Protein AF-A0A1V4XBR5-F1 (afdb_monomer)

Solvent-accessible surface area (backbone atoms only — not comparable to full-atom values): 26981 Å² total; per-residue (Å²): 135,86,86,89,84,84,85,79,79,77,78,78,78,73,80,75,67,87,58,76,43,55,73,65,60,46,60,66,58,54,31,30,60,54,16,22,55,36,8,48,70,48,53,51,83,71,54,55,57,49,44,33,55,42,19,46,83,72,77,39,77,72,53,60,70,44,18,51,54,18,20,59,55,16,30,66,63,35,57,36,67,74,42,20,40,56,39,2,53,70,62,44,77,75,65,83,67,41,55,54,80,48,28,62,54,28,45,55,42,11,51,43,22,25,50,41,30,51,47,52,54,49,49,51,53,48,52,54,52,42,52,56,49,50,57,47,63,72,36,89,87,52,50,73,70,52,46,55,52,49,53,55,52,42,55,52,49,52,57,48,44,56,51,48,54,51,53,38,55,54,38,47,52,53,40,51,54,53,51,49,52,55,52,51,51,54,51,50,55,51,54,52,63,75,65,55,76,85,80,77,86,82,81,80,82,86,84,82,86,80,89,77,85,86,64,89,66,73,80,74,90,23,36,28,51,38,40,42,30,46,70,86,50,69,46,58,27,45,25,25,44,29,30,43,27,76,29,94,88,42,86,92,42,51,22,40,35,38,39,35,18,49,56,78,75,63,88,60,49,74,67,73,42,48,50,77,69,68,49,43,81,90,55,74,41,33,45,35,39,30,24,41,82,86,63,43,58,45,32,35,40,39,38,44,78,72,30,62,84,41,100,66,50,46,51,75,38,63,31,62,58,73,51,44,63,50,79,75,38,89,50,86,60,35,39,27,30,32,42,30,33,96,55,81,37,86,50,96,94,36,42,37,35,41,41,33,40,37,39,16,48,34,39,75,42,38,66,79,76,78,75,36,32,92,91,73,22,48,76,41,50,66,68,30,48,70,59,29,52,35,48,53,52,50,41,48,24,47,73,70,65,36,61,68,60,46,46,75,42,46,80,50,68,67,67,58,72,49,53,70,70,60,50,50,53,51,34,56,50,51,57,70,71,36,40,72,75,58,44,59,72,44,27,14,35,41,90,56,33,30,28,40,32,29,37,32,52,46,97,88,40,65,34,26,34,47,33,38,33,38,47,62,89,93,47,45,29,64,73,48,74,49,76,34,81,57,77,78,84,131

Foldseek 3Di:
DDDDDDPPPPPPPPPPDVQVDAQVRLLLQQLLQQLLVCLLVQHALCVQVSNQVSNVVVVGGHPSVSSPLSSVNNVVNCLDLVNLLVCLLVLHQHDQRHFAPSSVSSNVLSVLNVLLNVLVVLLVVLVVVLVVLVVLLVDPPADPVNNVVSVVVNVVSVVVNVVSVVVNVVSVVVSVVSVVVVVVVVVVVVVVVVPDPDDDDDDDDDDDDDDDDDDQDDDFPKFKAWWKDKQNDIATFTGKAKAFAQDSPDRVGTKIKMKTARDDQPRCLQPQARDPVSSCPPPAGMKMWIAGPVRFTFWIKGGHPVCCVPDRNIDIDGNDDQWTWAWPDDDQFKTWTWTWGPDQDDDDNIRTTIIMTMMYTYHYRNDDDDAFDPVAFAKAPQCRPQLSVLVQQCLVCLLVVVLVSCLVQPPDVVSVPDDSVVSNSVSVSCPQNDASGWGFGIKTDDPFKIWTWTWHDHPNAIKIKIWIWGDDPSHIHTPDMDIDSDYDDD

Mean predicted aligned error: 17.89 Å

Secondary structure (DSSP, 8-state):
-------------------SS-HHHHHH--HHHHHHHHHHTT--TTHHHHHHHHHHTTTPPP-HHHHHHHHHHHHHHHT-HHHHHHHHHTT----S-S-HHHHHHHHHHHHHHHHHHHHHHHHHHHHHHHHHHHHHHH-TT--HHHHHHHHHHHHHHHHHHHHHHHHHHHHHHHHHHHHHHHHHHHHHHHHHHHTPPPPPPPPPPPPPP-----S--PPP--EEEEEEEETTEEEEE-EEEEEEEE-SS-TT-EEEEEEEESSPPPTTTTTT-SSGGGGGTT--SEEEEEE-TTS-EEEEEEE-HHHHSSTTSSEEEESS-SSEEEEEEE-SSEEEEEEE-SS-EEETTEEEEEEEEEEEEEEEP-PPPPPP-TTTSEEPPTT-HHHHHHHHHHHHHHHTT-HHHHHHH-SSHHHHHS-HHHHHHHHHHHHHHS-SSPEEEEEEEETTEEEEEEEEEETTEEEEEEEEEEEETTEEEEEEEEEESSPPP-

pLDDT: mean 82.48, std 16.66, range [28.11, 98.56]

Radius of gyration: 30.16 Å; Cα contacts (8 Å, |Δi|>4): 820; chains: 1; bounding box: 64×92×94 Å

Sequence (490 aa):
MKFRGLILLAGMLILAGCATLDKEECIRGDWRELGVKDGVNGEPAARIEEHRKACAEHGIRPDERLYMAGRGEGLKEYCRIDNAFQSGLKGKPYKGVCPGDIDLRFSRYNSAAYAVYKTRKEIESKNSSISSKQSRLESRKTSDKDRVNIRGEIRRLESDLDRLRSDLRDQERRLDDLTAEARDSKRQSKRELERRPAVTPVVPPAATTARGRAAGAKLPDGRASGTLTLDGKSIPLKYAYAMAQPNTFEAAKNDIAVLLTEKPLPEGALRGIGDLREATRNHQGYAYFKINSAGKPIYELIDHPATREGKYGQIQMSGFIHAGFTPKRMGKDRVEGTFATEKPEDFLTYKYEIRADFSAPVLKAKLPEPLPSAKNGKKLPANGGDPGKAYQAHRKAIRDKDLAALRRTAPDPQTKDMSDSDLEKAIDFMNTISPAAPKITRGYVKGKRAVLYVEGVVDGEKQYGTVEMAANGKTWYVVREGWSNTPPKK

Structure (mmCIF, N/CA/C/O backbone):
data_AF-A0A1V4XBR5-F1
#
_entry.id   AF-A0A1V4XBR5-F1
#
loop_
_atom_site.group_PDB
_atom_site.id
_atom_site.type_symbol
_atom_site.label_atom_id
_atom_site.label_alt_id
_atom_site.label_comp_id
_atom_site.label_asym_id
_atom_site.label_entity_id
_atom_site.label_seq_id
_atom_site.pdbx_PDB_ins_code
_atom_site.Cartn_x
_atom_site.Cartn_y
_atom_site.Cartn_z
_atom_site.occupancy
_atom_site.B_iso_or_equiv
_atom_site.auth_seq_id
_atom_site.auth_comp_id
_atom_site.auth_asym_id
_atom_site.auth_atom_id
_atom_site.pdbx_PDB_model_num
ATOM 1 N N . MET A 1 1 ? 10.555 56.577 43.690 1.00 37.34 1 MET A N 1
ATOM 2 C CA . MET A 1 1 ? 11.040 56.363 42.303 1.00 37.34 1 MET A CA 1
ATOM 3 C C . MET A 1 1 ? 10.348 55.113 41.770 1.00 37.34 1 MET A C 1
ATOM 5 O O . MET A 1 1 ? 10.539 54.058 42.345 1.00 37.34 1 MET A O 1
ATOM 9 N N . LYS A 1 2 ? 9.219 55.259 41.068 1.00 34.38 2 LYS A N 1
ATOM 10 C CA . LYS A 1 2 ? 9.049 55.256 39.596 1.00 34.38 2 LYS A CA 1
ATOM 11 C C . LYS A 1 2 ? 9.476 53.936 38.913 1.00 34.38 2 LYS A C 1
ATOM 13 O O . LYS A 1 2 ? 10.624 53.531 38.966 1.00 34.38 2 LYS A O 1
ATOM 18 N N . PHE A 1 3 ? 8.452 53.326 38.317 1.00 39.88 3 PHE A N 1
ATOM 19 C CA . PHE A 1 3 ? 8.288 52.037 37.641 1.00 39.88 3 PHE A CA 1
ATOM 20 C C . PHE A 1 3 ? 9.235 51.707 36.463 1.00 39.88 3 PHE A C 1
ATOM 22 O O . PHE A 1 3 ? 9.684 52.602 35.757 1.00 39.88 3 PHE A O 1
ATOM 29 N N . ARG A 1 4 ? 9.223 50.396 36.136 1.00 41.72 4 ARG A N 1
ATOM 30 C CA . ARG A 1 4 ? 9.167 49.770 34.788 1.00 41.72 4 ARG A CA 1
ATOM 31 C C . ARG A 1 4 ? 10.482 49.497 34.042 1.00 41.72 4 ARG A C 1
ATOM 33 O O . ARG A 1 4 ? 11.010 50.354 33.353 1.00 41.72 4 ARG A O 1
ATOM 40 N N . GLY A 1 5 ? 10.862 48.216 34.032 1.00 37.00 5 GLY A N 1
ATOM 41 C CA . GLY A 1 5 ? 11.638 47.565 32.973 1.00 37.00 5 GLY A CA 1
ATOM 42 C C . GLY A 1 5 ? 11.044 46.178 32.712 1.00 37.00 5 GLY A C 1
ATOM 43 O O . GLY A 1 5 ? 11.190 45.270 33.520 1.00 37.00 5 GLY A O 1
ATOM 44 N N . LEU A 1 6 ? 10.267 46.077 31.639 1.00 41.06 6 LEU A N 1
ATOM 45 C CA . LEU A 1 6 ? 9.404 44.969 31.243 1.00 41.06 6 LEU A CA 1
ATOM 46 C C . LEU A 1 6 ? 10.246 43.855 30.586 1.00 41.06 6 LEU A C 1
ATOM 48 O O . LEU A 1 6 ? 10.734 44.036 29.475 1.00 41.06 6 LEU A O 1
ATOM 52 N N . ILE A 1 7 ? 10.410 42.707 31.252 1.00 46.88 7 ILE A N 1
ATOM 53 C CA . ILE A 1 7 ? 10.944 41.479 30.639 1.00 46.88 7 ILE A CA 1
ATOM 54 C C . ILE A 1 7 ? 9.824 40.878 29.780 1.00 46.88 7 ILE A C 1
ATOM 56 O O . ILE A 1 7 ? 8.984 40.122 30.262 1.00 46.88 7 ILE A O 1
ATOM 60 N N . LEU A 1 8 ? 9.777 41.262 28.504 1.00 39.78 8 LEU A N 1
ATOM 61 C CA . LEU A 1 8 ? 8.991 40.582 27.474 1.00 39.78 8 LEU A CA 1
ATOM 62 C C . LEU A 1 8 ? 9.838 39.438 26.904 1.00 39.78 8 LEU A C 1
ATOM 64 O O . LEU A 1 8 ? 10.439 39.551 25.839 1.00 39.78 8 LEU A O 1
ATOM 68 N N . LEU A 1 9 ? 9.886 38.321 27.635 1.00 45.84 9 LEU A N 1
ATOM 69 C CA . LEU A 1 9 ? 10.269 37.031 27.067 1.00 45.84 9 LEU A CA 1
ATOM 70 C C . LEU A 1 9 ? 9.049 36.520 26.284 1.00 45.84 9 LEU A C 1
ATOM 72 O O . LEU A 1 9 ? 8.206 35.791 26.806 1.00 45.84 9 LEU A O 1
ATOM 76 N N . ALA A 1 10 ? 8.897 36.991 25.046 1.00 45.31 10 ALA A N 1
ATOM 77 C CA . ALA A 1 10 ? 7.928 36.440 24.112 1.00 45.31 10 ALA A CA 1
ATOM 78 C C . ALA A 1 10 ? 8.377 35.014 23.766 1.00 45.31 10 ALA A C 1
ATOM 80 O O . ALA A 1 10 ? 9.226 34.801 22.902 1.00 45.31 10 ALA A O 1
ATOM 81 N N . GLY A 1 11 ? 7.838 34.044 24.507 1.00 44.88 11 GLY A N 1
ATOM 82 C CA . GLY A 1 11 ? 7.937 32.627 24.203 1.00 44.88 11 GLY A CA 1
ATOM 83 C C . GLY A 1 11 ? 7.313 32.369 22.840 1.00 44.88 11 GLY A C 1
ATOM 84 O O . GLY A 1 11 ? 6.095 32.259 22.709 1.00 44.88 11 GLY A O 1
ATOM 85 N N . MET A 1 12 ? 8.167 32.297 21.825 1.00 41.38 12 MET A N 1
ATOM 86 C CA . MET A 1 12 ? 7.833 31.799 20.504 1.00 41.38 12 MET A CA 1
ATOM 87 C C . MET A 1 12 ? 7.549 30.298 20.661 1.00 41.38 12 MET A C 1
ATOM 89 O O . MET A 1 12 ? 8.453 29.468 20.603 1.00 41.38 12 MET A O 1
ATOM 93 N N . LEU A 1 13 ? 6.290 29.955 20.956 1.00 43.19 13 LEU A N 1
ATOM 94 C CA . LEU A 1 13 ? 5.783 28.593 20.821 1.00 43.19 13 LEU A CA 1
ATOM 95 C C . LEU A 1 13 ? 5.845 28.240 19.333 1.00 43.19 13 LEU A C 1
ATOM 97 O O . LEU A 1 13 ? 4.929 28.529 18.564 1.00 43.19 13 LEU A O 1
ATOM 101 N N . ILE A 1 14 ? 6.953 27.631 18.926 1.00 39.69 14 ILE A N 1
ATOM 102 C CA . ILE A 1 14 ? 7.039 26.935 17.651 1.00 39.69 14 ILE A CA 1
ATOM 103 C C . ILE A 1 14 ? 6.117 25.726 17.799 1.00 39.69 14 ILE A C 1
ATOM 105 O O . ILE A 1 14 ? 6.428 24.773 18.515 1.00 39.69 14 ILE A O 1
ATOM 109 N N . LEU A 1 15 ? 4.952 25.784 17.154 1.00 35.56 15 LEU A N 1
ATOM 110 C CA . LEU A 1 15 ? 4.174 24.594 16.845 1.00 35.56 15 LEU A CA 1
ATOM 111 C C . LEU A 1 15 ? 5.024 23.747 15.896 1.00 35.56 15 LEU A C 1
ATOM 113 O O . LEU A 1 15 ? 4.920 23.869 14.678 1.00 35.56 15 LEU A O 1
ATOM 117 N N . ALA A 1 16 ? 5.895 22.913 16.462 1.00 40.44 16 ALA A N 1
ATOM 118 C CA . ALA A 1 16 ? 6.472 21.794 15.748 1.00 40.44 16 ALA A CA 1
ATOM 119 C C . ALA A 1 16 ? 5.297 20.887 15.369 1.00 40.44 16 ALA A C 1
ATOM 121 O O . ALA A 1 16 ? 4.811 20.089 16.175 1.00 40.44 16 ALA A O 1
ATOM 122 N N . GLY A 1 17 ? 4.775 21.068 14.153 1.00 42.41 17 GLY A N 1
ATOM 123 C CA . GLY A 1 17 ? 3.963 20.040 13.525 1.00 42.41 17 GLY A CA 1
ATOM 124 C C . GLY A 1 17 ? 4.747 18.736 13.617 1.00 42.41 17 GLY A C 1
ATOM 125 O O . GLY A 1 17 ? 5.968 18.752 13.479 1.00 42.41 17 GLY A O 1
ATOM 126 N N . CYS A 1 18 ? 4.074 17.625 13.922 1.00 44.72 18 CYS A N 1
ATOM 127 C CA . CYS A 1 18 ? 4.687 16.300 13.897 1.00 44.72 18 CYS A CA 1
ATOM 128 C C . CYS A 1 18 ? 5.159 15.999 12.468 1.00 44.72 18 CYS A C 1
ATOM 130 O O . CYS A 1 18 ? 4.454 15.347 11.698 1.00 44.72 18 CYS A O 1
ATOM 132 N N . ALA A 1 19 ? 6.327 16.522 12.102 1.00 54.38 19 ALA A N 1
ATOM 133 C CA . ALA A 1 19 ? 7.029 16.153 10.898 1.00 54.38 19 ALA A CA 1
ATOM 134 C C . ALA A 1 19 ? 7.314 14.660 11.036 1.00 54.38 19 ALA A C 1
ATOM 136 O O . ALA A 1 19 ? 7.894 14.202 12.018 1.00 54.38 19 ALA A O 1
ATOM 137 N N . THR A 1 20 ? 6.781 13.881 10.100 1.00 63.19 20 THR A N 1
ATOM 138 C CA . THR A 1 20 ? 6.952 12.425 10.112 1.00 63.19 20 THR A CA 1
ATOM 139 C C . THR A 1 20 ? 8.360 12.006 9.719 1.00 63.19 20 THR A C 1
ATOM 141 O O . THR A 1 20 ? 8.709 10.852 9.951 1.00 63.19 20 THR A O 1
ATOM 144 N N . LEU A 1 21 ? 9.115 12.929 9.117 1.00 69.75 21 LEU A N 1
ATOM 145 C CA . LEU A 1 21 ? 10.501 12.794 8.705 1.00 69.75 21 LEU A CA 1
ATOM 146 C C . LEU A 1 21 ? 11.210 14.132 8.896 1.00 69.75 21 LEU A C 1
ATOM 148 O O . LEU A 1 21 ? 10.593 15.181 8.678 1.00 69.75 21 LEU A O 1
ATOM 152 N N . ASP A 1 22 ? 12.485 14.092 9.260 1.00 75.31 22 ASP A N 1
ATOM 153 C CA . ASP A 1 22 ? 13.360 15.261 9.195 1.00 75.31 22 ASP A CA 1
ATOM 154 C C . ASP A 1 22 ? 14.019 15.418 7.808 1.00 75.31 22 ASP A C 1
ATOM 156 O O . ASP A 1 22 ? 13.856 14.602 6.893 1.00 75.31 22 ASP A O 1
ATOM 160 N N . LYS A 1 23 ? 14.771 16.510 7.635 1.00 67.00 23 LYS A N 1
ATOM 161 C CA . LYS A 1 23 ? 15.475 16.815 6.385 1.00 67.00 23 LYS A CA 1
ATOM 162 C C . LYS A 1 23 ? 16.435 15.697 5.974 1.00 67.00 23 LYS A C 1
ATOM 164 O O . LYS A 1 23 ? 16.552 15.411 4.784 1.00 67.00 23 LYS A O 1
ATOM 169 N N . GLU A 1 24 ? 17.118 15.079 6.927 1.00 66.00 24 GLU A N 1
ATOM 170 C CA . GLU A 1 24 ? 18.130 14.050 6.688 1.00 66.00 24 GLU A CA 1
ATOM 171 C C . GLU A 1 24 ? 17.472 12.733 6.264 1.00 66.00 24 GLU A C 1
ATOM 173 O O . GLU A 1 24 ? 17.937 12.088 5.326 1.00 66.00 24 GLU A O 1
ATOM 178 N N . GLU A 1 25 ? 16.342 12.371 6.869 1.00 66.94 25 GLU A N 1
ATOM 179 C CA . GLU A 1 25 ? 15.519 11.222 6.487 1.00 66.94 25 GLU A CA 1
ATOM 180 C C . GLU A 1 25 ? 14.889 11.401 5.098 1.00 66.94 25 GLU A C 1
ATOM 182 O O . GLU A 1 25 ? 14.874 10.460 4.298 1.00 66.94 25 GLU A O 1
ATOM 187 N N . CYS A 1 26 ? 14.432 12.613 4.769 1.00 74.50 26 CYS A N 1
ATOM 188 C CA . CYS A 1 26 ? 13.974 12.946 3.422 1.00 74.50 26 CYS A CA 1
ATOM 189 C C . CYS A 1 26 ? 15.106 12.825 2.392 1.00 74.50 26 CYS A C 1
ATOM 191 O O . CYS A 1 26 ? 14.895 12.259 1.318 1.00 74.50 26 CYS A O 1
ATOM 193 N N . ILE A 1 27 ? 16.302 13.335 2.714 1.00 63.34 27 ILE A N 1
ATOM 194 C CA . ILE A 1 27 ? 17.478 13.275 1.833 1.00 63.34 27 ILE A CA 1
ATOM 195 C C . ILE A 1 27 ? 17.930 11.832 1.629 1.00 63.34 27 ILE A C 1
ATOM 197 O O . ILE A 1 27 ? 18.183 11.449 0.492 1.00 63.34 27 ILE A O 1
ATOM 201 N N . ARG A 1 28 ? 17.976 11.018 2.689 1.00 75.44 28 ARG A N 1
ATOM 202 C CA . ARG A 1 28 ? 18.411 9.616 2.619 1.00 75.44 28 ARG A CA 1
ATOM 203 C C . ARG A 1 28 ? 17.603 8.813 1.600 1.00 75.44 28 ARG A C 1
ATOM 205 O O . ARG A 1 28 ? 18.157 7.971 0.904 1.00 75.44 28 ARG A O 1
ATOM 212 N N . GLY A 1 29 ? 16.303 9.099 1.475 1.00 66.69 29 GLY A N 1
ATOM 213 C CA . GLY A 1 29 ? 15.488 8.595 0.370 1.00 66.69 29 GLY A CA 1
ATOM 214 C C . GLY A 1 29 ? 15.301 7.072 0.353 1.00 66.69 29 GLY A C 1
ATOM 215 O O . GLY A 1 29 ? 14.917 6.517 -0.680 1.00 66.69 29 GLY A O 1
ATOM 216 N N . ASP A 1 30 ? 15.519 6.392 1.486 1.00 81.56 30 ASP A N 1
ATOM 217 C CA . ASP A 1 30 ? 15.311 4.949 1.672 1.00 81.56 30 ASP A CA 1
ATOM 218 C C . ASP A 1 30 ? 13.816 4.602 1.761 1.00 81.56 30 ASP A C 1
ATOM 220 O O . ASP A 1 30 ? 13.333 3.951 2.690 1.00 81.56 30 ASP A O 1
ATOM 224 N N . TRP A 1 31 ? 13.040 5.031 0.765 1.00 86.00 31 TRP A N 1
ATOM 225 C CA . TRP A 1 31 ? 11.581 4.944 0.752 1.00 86.00 31 TRP A CA 1
ATOM 226 C C . TRP A 1 31 ? 11.079 3.525 0.970 1.00 86.00 31 TRP A C 1
ATOM 228 O O . TRP A 1 31 ? 10.074 3.329 1.646 1.00 86.00 31 TRP A O 1
ATOM 238 N N . ARG A 1 32 ? 11.795 2.520 0.451 1.00 78.62 32 ARG A N 1
ATOM 239 C CA . ARG A 1 32 ? 11.456 1.117 0.696 1.00 78.62 32 ARG A CA 1
ATOM 240 C C . ARG A 1 32 ? 11.638 0.727 2.159 1.00 78.62 32 ARG A C 1
ATOM 242 O O . ARG A 1 32 ? 10.760 0.061 2.691 1.00 78.62 32 ARG A O 1
ATOM 249 N N . GLU A 1 33 ? 12.739 1.101 2.799 1.00 78.25 33 GLU A N 1
ATOM 250 C CA . GLU A 1 33 ? 12.985 0.766 4.207 1.00 78.25 33 GLU A CA 1
ATOM 251 C C . GLU A 1 33 ? 12.012 1.501 5.126 1.00 78.25 33 GLU A C 1
ATOM 253 O O . GLU A 1 33 ? 11.402 0.883 5.999 1.00 78.25 33 GLU A O 1
ATOM 258 N N . LEU A 1 34 ? 11.774 2.786 4.856 1.00 87.19 34 LEU A N 1
ATOM 259 C CA . LEU A 1 34 ? 10.738 3.553 5.538 1.00 87.19 34 LEU A CA 1
ATOM 260 C C . LEU A 1 34 ? 9.364 2.895 5.363 1.00 87.19 34 LEU A C 1
ATOM 262 O O . LEU A 1 34 ? 8.639 2.701 6.335 1.00 87.19 34 LEU A O 1
ATOM 266 N N . GLY A 1 35 ? 9.049 2.460 4.142 1.00 84.81 35 GLY A N 1
ATOM 267 C CA . GLY A 1 35 ? 7.865 1.664 3.855 1.00 84.81 35 GLY A CA 1
ATOM 268 C C . GLY A 1 35 ? 7.806 0.398 4.708 1.00 84.81 35 GLY A C 1
ATOM 269 O O . GLY A 1 35 ? 6.783 0.147 5.332 1.00 84.81 35 GLY A O 1
ATOM 270 N N . VAL A 1 36 ? 8.886 -0.391 4.788 1.00 84.06 36 VAL A N 1
ATOM 271 C CA . VAL A 1 36 ? 8.947 -1.597 5.639 1.00 84.06 36 VAL A CA 1
ATOM 272 C C . VAL A 1 36 ? 8.660 -1.247 7.095 1.00 84.06 36 VAL A C 1
ATOM 274 O O . VAL A 1 36 ? 7.798 -1.882 7.700 1.00 84.06 36 VAL A O 1
ATOM 277 N N . LYS A 1 37 ? 9.320 -0.222 7.643 1.00 92.38 37 LYS A N 1
ATOM 278 C CA . LYS A 1 37 ? 9.119 0.253 9.020 1.00 92.38 37 LYS A CA 1
ATOM 279 C C . LYS A 1 37 ? 7.659 0.629 9.271 1.00 92.38 37 LYS A C 1
ATOM 281 O O . LYS A 1 37 ? 7.062 0.173 10.245 1.00 92.38 37 LYS A O 1
ATOM 286 N N . ASP A 1 38 ? 7.060 1.397 8.374 1.00 93.44 38 ASP A N 1
ATOM 287 C CA . ASP A 1 38 ? 5.652 1.783 8.449 1.00 93.44 38 ASP A CA 1
ATOM 288 C C . ASP A 1 38 ? 4.713 0.580 8.333 1.00 93.44 38 ASP A C 1
ATOM 290 O O . ASP A 1 38 ? 3.743 0.463 9.083 1.00 93.44 38 ASP A O 1
ATOM 294 N N . GLY A 1 39 ? 5.032 -0.367 7.453 1.00 90.62 39 GLY A N 1
ATOM 295 C CA . GLY A 1 39 ? 4.301 -1.620 7.309 1.00 90.62 39 GLY A CA 1
ATOM 296 C C . GLY A 1 39 ? 4.342 -2.472 8.577 1.00 90.62 39 GLY A C 1
ATOM 297 O O . GLY A 1 39 ? 3.298 -2.949 9.017 1.00 90.62 39 GLY A O 1
ATOM 298 N N . VAL A 1 40 ? 5.514 -2.622 9.204 1.00 90.81 40 VAL A N 1
ATOM 299 C CA . VAL A 1 40 ? 5.689 -3.336 10.485 1.00 90.81 40 VAL A CA 1
ATOM 300 C C . VAL A 1 40 ? 4.916 -2.647 11.611 1.00 90.81 40 VAL A C 1
ATOM 302 O O . VAL A 1 40 ? 4.396 -3.311 12.507 1.00 90.81 40 VAL A O 1
ATOM 305 N N . ASN A 1 41 ? 4.785 -1.321 11.553 1.00 91.81 41 ASN A N 1
ATOM 306 C CA . ASN A 1 41 ? 4.004 -0.542 12.511 1.00 91.81 41 ASN A CA 1
ATOM 307 C C . ASN A 1 41 ? 2.492 -0.532 12.227 1.00 91.81 41 ASN A C 1
ATOM 309 O O . ASN A 1 41 ? 1.725 -0.031 13.053 1.00 91.81 41 ASN A O 1
ATOM 313 N N . GLY A 1 42 ? 2.052 -1.107 11.106 1.00 90.25 42 GLY A N 1
ATOM 314 C CA . GLY A 1 42 ? 0.649 -1.118 10.700 1.00 90.25 42 GLY A CA 1
ATOM 315 C C . GLY A 1 42 ? 0.140 0.250 10.248 1.00 90.25 42 GLY A C 1
ATOM 316 O O . GLY A 1 42 ? -1.049 0.539 10.392 1.00 90.25 42 GLY A O 1
ATOM 317 N N . GLU A 1 43 ? 1.019 1.109 9.733 1.00 94.12 43 GLU A N 1
ATOM 318 C CA . GLU A 1 43 ? 0.633 2.419 9.216 1.00 94.12 43 GLU A CA 1
ATOM 319 C C . GLU A 1 43 ? -0.174 2.297 7.910 1.00 94.12 43 GLU A C 1
ATOM 321 O O . GLU A 1 43 ? 0.059 1.388 7.100 1.00 94.12 43 GLU A O 1
ATOM 326 N N . PRO A 1 44 ? -1.168 3.176 7.680 1.00 85.31 44 PRO A N 1
ATOM 327 C CA . PRO A 1 44 ? -2.006 3.144 6.488 1.00 85.31 44 PRO A CA 1
ATOM 328 C C . PRO A 1 44 ? -1.221 3.604 5.256 1.00 85.31 44 PRO A C 1
ATOM 330 O O . PRO A 1 44 ? -0.234 4.321 5.368 1.00 85.31 44 PRO A O 1
ATOM 333 N N . ALA A 1 45 ? -1.675 3.231 4.056 1.00 80.06 45 ALA A N 1
ATOM 334 C CA . ALA A 1 45 ? -1.004 3.629 2.812 1.00 80.06 45 ALA A CA 1
ATOM 335 C C . ALA A 1 45 ? -0.915 5.160 2.672 1.00 80.06 45 ALA A C 1
ATOM 337 O O . ALA A 1 45 ? 0.090 5.683 2.201 1.00 80.06 45 ALA A O 1
ATOM 338 N N . ALA A 1 46 ? -1.937 5.869 3.161 1.00 83.56 46 ALA A N 1
ATOM 339 C CA . ALA A 1 46 ? -2.010 7.327 3.161 1.00 83.56 46 ALA A CA 1
ATOM 340 C C . ALA A 1 46 ? -0.896 8.017 3.969 1.00 83.56 46 ALA A C 1
ATOM 342 O O . ALA A 1 46 ? -0.665 9.205 3.764 1.00 83.56 46 ALA A O 1
ATOM 343 N N . ARG A 1 47 ? -0.174 7.298 4.843 1.00 87.00 47 ARG A N 1
ATOM 344 C CA . ARG A 1 47 ? 0.964 7.832 5.610 1.00 87.00 47 ARG A CA 1
ATOM 345 C C . ARG A 1 47 ? 2.047 8.427 4.701 1.00 87.00 47 ARG A C 1
ATOM 347 O O . ARG A 1 47 ? 2.690 9.404 5.075 1.00 87.00 47 ARG A O 1
ATOM 354 N N . ILE A 1 48 ? 2.161 7.940 3.462 1.00 87.31 48 ILE A N 1
ATOM 355 C CA . ILE A 1 48 ? 3.061 8.523 2.462 1.00 87.31 48 ILE A CA 1
ATOM 356 C C . ILE A 1 48 ? 2.773 10.002 2.165 1.00 87.31 48 ILE A C 1
ATOM 358 O O . ILE A 1 48 ? 3.686 10.750 1.829 1.00 87.31 48 ILE A O 1
ATOM 362 N N . GLU A 1 49 ? 1.528 10.457 2.299 1.00 83.69 49 GLU A N 1
ATOM 363 C CA . GLU A 1 49 ? 1.177 11.861 2.075 1.00 83.69 49 GLU A CA 1
ATOM 364 C C . GLU A 1 49 ? 1.751 12.767 3.165 1.00 83.69 49 GLU A C 1
ATOM 366 O O . GLU A 1 49 ? 2.102 13.918 2.904 1.00 83.69 49 GLU A O 1
ATOM 371 N N . GLU A 1 50 ? 1.897 12.250 4.383 1.00 82.25 50 GLU A N 1
ATOM 372 C CA . GLU A 1 50 ? 2.547 12.966 5.478 1.00 82.25 50 GLU A CA 1
ATOM 373 C C . GLU A 1 50 ? 4.054 13.074 5.233 1.00 82.25 50 GLU A C 1
ATOM 375 O O . GLU A 1 50 ? 4.625 14.148 5.420 1.00 82.25 50 GLU A O 1
ATOM 380 N N . HIS A 1 51 ? 4.678 12.009 4.722 1.00 86.44 51 HIS A N 1
ATOM 381 C CA . HIS A 1 51 ? 6.076 12.040 4.281 1.00 86.44 51 HIS A CA 1
ATOM 382 C C . HIS A 1 51 ? 6.282 12.996 3.108 1.00 86.44 51 HIS A C 1
ATOM 384 O O . HIS A 1 51 ? 7.235 13.767 3.092 1.00 86.44 51 HIS A O 1
ATOM 390 N N . ARG A 1 52 ? 5.360 13.001 2.139 1.00 84.88 52 ARG A N 1
ATOM 391 C CA . ARG A 1 52 ? 5.396 13.923 1.000 1.00 84.88 52 ARG A CA 1
ATOM 392 C C . ARG A 1 52 ? 5.355 15.371 1.465 1.00 84.88 52 ARG A C 1
ATOM 394 O O . ARG A 1 52 ? 6.118 16.173 0.945 1.00 84.88 52 ARG A O 1
ATOM 401 N N . LYS A 1 53 ? 4.496 15.702 2.432 1.00 83.69 53 LYS A N 1
ATOM 402 C CA . LYS A 1 53 ? 4.431 17.050 3.013 1.00 83.69 53 LYS A CA 1
ATOM 403 C C . LYS A 1 53 ? 5.729 17.424 3.723 1.00 83.69 53 LYS A C 1
ATOM 405 O O . LYS A 1 53 ? 6.267 18.480 3.419 1.00 83.69 53 LYS A O 1
ATOM 410 N N . ALA A 1 54 ? 6.240 16.551 4.592 1.00 79.81 54 ALA A N 1
ATOM 411 C CA . ALA A 1 54 ? 7.486 16.795 5.321 1.00 79.81 54 ALA A CA 1
ATOM 412 C C . ALA A 1 54 ? 8.673 17.020 4.368 1.00 79.81 54 ALA A C 1
ATOM 414 O O . ALA A 1 54 ? 9.444 17.957 4.527 1.00 79.81 54 ALA A O 1
ATOM 415 N N . CYS A 1 55 ? 8.775 16.218 3.309 1.00 80.88 55 CYS A N 1
ATOM 416 C CA . CYS A 1 55 ? 9.897 16.300 2.379 1.00 80.88 55 CYS A CA 1
ATOM 417 C C . CYS A 1 55 ? 9.738 17.366 1.287 1.00 80.88 55 CYS A C 1
ATOM 419 O O . CYS A 1 55 ? 10.739 17.820 0.726 1.00 80.88 55 CYS A O 1
ATOM 421 N N . ALA A 1 56 ? 8.512 17.825 1.014 1.00 79.19 56 ALA A N 1
ATOM 422 C CA . ALA A 1 56 ? 8.260 18.923 0.081 1.00 79.19 56 ALA A CA 1
ATOM 423 C C . ALA A 1 56 ? 8.895 20.242 0.548 1.00 79.19 56 ALA A C 1
ATOM 425 O O . ALA A 1 56 ? 9.363 21.006 -0.295 1.00 79.19 56 ALA A O 1
ATOM 426 N N . GLU A 1 57 ? 8.998 20.477 1.863 1.00 74.44 57 GLU A N 1
ATOM 427 C CA . GLU A 1 57 ? 9.717 21.629 2.442 1.00 74.44 57 GLU A CA 1
ATOM 428 C C . GLU A 1 57 ? 11.211 21.646 2.076 1.00 74.44 57 GLU A C 1
ATOM 430 O O . GLU A 1 57 ? 11.885 22.672 2.168 1.00 74.44 57 GLU A O 1
ATOM 435 N N . HIS A 1 58 ? 11.729 20.510 1.612 1.00 75.12 58 HIS A N 1
ATOM 436 C CA . HIS A 1 58 ? 13.107 20.328 1.173 1.00 75.12 58 HIS A CA 1
ATOM 437 C C . HIS A 1 58 ? 13.215 20.044 -0.332 1.00 75.12 58 HIS A C 1
ATOM 439 O O . HIS A 1 58 ? 14.287 19.686 -0.812 1.00 75.12 58 HIS A O 1
ATOM 445 N N . GLY A 1 59 ? 12.120 20.198 -1.088 1.00 70.81 59 GLY A N 1
ATOM 446 C CA . GLY A 1 59 ? 12.076 19.939 -2.530 1.00 70.81 59 GLY A CA 1
ATOM 447 C C . GLY A 1 59 ? 12.166 18.457 -2.912 1.00 70.81 59 GLY A C 1
ATOM 448 O O . GLY A 1 59 ? 12.410 18.146 -4.076 1.00 70.81 59 GLY A O 1
ATOM 449 N N . ILE A 1 60 ? 11.971 17.540 -1.959 1.00 72.81 60 ILE A N 1
ATOM 450 C CA . ILE A 1 60 ? 12.133 16.096 -2.155 1.00 72.81 60 ILE A CA 1
ATOM 451 C C . ILE A 1 60 ? 10.762 15.433 -2.280 1.00 72.81 60 ILE A C 1
ATOM 453 O O . ILE A 1 60 ? 9.889 15.581 -1.423 1.00 72.81 60 ILE A O 1
ATOM 457 N N . ARG A 1 61 ? 10.578 14.648 -3.347 1.00 81.38 61 ARG A N 1
ATOM 458 C CA . ARG A 1 61 ? 9.363 13.858 -3.572 1.00 81.38 61 ARG A CA 1
ATOM 459 C C . ARG A 1 61 ? 9.622 12.376 -3.260 1.00 81.38 61 ARG A C 1
ATOM 461 O O . ARG A 1 61 ? 10.508 11.797 -3.886 1.00 81.38 61 ARG A O 1
ATOM 468 N N . PRO A 1 62 ? 8.830 11.738 -2.376 1.00 79.81 62 PRO A N 1
ATOM 469 C CA . PRO A 1 62 ? 8.962 10.310 -2.098 1.00 79.81 62 PRO A CA 1
ATOM 470 C C . PRO A 1 62 ? 8.792 9.410 -3.330 1.00 79.81 62 PRO A C 1
ATOM 472 O O . PRO A 1 62 ? 7.878 9.630 -4.133 1.00 79.81 62 PRO A O 1
ATOM 475 N N . ASP A 1 63 ? 9.605 8.349 -3.449 1.00 80.81 63 ASP A N 1
ATOM 476 C CA . ASP A 1 63 ? 9.339 7.256 -4.399 1.00 80.81 63 ASP A CA 1
ATOM 477 C C . ASP A 1 63 ? 8.222 6.371 -3.838 1.00 80.81 63 ASP A C 1
ATOM 479 O O . ASP A 1 63 ? 8.426 5.442 -3.050 1.00 80.81 63 ASP A O 1
ATOM 483 N N . GLU A 1 64 ? 7.007 6.678 -4.274 1.00 78.06 64 GLU A N 1
ATOM 484 C CA . GLU A 1 64 ? 5.796 6.002 -3.831 1.00 78.06 64 GLU A CA 1
ATOM 485 C C . GLU A 1 64 ? 5.777 4.514 -4.158 1.00 78.06 64 GLU A C 1
ATOM 487 O O . GLU A 1 64 ? 5.281 3.707 -3.373 1.00 78.06 64 GLU A O 1
ATOM 492 N N . ARG A 1 65 ? 6.376 4.105 -5.274 1.00 74.88 65 ARG A N 1
ATOM 493 C CA . ARG A 1 65 ? 6.410 2.691 -5.641 1.00 74.88 65 ARG A CA 1
ATOM 494 C C . ARG A 1 65 ? 7.315 1.911 -4.691 1.00 74.88 65 ARG A C 1
ATOM 496 O O . ARG A 1 65 ? 6.941 0.814 -4.273 1.00 74.88 65 ARG A O 1
ATOM 503 N N . LEU A 1 66 ? 8.488 2.451 -4.361 1.00 69.88 66 LEU A N 1
ATOM 504 C CA . LEU A 1 66 ? 9.412 1.836 -3.406 1.00 69.88 66 LEU A CA 1
ATOM 505 C C . LEU A 1 66 ? 8.814 1.798 -2.001 1.00 69.88 66 LEU A C 1
ATOM 507 O O . LEU A 1 66 ? 8.836 0.737 -1.374 1.00 69.88 66 LEU A O 1
ATOM 511 N N . TYR A 1 67 ? 8.212 2.903 -1.558 1.00 86.00 67 TYR A N 1
ATOM 512 C CA . TYR A 1 67 ? 7.515 2.972 -0.277 1.00 86.00 67 TYR A CA 1
ATOM 513 C C . TYR A 1 67 ? 6.396 1.939 -0.171 1.00 86.00 67 TYR A C 1
ATOM 515 O O . TYR A 1 67 ? 6.383 1.136 0.760 1.00 86.00 67 TYR A O 1
ATOM 523 N N . MET A 1 68 ? 5.494 1.876 -1.154 1.00 77.12 68 MET A N 1
ATOM 524 C CA . MET A 1 68 ? 4.372 0.934 -1.122 1.00 77.12 68 MET A CA 1
ATOM 525 C C . MET A 1 68 ? 4.837 -0.525 -1.182 1.00 77.12 68 MET A C 1
ATOM 527 O O . MET A 1 68 ? 4.253 -1.383 -0.517 1.00 77.12 68 MET A O 1
ATOM 531 N N . ALA A 1 69 ? 5.902 -0.819 -1.935 1.00 72.75 69 ALA A N 1
ATOM 532 C CA . ALA A 1 69 ? 6.500 -2.152 -1.968 1.00 72.75 69 ALA A CA 1
ATOM 533 C C . ALA A 1 69 ? 7.084 -2.548 -0.602 1.00 72.75 69 ALA A C 1
ATOM 535 O O . ALA A 1 69 ? 6.828 -3.656 -0.127 1.00 72.75 69 ALA A O 1
ATOM 536 N N . GLY A 1 70 ? 7.820 -1.638 0.042 1.00 77.12 70 GLY A N 1
ATOM 537 C CA . GLY A 1 70 ? 8.344 -1.832 1.392 1.00 77.12 70 GLY A CA 1
ATOM 538 C C . GLY A 1 70 ? 7.238 -1.997 2.430 1.00 77.12 70 GLY A C 1
ATOM 539 O O . GLY A 1 70 ? 7.245 -2.946 3.208 1.00 77.12 70 GLY A O 1
ATOM 540 N N . ARG A 1 71 ? 6.212 -1.148 2.379 1.00 93.19 71 ARG A N 1
ATOM 541 C CA . ARG A 1 71 ? 5.039 -1.234 3.255 1.00 93.19 71 ARG A CA 1
ATOM 542 C C . ARG A 1 71 ? 4.327 -2.568 3.128 1.00 93.19 71 ARG A C 1
ATOM 544 O O . ARG A 1 71 ? 4.014 -3.192 4.138 1.00 93.19 71 ARG A O 1
ATOM 551 N N . GLY A 1 72 ? 4.128 -3.048 1.905 1.00 83.25 72 GLY A N 1
ATOM 552 C CA . GLY A 1 72 ? 3.587 -4.384 1.668 1.00 83.25 72 GLY A CA 1
ATOM 553 C C . GLY A 1 72 ? 4.451 -5.505 2.259 1.00 83.25 72 GLY A C 1
ATOM 554 O O . GLY A 1 72 ? 3.914 -6.524 2.687 1.00 83.25 72 GLY A O 1
ATOM 555 N N . GLU A 1 73 ? 5.774 -5.334 2.307 1.00 77.25 73 GLU A N 1
ATOM 556 C CA . GLU A 1 73 ? 6.702 -6.274 2.942 1.00 77.25 73 GLU A CA 1
ATOM 557 C C . GLU A 1 73 ? 6.587 -6.247 4.474 1.00 77.25 73 GLU A C 1
ATOM 559 O O . GLU A 1 73 ? 6.380 -7.305 5.069 1.00 77.25 73 GLU A O 1
ATOM 564 N N . GLY A 1 74 ? 6.602 -5.066 5.098 1.00 81.56 74 GLY A N 1
ATOM 565 C CA . GLY A 1 74 ? 6.435 -4.920 6.549 1.00 81.56 74 GLY A CA 1
ATOM 566 C C . GLY A 1 74 ? 5.069 -5.390 7.060 1.00 81.56 74 GLY A C 1
ATOM 567 O O . GLY A 1 74 ? 4.970 -6.021 8.115 1.00 81.56 74 GLY A O 1
ATOM 568 N N . LEU A 1 75 ? 4.007 -5.190 6.273 1.00 92.56 75 LEU A N 1
ATOM 569 C CA . LEU A 1 75 ? 2.665 -5.659 6.626 1.00 92.56 75 LEU A CA 1
ATOM 570 C C . LEU A 1 75 ? 2.571 -7.184 6.750 1.00 92.56 75 LEU A C 1
ATOM 572 O O . LEU A 1 75 ? 1.710 -7.670 7.476 1.00 92.56 75 LEU A O 1
ATOM 576 N N . LYS A 1 76 ? 3.460 -7.963 6.118 1.00 83.31 76 LYS A N 1
ATOM 577 C CA . LYS A 1 76 ? 3.503 -9.426 6.317 1.00 83.31 76 LYS A CA 1
ATOM 578 C C . LYS A 1 76 ? 3.832 -9.801 7.759 1.00 83.31 76 LYS A C 1
ATOM 580 O O . LYS A 1 76 ? 3.431 -10.868 8.228 1.00 83.31 76 LYS A O 1
ATOM 585 N N . GLU A 1 77 ? 4.590 -8.954 8.446 1.00 84.94 77 GLU A N 1
ATOM 586 C CA . GLU A 1 77 ? 4.904 -9.135 9.854 1.00 84.94 77 GLU A CA 1
ATOM 587 C C . GLU A 1 77 ? 3.792 -8.593 10.740 1.00 84.94 77 GLU A C 1
ATOM 589 O O . GLU A 1 77 ? 3.328 -9.326 11.611 1.00 84.94 77 GLU A O 1
ATOM 594 N N . TYR A 1 78 ? 3.311 -7.372 10.482 1.00 92.00 78 TYR A N 1
ATOM 595 C CA . TYR A 1 78 ? 2.225 -6.778 11.263 1.00 92.00 78 TYR A CA 1
ATOM 596 C C . TYR A 1 78 ? 0.959 -7.640 11.227 1.00 92.00 78 TYR A C 1
ATOM 598 O O . TYR A 1 78 ? 0.410 -7.955 12.280 1.00 92.00 78 TYR A O 1
ATOM 606 N N . CYS A 1 79 ? 0.554 -8.116 10.047 1.00 90.12 79 CYS A N 1
ATOM 607 C CA . CYS A 1 79 ? -0.684 -8.861 9.804 1.00 90.12 79 CYS A CA 1
ATOM 608 C C . CYS A 1 79 ? -0.631 -10.339 10.209 1.00 90.12 79 CYS A C 1
ATOM 610 O O . CYS A 1 79 ? -1.266 -11.202 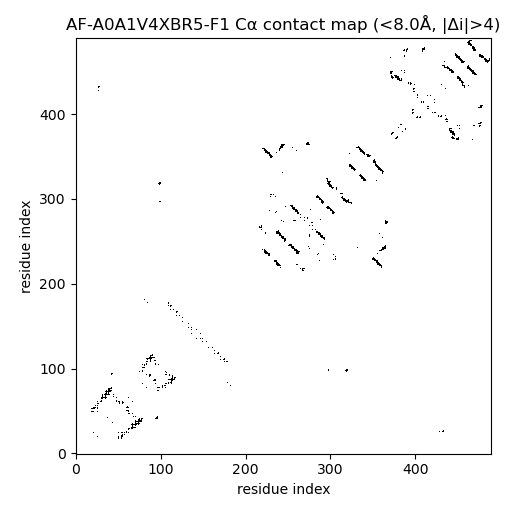9.603 1.00 90.12 79 CYS A O 1
ATOM 612 N N . ARG A 1 80 ? 0.105 -10.654 11.271 1.00 90.56 80 ARG A N 1
ATOM 613 C CA . ARG A 1 80 ? -0.010 -11.932 11.973 1.00 90.56 80 ARG A CA 1
ATOM 614 C C . ARG A 1 80 ? -1.133 -11.815 12.995 1.00 90.56 80 ARG A C 1
ATOM 616 O O . ARG A 1 80 ? -1.163 -10.867 13.767 1.00 90.56 80 ARG A O 1
ATOM 623 N N . ILE A 1 81 ? -2.032 -12.797 13.034 1.00 84.81 81 ILE A N 1
ATOM 624 C CA . ILE A 1 81 ? -3.193 -12.796 13.944 1.00 84.81 81 ILE A CA 1
ATOM 625 C C . ILE A 1 81 ? -2.790 -12.575 15.411 1.00 84.81 81 ILE A C 1
ATOM 627 O O . ILE A 1 81 ? -3.452 -11.823 16.119 1.00 84.81 81 ILE A O 1
ATOM 631 N N . ASP A 1 82 ? -1.665 -13.152 15.838 1.00 85.69 82 ASP A N 1
ATOM 632 C CA . ASP A 1 82 ? -1.138 -13.002 17.200 1.00 85.69 82 ASP A CA 1
ATOM 633 C C . ASP A 1 82 ? -0.837 -11.521 17.552 1.00 85.69 82 ASP A C 1
ATOM 635 O O . ASP A 1 82 ? -1.007 -11.099 18.700 1.00 85.69 82 ASP A O 1
ATOM 639 N N . ASN A 1 83 ? -0.479 -10.692 16.562 1.00 93.94 83 ASN A N 1
ATOM 640 C CA . ASN A 1 83 ? -0.218 -9.265 16.763 1.00 93.94 83 ASN A CA 1
ATOM 641 C C . ASN A 1 83 ? -1.493 -8.449 16.995 1.00 93.94 83 ASN A C 1
ATOM 643 O O . ASN A 1 83 ? -1.405 -7.375 17.587 1.00 93.94 83 ASN A O 1
ATOM 647 N N . ALA A 1 84 ? -2.669 -8.924 16.569 1.00 93.19 84 ALA A N 1
ATOM 648 C CA . ALA A 1 84 ? -3.927 -8.201 16.760 1.00 93.19 84 ALA A CA 1
ATOM 649 C C . ALA A 1 84 ? -4.204 -7.958 18.249 1.00 93.19 84 ALA A C 1
ATOM 651 O O . ALA A 1 84 ? -4.463 -6.824 18.664 1.00 93.19 84 ALA A O 1
ATOM 652 N N . PHE A 1 85 ? -4.039 -9.017 19.048 1.00 92.88 85 PHE A N 1
ATOM 653 C CA . PHE A 1 85 ? -4.174 -8.999 20.501 1.00 92.88 85 PHE A CA 1
ATOM 654 C C . PHE A 1 85 ? -3.117 -8.100 21.151 1.00 92.88 85 PHE A C 1
ATOM 656 O O . PHE A 1 85 ? -3.447 -7.195 21.915 1.00 92.88 85 PHE A O 1
ATOM 663 N N . GLN A 1 86 ? -1.839 -8.305 20.810 1.00 93.94 86 GLN A N 1
ATOM 664 C CA . GLN A 1 86 ? -0.736 -7.537 21.395 1.00 93.94 86 GLN A CA 1
ATOM 665 C C . GLN A 1 86 ? -0.832 -6.041 21.080 1.00 93.94 86 GLN A C 1
ATOM 667 O O . GLN A 1 86 ? -0.598 -5.206 21.950 1.00 93.94 86 GLN A O 1
ATOM 672 N N . SER A 1 87 ? -1.171 -5.696 19.838 1.00 92.94 87 SER A N 1
ATOM 673 C CA . SER A 1 87 ? -1.315 -4.314 19.383 1.00 92.94 87 SER A CA 1
ATOM 674 C C . SER A 1 87 ? -2.472 -3.615 20.103 1.00 92.94 87 SER A C 1
ATOM 676 O O . SER A 1 87 ? -2.292 -2.521 20.641 1.00 92.94 87 SER A O 1
ATOM 678 N N . GLY A 1 88 ? -3.629 -4.279 20.213 1.00 94.38 88 GLY A N 1
ATOM 679 C CA . GLY A 1 88 ? -4.792 -3.726 20.911 1.00 94.38 88 GLY A CA 1
ATOM 680 C C . GLY A 1 88 ? -4.527 -3.517 22.404 1.00 94.38 88 GLY A C 1
ATOM 681 O O . GLY A 1 88 ? -4.805 -2.440 22.924 1.00 94.38 88 GLY A O 1
ATOM 682 N N . LEU A 1 89 ? -3.878 -4.482 23.069 1.00 95.81 89 LEU A N 1
ATOM 683 C CA . LEU A 1 89 ? -3.487 -4.375 24.483 1.00 95.81 89 LEU A CA 1
ATOM 684 C C . LEU A 1 89 ? -2.439 -3.281 24.743 1.00 95.81 89 LEU A C 1
ATOM 686 O O . LEU A 1 89 ? -2.351 -2.776 25.860 1.00 95.81 89 LEU A O 1
ATOM 690 N N . LYS A 1 90 ? -1.664 -2.890 23.724 1.00 95.44 90 LYS A N 1
ATOM 691 C CA . LYS A 1 90 ? -0.747 -1.736 23.756 1.00 95.44 90 LYS A CA 1
ATOM 692 C C . LYS A 1 90 ? -1.442 -0.406 23.439 1.00 95.44 90 LYS A C 1
ATOM 694 O O . LYS A 1 90 ? -0.768 0.612 23.308 1.00 95.44 90 LYS A O 1
ATOM 699 N N . GLY A 1 91 ? -2.763 -0.405 23.276 1.00 90.69 91 GLY A N 1
ATOM 700 C CA . GLY A 1 91 ? -3.534 0.799 22.994 1.00 90.69 91 GLY A CA 1
ATOM 701 C C . GLY A 1 91 ? -3.460 1.277 21.551 1.00 90.69 91 GLY A C 1
ATOM 702 O O . GLY A 1 91 ? -3.758 2.441 21.287 1.00 90.69 91 GLY A O 1
ATOM 703 N N . LYS A 1 92 ? -3.068 0.410 20.613 1.00 93.00 92 LYS A N 1
ATOM 704 C CA . LYS A 1 92 ? -3.034 0.738 19.187 1.00 93.00 92 LYS A CA 1
ATOM 705 C C . LYS A 1 92 ? -4.306 0.212 18.509 1.00 93.00 92 LYS A C 1
ATOM 707 O O . LYS A 1 92 ? -4.399 -1.002 18.284 1.00 93.00 92 LYS A O 1
ATOM 712 N N . PRO A 1 93 ? -5.281 1.085 18.185 1.00 82.25 93 PRO A N 1
ATOM 713 C CA . PRO A 1 93 ? -6.449 0.665 17.431 1.00 82.25 93 PRO A CA 1
ATOM 714 C C . PRO A 1 93 ? -6.030 0.251 16.020 1.00 82.25 93 PRO A C 1
ATOM 716 O O . PRO A 1 93 ? -5.111 0.821 15.423 1.00 82.25 93 PRO A O 1
ATOM 719 N N . TYR A 1 94 ? -6.701 -0.764 15.497 1.00 87.38 94 TYR A N 1
ATOM 720 C CA . TYR A 1 94 ? -6.448 -1.270 14.163 1.00 87.38 94 TYR A CA 1
ATOM 721 C C . TYR A 1 94 ? -6.867 -0.267 13.082 1.00 87.38 94 TYR A C 1
ATOM 723 O O . TYR A 1 94 ? -7.909 0.375 13.185 1.00 87.38 94 TYR A O 1
ATOM 731 N N . LYS A 1 95 ? -6.048 -0.156 12.030 1.00 89.25 95 LYS A N 1
ATOM 732 C CA . LYS A 1 95 ? -6.194 0.842 10.958 1.00 89.25 95 LYS A CA 1
ATOM 733 C C . LYS A 1 95 ? -6.660 0.254 9.613 1.00 89.25 95 LYS A C 1
ATOM 735 O O . LYS A 1 95 ? -6.556 0.942 8.604 1.00 89.25 95 LYS A O 1
ATOM 740 N N . GLY A 1 96 ? -7.117 -1.003 9.569 1.00 84.88 96 GLY A N 1
ATOM 741 C CA . GLY A 1 96 ? -7.632 -1.619 8.331 1.00 84.88 96 GLY A CA 1
ATOM 742 C C . GLY A 1 96 ? -6.561 -1.853 7.260 1.00 84.88 96 GLY A C 1
ATOM 743 O O . GLY A 1 96 ? -6.749 -1.507 6.099 1.00 84.88 96 GLY A O 1
ATOM 744 N N . VAL A 1 97 ? -5.379 -2.335 7.659 1.00 85.56 97 VAL A N 1
ATOM 745 C CA . VAL A 1 97 ? -4.190 -2.399 6.784 1.00 85.56 97 VAL A CA 1
ATOM 746 C C . VAL A 1 97 ? -3.833 -3.802 6.298 1.00 85.56 97 VAL A C 1
ATOM 748 O O . VAL A 1 97 ? -2.949 -3.946 5.452 1.00 85.56 97 VAL A O 1
ATOM 751 N N . CYS A 1 98 ? -4.481 -4.831 6.833 1.00 83.31 98 CYS A N 1
ATOM 752 C CA . CYS A 1 98 ? -4.217 -6.224 6.514 1.00 83.31 98 CYS A CA 1
ATOM 753 C C . CYS A 1 98 ? -5.035 -6.709 5.317 1.00 83.31 98 CYS A C 1
ATOM 755 O O . CYS A 1 98 ? -6.076 -6.150 4.991 1.00 83.31 98 CYS A O 1
ATOM 757 N N . PRO A 1 99 ? -4.561 -7.750 4.616 1.00 73.19 99 PRO A N 1
ATOM 758 C CA . PRO A 1 99 ? -5.257 -8.264 3.446 1.00 73.19 99 PRO A CA 1
ATOM 759 C C . PRO A 1 99 ? -6.344 -9.286 3.812 1.00 73.19 99 PRO A C 1
ATOM 761 O O . PRO A 1 99 ? -6.154 -10.127 4.693 1.00 73.19 99 PRO A O 1
ATOM 764 N N . GLY A 1 100 ? -7.438 -9.299 3.046 1.00 73.06 100 GLY A N 1
ATOM 765 C CA . GLY A 1 100 ? -8.374 -10.424 2.963 1.00 73.06 100 GLY A CA 1
ATOM 766 C C . GLY A 1 100 ? -8.966 -10.885 4.301 1.00 73.06 100 GLY A C 1
ATOM 767 O O . GLY A 1 100 ? -9.412 -10.087 5.117 1.00 73.06 100 GLY A O 1
ATOM 768 N N . ASP A 1 101 ? -8.973 -12.201 4.533 1.00 60.88 101 ASP A N 1
ATOM 769 C CA . ASP A 1 101 ? -9.530 -12.849 5.732 1.00 60.88 101 ASP A CA 1
ATOM 770 C C . ASP A 1 101 ? -8.731 -12.567 7.017 1.00 60.88 101 ASP A C 1
ATOM 772 O O . ASP A 1 101 ? -9.184 -12.862 8.130 1.00 60.88 101 ASP A O 1
ATOM 776 N N . ILE A 1 102 ? -7.523 -12.018 6.885 1.00 77.69 102 ILE A N 1
ATOM 777 C CA . ILE A 1 102 ? -6.741 -11.556 8.027 1.00 77.69 102 ILE A CA 1
ATOM 778 C C . ILE A 1 102 ? -7.336 -10.258 8.564 1.00 77.69 102 ILE A C 1
ATOM 780 O O . ILE A 1 102 ? -7.455 -10.149 9.776 1.00 77.69 102 ILE A O 1
ATOM 784 N N . ASP A 1 103 ? -7.758 -9.324 7.707 1.00 74.88 103 ASP A N 1
ATOM 785 C CA . ASP A 1 103 ? -8.267 -8.006 8.115 1.00 74.88 103 ASP A CA 1
ATOM 786 C C . ASP A 1 103 ? -9.431 -8.101 9.108 1.00 74.88 103 ASP A C 1
ATOM 788 O O . ASP A 1 103 ? -9.351 -7.573 10.216 1.00 74.88 103 ASP A O 1
ATOM 792 N N . LEU A 1 104 ? -10.462 -8.877 8.762 1.00 71.12 104 LEU A N 1
ATOM 793 C CA . LEU A 1 104 ? -11.661 -9.047 9.588 1.00 71.12 104 LEU A CA 1
ATOM 794 C C . LEU A 1 104 ? -11.343 -9.661 10.956 1.00 71.12 104 LEU A C 1
ATOM 796 O O . LEU A 1 104 ? -11.797 -9.175 11.995 1.00 71.12 104 LEU A O 1
ATOM 800 N N . ARG A 1 105 ? -10.532 -10.725 10.970 1.00 80.62 105 ARG A N 1
ATOM 801 C CA . ARG A 1 105 ? -10.123 -11.388 12.217 1.00 80.62 105 ARG A CA 1
ATOM 802 C C . ARG A 1 105 ? -9.223 -10.480 13.046 1.00 80.62 105 ARG A C 1
ATOM 804 O O . ARG A 1 105 ? -9.431 -10.360 14.249 1.00 80.62 105 ARG A O 1
ATOM 811 N N . PHE A 1 106 ? -8.269 -9.805 12.409 1.00 90.62 106 PHE A N 1
ATOM 812 C CA . PHE A 1 106 ? -7.376 -8.854 13.062 1.00 90.62 106 PHE A CA 1
ATOM 813 C C . PHE A 1 106 ? -8.174 -7.711 13.692 1.00 90.62 106 PHE A C 1
ATOM 815 O O . PHE A 1 106 ? -7.962 -7.402 14.859 1.00 90.62 106 PHE A O 1
ATOM 822 N N . SER A 1 107 ? -9.139 -7.142 12.971 1.00 84.31 107 SER A N 1
ATOM 823 C CA . SER A 1 107 ? -10.030 -6.087 13.457 1.00 84.31 107 SER A CA 1
ATOM 824 C C . SER A 1 107 ? -10.844 -6.529 14.676 1.00 84.31 107 SER A C 1
ATOM 826 O O . SER A 1 107 ? -10.838 -5.846 15.704 1.00 84.31 107 SER A O 1
ATOM 828 N N . ARG A 1 108 ? -11.481 -7.710 14.607 1.00 86.56 108 ARG A N 1
ATOM 829 C CA . ARG A 1 108 ? -12.255 -8.299 15.717 1.00 86.56 108 ARG A CA 1
ATOM 830 C C . ARG A 1 108 ? -11.393 -8.499 16.963 1.00 86.56 108 ARG A C 1
ATOM 832 O O . ARG A 1 108 ? -11.783 -8.075 18.051 1.00 86.56 108 ARG A O 1
ATOM 839 N N . TYR A 1 109 ? -10.226 -9.122 16.811 1.00 91.38 109 TYR A N 1
ATOM 840 C CA . TYR A 1 109 ? -9.325 -9.413 17.929 1.00 91.38 109 TYR A CA 1
ATOM 841 C C . TYR A 1 109 ? -8.681 -8.151 18.502 1.00 91.38 109 TYR A C 1
ATOM 843 O O . TYR A 1 109 ? -8.636 -7.980 19.720 1.00 91.38 109 TYR A O 1
ATOM 851 N N . ASN A 1 110 ? -8.241 -7.230 17.643 1.00 96.81 110 ASN A N 1
ATOM 852 C CA . ASN A 1 110 ? -7.684 -5.955 18.076 1.00 96.81 110 ASN A CA 1
ATOM 853 C C . ASN A 1 110 ? -8.721 -5.115 18.820 1.00 96.81 110 ASN A C 1
ATOM 855 O O . ASN A 1 110 ? -8.390 -4.558 19.857 1.00 96.81 110 ASN A O 1
ATOM 859 N N . SER A 1 111 ? -9.966 -5.062 18.349 1.00 85.69 111 SER A N 1
ATOM 860 C CA . SER A 1 111 ? -11.023 -4.270 18.981 1.00 85.69 111 SER A CA 1
ATOM 861 C C . SER A 1 111 ? -11.366 -4.778 20.382 1.00 85.69 111 SER A C 1
ATOM 863 O O . SER A 1 111 ? -11.521 -3.976 21.302 1.00 85.69 111 SER A O 1
ATOM 865 N N . ALA A 1 112 ? -11.407 -6.100 20.579 1.00 87.06 112 ALA A N 1
ATOM 866 C CA . ALA A 1 112 ? -11.566 -6.689 21.908 1.00 87.06 112 ALA A CA 1
ATOM 867 C C . ALA A 1 112 ? -10.377 -6.351 22.828 1.00 87.06 112 ALA A C 1
ATOM 869 O O . ALA A 1 112 ? -10.570 -5.881 23.948 1.00 87.06 112 ALA A O 1
ATOM 870 N N . ALA A 1 113 ? -9.147 -6.505 22.332 1.00 94.81 113 ALA A N 1
ATOM 871 C CA . ALA A 1 113 ? -7.930 -6.165 23.069 1.00 94.81 113 ALA A CA 1
ATOM 872 C C . ALA A 1 113 ? -7.822 -4.663 23.404 1.00 94.81 113 ALA A C 1
ATOM 874 O O . ALA A 1 113 ? -7.392 -4.282 24.492 1.00 94.81 113 ALA A O 1
ATOM 875 N N . TYR A 1 114 ? -8.231 -3.799 22.477 1.00 92.25 114 TYR A N 1
ATOM 876 C CA . TYR A 1 114 ? -8.216 -2.349 22.631 1.00 92.25 114 TYR A CA 1
ATOM 877 C C . TYR A 1 114 ? -9.277 -1.867 23.625 1.00 92.25 114 TYR A C 1
ATOM 879 O O . TYR A 1 114 ? -9.018 -0.934 24.384 1.00 92.25 114 TYR A O 1
ATOM 887 N N . ALA A 1 115 ? -10.443 -2.522 23.683 1.00 91.19 115 ALA A N 1
ATOM 888 C CA . ALA A 1 115 ? -11.454 -2.248 24.704 1.00 91.19 115 ALA A CA 1
ATOM 889 C C . ALA A 1 115 ? -10.893 -2.458 26.120 1.00 91.19 115 ALA A C 1
ATOM 891 O O . ALA A 1 115 ? -10.985 -1.544 26.940 1.00 91.19 115 ALA A O 1
ATOM 892 N N . VAL A 1 116 ? -10.201 -3.583 26.348 1.00 96.25 116 VAL A N 1
ATOM 893 C CA . VAL A 1 116 ? -9.496 -3.872 27.610 1.00 96.25 116 VAL A CA 1
ATOM 894 C C . VAL A 1 116 ? -8.488 -2.767 27.943 1.00 96.25 116 VAL A C 1
ATOM 896 O O . VAL A 1 116 ? -8.471 -2.256 29.063 1.00 96.25 116 VAL A O 1
ATOM 899 N N . TYR A 1 117 ? -7.661 -2.350 26.974 1.00 97.06 117 TYR A N 1
ATOM 900 C CA . TYR A 1 117 ? -6.707 -1.253 27.179 1.00 97.06 117 TYR A CA 1
ATOM 901 C C . TYR A 1 117 ? -7.401 0.052 27.598 1.00 97.06 117 TYR A C 1
ATOM 903 O O . TYR A 1 117 ? -6.980 0.679 28.572 1.00 97.06 117 TYR A O 1
ATOM 911 N N . LYS A 1 118 ? -8.465 0.462 26.893 1.00 95.56 118 LYS A N 1
ATOM 912 C CA . LYS A 1 118 ? -9.189 1.705 27.203 1.00 95.56 118 LYS A CA 1
ATOM 913 C C . LYS A 1 118 ? -9.742 1.693 28.622 1.00 95.56 118 LYS A C 1
ATOM 915 O O . LYS A 1 118 ? -9.507 2.645 29.360 1.00 95.56 118 LYS A O 1
ATOM 920 N N . THR A 1 119 ? -10.420 0.615 29.012 1.00 95.38 119 THR A N 1
ATOM 921 C CA . THR A 1 119 ? -11.004 0.501 30.352 1.00 95.38 119 THR A CA 1
ATOM 922 C C . THR A 1 119 ? -9.916 0.509 31.430 1.00 95.38 119 THR A C 1
ATOM 924 O O . THR A 1 119 ? -10.066 1.191 32.443 1.00 95.38 119 THR A O 1
ATOM 927 N N . ARG A 1 120 ? -8.763 -0.140 31.196 1.00 97.81 120 ARG A N 1
ATOM 928 C CA . ARG A 1 120 ? -7.601 -0.054 32.104 1.00 97.81 120 ARG A CA 1
ATOM 929 C C . ARG A 1 120 ? -7.078 1.379 32.254 1.00 97.81 120 ARG A C 1
ATOM 931 O O . ARG A 1 120 ? -6.853 1.817 33.382 1.00 97.81 120 ARG A O 1
ATOM 938 N N . LYS A 1 121 ? -6.923 2.128 31.154 1.00 96.44 121 LYS A N 1
ATOM 939 C CA . LYS A 1 121 ? -6.502 3.545 31.198 1.00 96.44 121 LYS A CA 1
ATOM 940 C C . LYS A 1 121 ? -7.526 4.435 31.901 1.00 96.44 121 LYS A C 1
ATOM 942 O O . LYS A 1 121 ? -7.138 5.375 32.592 1.00 96.44 121 LYS A O 1
ATOM 947 N N . GLU A 1 122 ? -8.816 4.152 31.750 1.00 95.94 122 GLU A N 1
ATOM 948 C CA . GLU A 1 122 ? -9.871 4.908 32.425 1.00 95.94 122 GLU A CA 1
ATOM 949 C C . GLU A 1 122 ? -9.871 4.661 33.939 1.00 95.94 122 GLU A C 1
ATOM 951 O O . GLU A 1 122 ? -9.936 5.612 34.719 1.00 95.94 122 GLU A O 1
ATOM 956 N N . ILE A 1 123 ? -9.698 3.405 34.361 1.00 98.00 123 ILE A N 1
ATOM 957 C CA . ILE A 1 123 ? -9.510 3.041 35.771 1.00 98.00 123 ILE A CA 1
ATOM 958 C C . ILE A 1 123 ? -8.292 3.766 36.358 1.00 98.00 123 ILE A C 1
ATOM 960 O O . ILE A 1 123 ? -8.386 4.357 37.434 1.00 98.00 123 ILE A O 1
ATOM 964 N N . GLU A 1 124 ? -7.157 3.758 35.656 1.00 96.31 124 GLU A N 1
ATOM 965 C CA . GLU A 1 124 ? -5.942 4.476 36.065 1.00 96.31 124 GLU A CA 1
ATOM 966 C C . GLU A 1 124 ? -6.212 5.981 36.248 1.00 96.31 124 GLU A C 1
ATOM 968 O O . GLU A 1 124 ? -5.926 6.539 37.307 1.00 96.31 124 GLU A O 1
ATOM 973 N N . SER A 1 125 ? -6.854 6.623 35.266 1.00 95.00 125 SER A N 1
ATOM 974 C CA . SER A 1 125 ? -7.188 8.053 35.304 1.00 95.00 125 SER A CA 1
ATOM 975 C C . SER A 1 125 ? -8.132 8.421 36.458 1.00 95.00 125 SER A C 1
ATOM 977 O O . SER A 1 125 ? -7.912 9.424 37.153 1.00 95.00 125 SER A O 1
ATOM 979 N N . LYS A 1 126 ? -9.164 7.605 36.714 1.00 95.62 126 LYS A N 1
ATOM 980 C CA . LYS A 1 126 ? -10.086 7.819 37.840 1.00 95.62 126 LYS A CA 1
ATOM 981 C C . LYS A 1 126 ? -9.385 7.626 39.185 1.00 95.62 126 LYS A C 1
ATOM 983 O O . LYS A 1 126 ? -9.585 8.450 40.075 1.00 95.62 126 LYS A O 1
ATOM 988 N N . ASN A 1 127 ? -8.506 6.632 39.320 1.00 97.38 127 ASN A N 1
ATOM 989 C CA . ASN A 1 127 ? -7.692 6.453 40.528 1.00 97.38 127 ASN A CA 1
ATOM 990 C C . ASN A 1 127 ? -6.784 7.664 40.797 1.00 97.38 127 ASN A C 1
ATOM 992 O O . ASN A 1 127 ? -6.763 8.173 41.917 1.00 97.38 127 ASN A O 1
ATOM 996 N N . SER A 1 128 ? -6.090 8.193 39.782 1.00 96.06 128 SER A N 1
ATOM 997 C CA . SER A 1 128 ? -5.288 9.421 39.929 1.00 96.06 128 SER A CA 1
ATOM 998 C C . SER A 1 128 ? -6.146 10.634 40.310 1.00 96.06 128 SER A C 1
ATOM 1000 O O . SER A 1 128 ? -5.741 11.472 41.120 1.00 96.06 128 SER A O 1
ATOM 1002 N N . SER A 1 129 ? -7.365 10.718 39.772 1.00 97.00 129 SER A N 1
ATOM 1003 C CA . SER A 1 129 ? -8.326 11.772 40.116 1.00 97.00 129 SER A CA 1
ATOM 1004 C C . SER A 1 129 ? -8.793 11.669 41.568 1.00 97.00 129 SER A C 1
ATOM 1006 O O . SER A 1 129 ? -8.874 12.688 42.251 1.00 97.00 129 SER A O 1
ATOM 1008 N N . ILE A 1 130 ? -9.052 10.459 42.066 1.00 97.69 130 ILE A N 1
ATOM 1009 C CA . ILE A 1 130 ? -9.380 10.225 43.478 1.00 97.69 130 ILE A CA 1
ATOM 1010 C C . ILE A 1 130 ? -8.195 10.608 44.363 1.00 97.69 130 ILE A C 1
ATOM 1012 O O . ILE A 1 130 ? -8.376 11.385 45.296 1.00 97.69 130 ILE A O 1
ATOM 1016 N N . SER A 1 131 ? -6.984 10.154 44.033 1.00 97.38 131 SER A N 1
ATOM 1017 C CA . SER A 1 131 ? -5.778 10.451 44.812 1.00 97.38 131 SER A CA 1
ATOM 1018 C C . SER A 1 131 ? -5.509 11.958 44.916 1.00 97.38 131 SER A C 1
ATOM 1020 O O . SER A 1 131 ? -5.351 12.483 46.016 1.00 97.38 131 SER A O 1
ATOM 1022 N N . SER A 1 132 ? -5.573 12.698 43.803 1.00 96.69 132 SER A N 1
ATOM 1023 C CA . SER A 1 132 ? -5.390 14.161 43.826 1.00 96.69 132 SER A CA 1
ATOM 1024 C C . SER A 1 132 ? -6.460 14.884 44.658 1.00 96.69 132 SER A C 1
ATOM 1026 O O . SER A 1 132 ? -6.171 15.862 45.355 1.00 96.69 132 SER A O 1
ATOM 1028 N N . LYS A 1 133 ? -7.704 14.391 44.632 1.00 97.19 133 LYS A N 1
ATOM 1029 C CA . LYS A 1 133 ? -8.809 14.909 45.447 1.00 97.19 133 LYS A CA 1
ATOM 1030 C C . LYS A 1 133 ? -8.641 14.579 46.929 1.00 97.19 133 LYS A C 1
ATOM 1032 O O . LYS A 1 133 ? -8.923 15.442 47.758 1.00 97.19 133 LYS A O 1
ATOM 1037 N N . GLN A 1 134 ? -8.139 13.392 47.264 1.00 96.12 134 GLN A N 1
ATOM 1038 C CA . GLN A 1 134 ? -7.782 13.014 48.634 1.00 96.12 134 GLN A CA 1
ATOM 1039 C C . GLN A 1 134 ? -6.693 13.944 49.185 1.00 96.12 134 GLN A C 1
ATOM 1041 O O . GLN A 1 134 ? -6.903 14.561 50.227 1.00 96.12 134 GLN A O 1
ATOM 1046 N N . SER A 1 135 ? -5.615 14.195 48.434 1.00 96.06 135 SER A N 1
ATOM 1047 C CA . SER A 1 135 ? -4.582 15.161 48.847 1.00 96.06 135 SER A CA 1
ATOM 1048 C C . SER A 1 135 ? -5.136 16.583 49.028 1.00 96.06 135 SER A C 1
ATOM 1050 O O . SER A 1 135 ? -4.719 17.322 49.922 1.00 96.06 135 SER A O 1
ATOM 1052 N N . ARG A 1 136 ? -6.120 16.992 48.214 1.00 95.50 136 ARG A N 1
ATOM 1053 C CA . ARG A 1 136 ? -6.794 18.291 48.380 1.00 95.50 136 ARG A CA 1
ATOM 1054 C C . ARG A 1 136 ? -7.671 18.337 49.636 1.00 95.50 136 ARG A C 1
ATOM 1056 O O . ARG A 1 136 ? -7.759 19.401 50.246 1.00 95.50 136 ARG A O 1
ATOM 1063 N N . LEU A 1 137 ? -8.290 17.230 50.051 1.00 95.38 137 LEU A N 1
ATOM 1064 C CA . LEU A 1 137 ? -9.046 17.160 51.311 1.00 95.38 137 LEU A CA 1
ATOM 1065 C C . LEU A 1 137 ? -8.150 17.360 52.538 1.00 95.38 137 LEU A C 1
ATOM 1067 O O . LEU A 1 137 ? -8.576 18.013 53.493 1.00 95.38 137 LEU A O 1
ATOM 1071 N N . GLU A 1 138 ? -6.926 16.838 52.488 1.00 93.44 138 GLU A N 1
ATOM 1072 C CA . GLU A 1 138 ? -5.930 16.929 53.566 1.00 93.44 138 GLU A CA 1
ATOM 1073 C C . GLU A 1 138 ? -5.297 18.326 53.684 1.00 93.44 138 GLU A C 1
A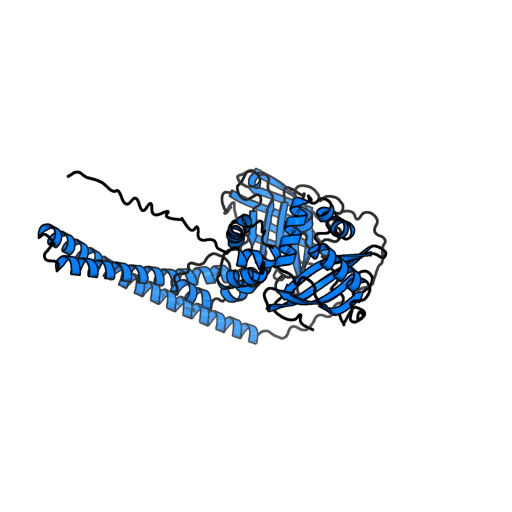TOM 1075 O O . GLU A 1 138 ? -4.767 18.700 54.731 1.00 93.44 138 GLU A O 1
ATOM 1080 N N . SER A 1 139 ? -5.377 19.141 52.629 1.00 94.75 139 SER A N 1
ATOM 1081 C CA . SER A 1 139 ? -4.817 20.490 52.631 1.00 94.75 139 SER A CA 1
ATOM 1082 C C . SER A 1 139 ? -5.541 21.424 53.605 1.00 94.75 139 SER A C 1
ATOM 1084 O O . SER A 1 139 ? -6.764 21.604 53.566 1.00 94.75 139 SER A O 1
ATOM 1086 N N . ARG A 1 140 ? -4.754 22.133 54.425 1.00 93.00 140 ARG A N 1
ATOM 1087 C CA . ARG A 1 140 ? -5.243 23.189 55.331 1.00 93.00 140 ARG A CA 1
ATOM 1088 C C . ARG A 1 140 ? -5.908 24.358 54.597 1.00 93.00 140 ARG A C 1
ATOM 1090 O O . ARG A 1 140 ? -6.700 25.069 55.199 1.00 93.00 140 ARG A O 1
ATOM 1097 N N . LYS A 1 141 ? -5.601 24.556 53.310 1.00 94.69 141 LYS A N 1
ATOM 1098 C CA . LYS A 1 141 ? -6.140 25.654 52.486 1.00 94.69 141 LYS A CA 1
ATOM 1099 C C . LYS A 1 141 ? -7.540 25.372 51.927 1.00 94.69 141 LYS A C 1
ATOM 1101 O O . LYS A 1 141 ? -8.134 26.254 51.319 1.00 94.69 141 LYS A O 1
ATOM 1106 N N . THR A 1 142 ? -8.053 24.155 52.085 1.00 92.75 142 THR A N 1
ATOM 1107 C CA . THR A 1 142 ? -9.356 23.755 51.544 1.00 92.75 142 THR A CA 1
ATOM 1108 C C . THR A 1 142 ? -10.477 24.186 52.489 1.00 92.75 142 THR A C 1
ATOM 1110 O O . THR A 1 142 ? -10.410 23.913 53.687 1.00 92.75 142 THR A O 1
ATOM 1113 N N . SER A 1 143 ? -11.506 24.857 51.965 1.00 95.50 143 SER A N 1
ATOM 1114 C CA . SER A 1 143 ? -12.664 25.303 52.753 1.00 95.50 143 SER A CA 1
ATOM 1115 C C . SER A 1 143 ? -13.606 24.141 53.100 1.00 95.50 143 SER A C 1
ATOM 1117 O O . SER A 1 143 ? -13.620 23.122 52.409 1.00 95.50 143 SER A O 1
ATOM 1119 N N . ASP A 1 144 ? -14.449 24.280 54.127 1.00 94.69 144 ASP A N 1
ATOM 1120 C CA . ASP A 1 144 ? -15.409 23.223 54.496 1.00 94.69 144 ASP A CA 1
ATOM 1121 C C . ASP A 1 144 ? -16.442 22.945 53.401 1.00 94.69 144 ASP A C 1
ATOM 1123 O O . ASP A 1 144 ? -16.777 21.787 53.138 1.00 94.69 144 ASP A O 1
ATOM 1127 N N . LYS A 1 145 ? -16.876 23.993 52.690 1.00 94.81 145 LYS A N 1
ATOM 1128 C CA . LYS A 1 145 ? -17.735 23.863 51.507 1.00 94.81 145 LYS A CA 1
ATOM 1129 C C . LYS A 1 145 ? -17.056 23.023 50.421 1.00 94.81 145 LYS A C 1
ATOM 1131 O O . LYS A 1 145 ? -17.671 22.104 49.881 1.00 94.81 145 LYS A O 1
ATOM 1136 N N . ASP A 1 146 ? -15.778 23.283 50.142 1.00 94.81 146 ASP A N 1
ATOM 1137 C CA . ASP A 1 146 ? -15.012 22.494 49.172 1.00 94.81 146 ASP A CA 1
ATOM 1138 C C . ASP A 1 146 ? -14.819 21.050 49.638 1.00 94.81 146 ASP A C 1
ATOM 1140 O O . ASP A 1 146 ? -14.909 20.134 48.824 1.00 94.81 146 ASP A O 1
ATOM 1144 N N . ARG A 1 147 ? -14.612 20.810 50.940 1.00 95.31 147 ARG A N 1
ATOM 1145 C CA . ARG A 1 147 ? -14.494 19.448 51.489 1.00 95.31 147 ARG A CA 1
ATOM 1146 C C . ARG A 1 147 ? -15.752 18.618 51.241 1.00 95.31 147 ARG A C 1
ATOM 1148 O O . ARG A 1 147 ? -15.639 17.445 50.885 1.00 95.31 147 ARG A O 1
ATOM 1155 N N . VAL A 1 148 ? -16.942 19.196 51.413 1.00 95.75 148 VAL A N 1
ATOM 1156 C CA . VAL A 1 148 ? -18.214 18.507 51.125 1.00 95.75 148 VAL A CA 1
ATOM 1157 C C . VAL A 1 148 ? -18.327 18.174 49.636 1.00 95.75 148 VAL A C 1
ATOM 1159 O O . VAL A 1 148 ? -18.615 17.024 49.293 1.00 95.75 148 VAL A O 1
ATOM 1162 N N . ASN A 1 149 ? -18.025 19.137 48.760 1.00 96.25 149 ASN A N 1
ATOM 1163 C CA . ASN A 1 149 ? -18.060 18.936 47.310 1.00 96.25 149 ASN A CA 1
ATOM 1164 C C . ASN A 1 149 ? -17.083 17.840 46.861 1.00 96.25 149 ASN A C 1
ATOM 1166 O O . ASN A 1 149 ? -17.481 16.904 46.169 1.00 96.25 149 ASN A O 1
ATOM 1170 N N . ILE A 1 150 ? -15.828 17.901 47.319 1.00 97.44 150 ILE A N 1
ATOM 1171 C CA . ILE A 1 150 ? -14.788 16.930 46.960 1.00 97.44 150 ILE A CA 1
ATOM 1172 C C . ILE A 1 150 ? -15.168 15.517 47.426 1.00 97.44 150 ILE A C 1
ATOM 1174 O O . ILE A 1 150 ? -15.011 14.566 46.663 1.00 97.44 150 ILE A O 1
ATOM 1178 N N . ARG A 1 151 ? -15.720 15.353 48.638 1.00 96.75 151 ARG A N 1
ATOM 1179 C CA . ARG A 1 151 ? -16.223 14.044 49.102 1.00 96.75 151 ARG A CA 1
ATOM 1180 C C . ARG A 1 151 ? -17.339 13.508 48.203 1.00 96.75 151 ARG A C 1
ATOM 1182 O O . ARG A 1 151 ? -17.379 12.311 47.935 1.00 96.75 151 ARG A O 1
ATOM 1189 N N . GLY A 1 152 ? -18.238 14.376 47.736 1.00 97.50 152 GLY A N 1
ATOM 1190 C CA . GLY A 1 152 ? -19.275 14.007 46.771 1.00 97.50 152 GLY A CA 1
ATOM 1191 C C . GLY A 1 152 ? -18.697 13.530 45.435 1.00 97.50 152 GLY A C 1
ATOM 1192 O O . GLY A 1 152 ? -19.152 12.526 44.894 1.00 97.50 152 GLY A O 1
ATOM 1193 N N . GLU A 1 153 ? -17.668 14.208 44.926 1.00 97.12 153 GLU A N 1
ATOM 1194 C CA . GLU A 1 153 ? -16.967 13.817 43.697 1.00 97.12 153 GLU A CA 1
ATOM 1195 C C . GLU A 1 153 ? -16.222 12.485 43.842 1.00 97.12 153 GLU A C 1
ATOM 1197 O O . GLU A 1 153 ? -16.303 11.656 42.939 1.00 97.12 153 GLU A O 1
ATOM 1202 N N . ILE A 1 154 ? -15.544 12.254 44.972 1.00 97.81 154 ILE A N 1
ATOM 1203 C CA . ILE A 1 154 ? -14.856 10.984 45.254 1.00 97.81 154 ILE A CA 1
ATOM 1204 C C . ILE A 1 154 ? -15.849 9.820 45.214 1.00 97.81 154 ILE A C 1
ATOM 1206 O O . ILE A 1 154 ? -15.625 8.879 44.463 1.00 97.81 154 ILE A O 1
ATOM 1210 N N . ARG A 1 155 ? -16.992 9.923 45.909 1.00 97.88 155 ARG A N 1
ATOM 1211 C CA . ARG A 1 155 ? -18.017 8.860 45.902 1.00 97.88 155 ARG A CA 1
ATOM 1212 C C . ARG A 1 155 ? -18.535 8.537 44.498 1.00 97.88 155 ARG A C 1
ATOM 1214 O O . ARG A 1 155 ? -18.800 7.380 44.186 1.00 97.88 155 ARG A O 1
ATOM 1221 N N . ARG A 1 156 ? -18.689 9.553 43.639 1.00 97.44 156 ARG A N 1
ATOM 1222 C CA . ARG A 1 156 ? -19.089 9.352 42.233 1.00 97.44 156 ARG A CA 1
ATOM 1223 C C . ARG A 1 156 ? -18.005 8.610 41.450 1.00 97.44 156 ARG A C 1
ATOM 1225 O O . ARG A 1 156 ? -18.319 7.657 40.748 1.00 97.44 156 ARG A O 1
ATOM 1232 N N . LEU A 1 157 ? -16.742 9.012 41.604 1.00 96.81 157 LEU A N 1
ATOM 1233 C CA . LEU A 1 157 ? -15.604 8.356 40.950 1.00 96.81 157 LEU A CA 1
ATOM 1234 C C . LEU A 1 157 ? -15.417 6.905 41.419 1.00 96.81 157 LEU A C 1
ATOM 1236 O O . LEU A 1 157 ? -15.088 6.049 40.603 1.00 96.81 157 LEU A O 1
ATOM 1240 N N . GLU A 1 158 ? -15.646 6.622 42.701 1.00 96.94 158 GLU A N 1
ATOM 1241 C CA . GLU A 1 158 ? -15.618 5.265 43.262 1.00 96.94 158 GLU A CA 1
ATOM 1242 C C . GLU A 1 158 ? -16.726 4.388 42.662 1.00 96.94 158 GLU A C 1
ATOM 1244 O O . GLU A 1 158 ? -16.450 3.280 42.205 1.00 96.94 158 GLU A O 1
ATOM 1249 N N . SER A 1 159 ? -17.955 4.906 42.556 1.00 97.12 159 SER A N 1
ATOM 1250 C CA . SER A 1 159 ? -19.057 4.182 41.905 1.00 97.12 159 SER A CA 1
ATOM 1251 C C . SER A 1 159 ? -18.774 3.886 40.426 1.00 97.12 159 SER A C 1
ATOM 1253 O O . SER A 1 159 ? -19.079 2.793 39.944 1.00 97.12 159 SER A O 1
ATOM 1255 N N . ASP A 1 160 ? -18.151 4.824 39.706 1.00 94.31 160 ASP A N 1
ATOM 1256 C CA . ASP A 1 160 ? -17.711 4.600 38.327 1.00 94.31 160 ASP A CA 1
ATOM 1257 C C . ASP A 1 160 ? -16.612 3.529 38.236 1.00 94.31 160 ASP A C 1
ATOM 1259 O O . ASP A 1 160 ? -16.623 2.714 37.314 1.00 94.31 160 ASP A O 1
ATOM 1263 N N . LEU A 1 161 ? -15.660 3.515 39.177 1.00 97.25 161 LEU A N 1
ATOM 1264 C CA . LEU A 1 161 ? -14.594 2.510 39.220 1.00 97.25 161 LEU A CA 1
ATOM 1265 C C . LEU A 1 161 ? -15.149 1.096 39.376 1.00 97.25 161 LEU A C 1
ATOM 1267 O O . LEU A 1 161 ? -14.653 0.182 38.718 1.00 97.25 161 LEU A O 1
ATOM 1271 N N . ASP A 1 162 ? -16.166 0.906 40.212 1.00 96.25 162 ASP A N 1
ATOM 1272 C CA . ASP A 1 162 ? -16.777 -0.410 40.406 1.00 96.25 162 ASP A CA 1
ATOM 1273 C C . ASP A 1 162 ? -17.458 -0.918 39.131 1.00 96.25 162 ASP A C 1
ATOM 1275 O O . ASP A 1 162 ? -17.300 -2.091 38.772 1.00 96.25 162 ASP A O 1
ATOM 1279 N N . ARG A 1 163 ? -18.128 -0.026 38.388 1.00 95.69 163 ARG A N 1
ATOM 1280 C CA . ARG A 1 163 ? -18.696 -0.338 37.065 1.00 95.69 163 ARG A CA 1
ATOM 1281 C C . ARG A 1 163 ? -17.603 -0.719 36.069 1.00 95.69 163 ARG A C 1
ATOM 1283 O O . ARG A 1 163 ? -17.648 -1.812 35.510 1.00 95.69 163 ARG A O 1
ATOM 1290 N N . LEU A 1 164 ? -16.569 0.113 35.932 1.00 94.56 164 LEU A N 1
ATOM 1291 C CA . LEU A 1 164 ? -15.455 -0.136 35.009 1.00 94.56 164 LEU A CA 1
ATOM 1292 C C . LEU A 1 164 ? -14.694 -1.425 35.328 1.00 94.56 164 LEU A C 1
ATOM 1294 O O . LEU A 1 164 ? -14.257 -2.124 34.418 1.00 94.56 164 LEU A O 1
ATOM 1298 N N . ARG A 1 165 ? -14.525 -1.764 36.610 1.00 96.50 165 ARG A N 1
ATOM 1299 C CA . ARG A 1 165 ? -13.912 -3.033 37.028 1.00 96.50 165 ARG A CA 1
ATOM 1300 C C . ARG A 1 165 ? -14.762 -4.231 36.621 1.00 96.50 165 ARG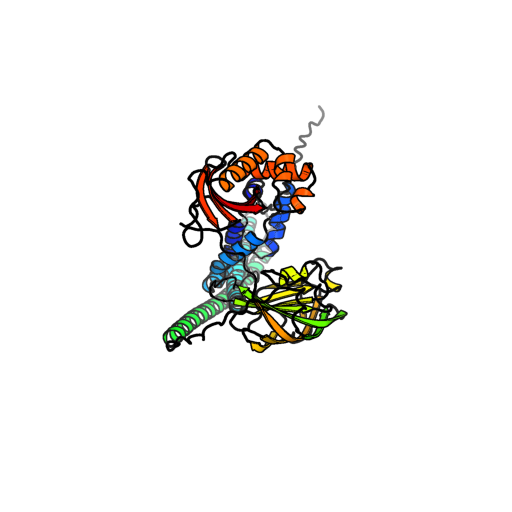 A C 1
ATOM 1302 O O . ARG A 1 165 ? -14.200 -5.265 36.270 1.00 96.50 165 ARG A O 1
ATOM 1309 N N . SER A 1 166 ? -16.089 -4.114 36.670 1.00 95.69 166 SER A N 1
ATOM 1310 C CA . SER A 1 166 ? -16.977 -5.163 36.167 1.00 95.69 166 SER A CA 1
ATOM 1311 C C . SER A 1 166 ? -16.866 -5.311 34.654 1.00 95.69 166 SER A C 1
ATOM 1313 O O . SER A 1 166 ? -16.617 -6.418 34.180 1.00 95.69 166 SER A O 1
ATOM 1315 N N . ASP A 1 167 ? -16.928 -4.200 33.920 1.00 91.62 167 ASP A N 1
ATOM 1316 C CA . ASP A 1 167 ? -16.782 -4.193 32.461 1.00 91.62 167 ASP A CA 1
ATOM 1317 C C . ASP A 1 167 ? -15.433 -4.774 32.026 1.00 91.62 167 ASP A C 1
ATOM 1319 O O . ASP A 1 167 ? -15.369 -5.571 31.090 1.00 91.62 167 ASP A O 1
ATOM 1323 N N . LEU A 1 168 ? -14.350 -4.423 32.729 1.00 97.38 168 LEU A N 1
ATOM 1324 C CA . LEU A 1 168 ? -13.014 -4.943 32.452 1.00 97.38 168 LEU A CA 1
ATOM 1325 C C . LEU A 1 168 ? -12.975 -6.468 32.568 1.00 97.38 168 LEU A C 1
ATOM 1327 O O . LEU A 1 168 ? -12.461 -7.124 31.666 1.00 97.38 168 LEU A O 1
ATOM 1331 N N . ARG A 1 169 ? -13.552 -7.038 33.635 1.00 97.44 169 ARG A N 1
ATOM 1332 C CA . ARG A 1 169 ? -13.607 -8.498 33.812 1.00 97.44 169 ARG A CA 1
ATOM 1333 C C . ARG A 1 169 ? -14.350 -9.176 32.665 1.00 97.44 169 ARG A C 1
ATOM 1335 O O . ARG A 1 169 ? -13.967 -10.268 32.255 1.00 97.44 169 ARG A O 1
ATOM 1342 N N . ASP A 1 170 ? -15.423 -8.573 32.166 1.00 92.62 170 ASP A N 1
ATOM 1343 C CA . ASP A 1 170 ? -16.227 -9.138 31.076 1.00 92.62 170 ASP A CA 1
ATOM 1344 C C . ASP A 1 170 ? -15.487 -9.053 29.735 1.00 92.62 170 ASP A C 1
ATOM 1346 O O . ASP A 1 170 ? -15.474 -10.010 28.955 1.00 92.62 170 ASP A O 1
ATOM 1350 N N . GLN A 1 171 ? -14.805 -7.933 29.490 1.00 92.69 171 GLN A N 1
ATOM 1351 C CA . GLN A 1 171 ? -13.940 -7.743 28.327 1.00 92.69 171 GLN A CA 1
ATOM 1352 C C . GLN A 1 171 ? -12.742 -8.702 28.332 1.00 92.69 171 GLN A C 1
ATOM 1354 O O . GLN A 1 171 ? -12.397 -9.234 27.278 1.00 92.69 171 GLN A O 1
ATOM 1359 N N . GLU A 1 172 ? -12.123 -8.943 29.491 1.00 94.88 172 GLU A N 1
ATOM 1360 C CA . GLU A 1 172 ? -11.004 -9.880 29.649 1.00 94.88 172 GLU A CA 1
ATOM 1361 C C . GLU A 1 172 ? -11.434 -11.321 29.362 1.00 94.88 172 GLU A C 1
ATOM 1363 O O . GLU A 1 172 ? -10.788 -11.981 28.551 1.00 94.88 172 GLU A O 1
ATOM 1368 N N . ARG A 1 173 ? -12.579 -11.774 29.898 1.00 95.06 173 ARG A N 1
ATOM 1369 C CA . ARG A 1 173 ? -13.125 -13.106 29.566 1.00 95.06 173 ARG A CA 1
ATOM 1370 C C . ARG A 1 173 ? -13.368 -13.261 28.067 1.00 95.06 173 ARG A C 1
ATOM 1372 O O . ARG A 1 173 ? -12.913 -14.224 27.460 1.00 95.06 173 ARG A O 1
ATOM 1379 N N . ARG A 1 174 ? -14.000 -12.262 27.442 1.00 93.06 174 ARG A N 1
ATOM 1380 C CA . ARG A 1 174 ? -14.207 -12.257 25.988 1.00 93.06 174 ARG A CA 1
ATOM 1381 C C . ARG A 1 174 ? -12.884 -12.304 25.218 1.00 93.06 174 ARG A C 1
ATOM 1383 O O . ARG A 1 174 ? -12.811 -12.941 24.171 1.00 93.06 174 ARG A O 1
ATOM 1390 N N . LEU A 1 175 ? -11.854 -11.598 25.681 1.00 92.88 175 LEU A N 1
ATOM 1391 C CA . LEU A 1 175 ? -10.538 -11.595 25.044 1.00 92.88 175 LEU A CA 1
ATOM 1392 C C . LEU A 1 175 ? -9.855 -12.966 25.140 1.00 92.88 175 LEU A C 1
ATOM 1394 O O . LEU A 1 175 ? -9.242 -13.408 24.163 1.00 92.88 175 LEU A O 1
ATOM 1398 N N . ASP A 1 176 ? -9.986 -13.640 26.280 1.00 94.06 176 ASP A N 1
ATOM 1399 C CA . ASP A 1 176 ? -9.464 -14.989 26.495 1.00 94.06 176 ASP A CA 1
ATOM 1400 C C . ASP A 1 176 ? -10.158 -16.007 25.581 1.00 94.06 176 ASP A C 1
ATOM 1402 O O . ASP A 1 176 ? -9.469 -16.776 24.902 1.00 94.06 176 ASP A O 1
ATOM 1406 N N . ASP A 1 177 ? -11.488 -15.939 25.459 1.00 92.12 177 ASP A N 1
ATOM 1407 C CA . ASP A 1 177 ? -12.273 -16.783 24.546 1.00 92.12 177 ASP A CA 1
ATOM 1408 C C . ASP A 1 177 ? -11.820 -16.611 23.088 1.00 92.12 177 ASP A C 1
ATOM 1410 O O . ASP A 1 177 ? -11.552 -17.583 22.379 1.00 92.12 177 ASP A O 1
ATOM 1414 N N . LEU A 1 178 ? -11.651 -15.361 22.642 1.00 89.56 178 LEU A N 1
ATOM 1415 C CA . LEU A 1 178 ? -11.157 -15.040 21.297 1.00 89.56 178 LEU A CA 1
ATOM 1416 C C . LEU A 1 178 ? -9.727 -15.541 21.067 1.00 89.56 178 LEU A C 1
ATOM 1418 O O . LEU A 1 178 ? -9.375 -15.977 19.968 1.00 89.56 178 LEU A O 1
ATOM 1422 N N . THR A 1 179 ? -8.886 -15.472 22.098 1.00 90.69 179 THR A N 1
ATOM 1423 C CA . THR A 1 179 ? -7.506 -15.959 22.035 1.00 90.69 179 THR A CA 1
ATOM 1424 C C . THR A 1 179 ? -7.475 -17.485 21.928 1.00 90.69 179 THR A C 1
ATOM 1426 O O . THR A 1 179 ? -6.670 -18.032 21.166 1.00 90.69 179 THR A O 1
ATOM 1429 N N . ALA A 1 180 ? -8.352 -18.185 22.651 1.00 90.44 180 ALA A N 1
ATOM 1430 C CA . ALA A 1 180 ? -8.521 -19.630 22.539 1.00 90.44 180 ALA A CA 1
ATOM 1431 C C . ALA A 1 180 ? -9.023 -20.028 21.140 1.00 90.44 180 ALA A C 1
ATOM 1433 O O . ALA A 1 180 ? -8.385 -20.849 20.477 1.00 90.44 180 ALA A O 1
ATOM 1434 N N . GLU A 1 181 ? -10.062 -19.357 20.634 1.00 86.25 181 GLU A N 1
ATOM 1435 C CA . GLU A 1 181 ? -10.611 -19.554 19.284 1.00 86.25 181 GLU A CA 1
ATOM 1436 C C . GLU A 1 181 ? -9.529 -19.404 18.195 1.00 86.25 181 GLU A C 1
ATOM 1438 O O . GLU A 1 181 ? -9.406 -20.240 17.290 1.00 86.25 181 GLU A O 1
ATOM 1443 N N . ALA A 1 182 ? -8.688 -18.367 18.295 1.00 82.50 182 ALA A N 1
ATOM 1444 C CA . ALA A 1 182 ? -7.595 -18.129 17.353 1.00 82.50 182 ALA A CA 1
ATOM 1445 C C . ALA A 1 182 ? -6.529 -19.241 17.393 1.00 82.50 182 ALA A C 1
ATOM 1447 O O . ALA A 1 182 ? -6.023 -19.661 16.344 1.00 82.50 182 ALA A O 1
ATOM 1448 N N . ARG A 1 183 ? -6.195 -19.747 18.589 1.00 88.75 183 ARG A N 1
ATOM 1449 C CA . ARG A 1 183 ? -5.248 -20.861 18.767 1.00 88.75 183 ARG A CA 1
ATOM 1450 C C . ARG A 1 183 ? -5.794 -22.159 18.183 1.00 88.75 183 ARG A C 1
ATOM 1452 O O . ARG A 1 183 ? -5.050 -22.868 17.499 1.00 88.75 183 ARG A O 1
ATOM 1459 N N . ASP A 1 184 ? -7.066 -22.452 18.408 1.00 84.69 184 ASP A N 1
ATOM 1460 C CA . ASP A 1 184 ? -7.707 -23.663 17.900 1.00 84.69 184 ASP A CA 1
ATOM 1461 C C . ASP A 1 184 ? -7.855 -23.630 16.381 1.00 84.69 184 ASP A C 1
ATOM 1463 O O . ASP A 1 184 ? -7.495 -24.602 15.713 1.00 84.69 184 ASP A O 1
ATOM 1467 N N . SER A 1 185 ? -8.229 -22.480 15.817 1.00 76.12 185 SER A N 1
ATOM 1468 C CA . SER A 1 185 ? -8.243 -22.266 14.364 1.00 76.12 185 SER A CA 1
ATOM 1469 C C . SER A 1 185 ? -6.868 -22.546 13.743 1.00 76.12 185 SER A C 1
ATOM 1471 O O . SER A 1 185 ? -6.753 -23.285 12.765 1.00 76.12 185 SER A O 1
ATOM 1473 N N . LYS A 1 186 ? -5.788 -22.033 14.352 1.00 77.75 186 LYS A N 1
ATOM 1474 C CA . LYS A 1 186 ? -4.403 -22.269 13.899 1.00 77.75 186 LYS A CA 1
ATOM 1475 C C . LYS A 1 186 ? -4.024 -23.754 13.962 1.00 77.75 186 LYS A C 1
ATOM 1477 O O . LYS A 1 186 ? -3.349 -24.257 13.061 1.00 77.75 186 LYS A O 1
ATOM 1482 N N . ARG A 1 187 ? -4.466 -24.470 15.003 1.00 81.56 187 ARG A N 1
ATOM 1483 C CA . ARG A 1 187 ? -4.264 -25.924 15.149 1.00 81.56 187 ARG A CA 1
ATOM 1484 C C . ARG A 1 187 ? -5.022 -26.715 14.083 1.00 81.56 187 ARG A C 1
ATOM 1486 O O . ARG A 1 187 ? -4.447 -27.640 13.513 1.00 81.56 187 ARG A O 1
ATOM 1493 N N . GLN A 1 188 ? -6.272 -26.355 13.799 1.00 77.06 188 GLN A N 1
ATOM 1494 C CA . GLN A 1 188 ? -7.089 -27.005 12.773 1.00 77.06 188 GLN A CA 1
ATOM 1495 C C . GLN A 1 188 ? -6.490 -26.816 11.377 1.00 77.06 188 GLN A C 1
ATOM 1497 O O . GLN A 1 188 ? -6.258 -27.810 10.692 1.00 77.06 188 GLN A O 1
ATOM 1502 N N . SER A 1 189 ? -6.118 -25.586 10.999 1.00 70.06 189 SER A N 1
ATOM 1503 C CA . SER A 1 189 ? -5.478 -25.321 9.702 1.00 70.06 189 SER A CA 1
ATOM 1504 C C . SER A 1 189 ? -4.162 -26.085 9.528 1.00 70.06 189 SER A C 1
ATOM 1506 O O . SER A 1 189 ? -3.872 -26.574 8.438 1.00 70.06 189 SER A O 1
ATOM 1508 N N . LYS A 1 190 ? -3.368 -26.236 10.600 1.00 75.75 190 LYS A N 1
ATOM 1509 C CA . LYS A 1 190 ? -2.143 -27.049 10.569 1.00 75.75 190 LYS A CA 1
ATOM 1510 C C . LYS A 1 190 ? -2.454 -28.526 10.292 1.00 75.75 190 LYS A C 1
ATOM 1512 O O . LYS A 1 190 ? -1.835 -29.117 9.414 1.00 75.75 190 LYS A O 1
ATOM 1517 N N . ARG A 1 191 ? -3.443 -29.097 10.989 1.00 80.00 191 ARG A N 1
ATOM 1518 C CA . ARG A 1 191 ? -3.873 -30.493 10.791 1.00 80.00 191 ARG A CA 1
ATOM 1519 C C . ARG A 1 191 ? -4.448 -30.737 9.398 1.00 80.00 191 ARG A C 1
ATOM 1521 O O . ARG A 1 191 ? -4.230 -31.799 8.829 1.00 80.00 191 ARG A O 1
ATOM 1528 N N . GLU A 1 192 ? -5.189 -29.780 8.851 1.00 72.31 192 GLU A N 1
ATOM 1529 C CA . GLU A 1 192 ? -5.737 -29.870 7.497 1.00 72.31 192 GLU A CA 1
ATOM 1530 C C . GLU A 1 192 ? -4.626 -29.838 6.442 1.00 72.31 192 GLU A C 1
ATOM 1532 O O . GLU A 1 192 ? -4.627 -30.660 5.528 1.00 72.31 192 GLU A O 1
ATOM 1537 N N . LEU A 1 193 ? -3.627 -28.963 6.608 1.00 66.56 193 LEU A N 1
ATOM 1538 C CA . LEU A 1 193 ? -2.452 -28.911 5.735 1.00 66.56 193 LEU A CA 1
ATOM 1539 C C . LEU A 1 193 ? -1.670 -30.234 5.745 1.00 66.56 193 LEU A C 1
ATOM 1541 O O . LEU A 1 193 ? -1.261 -30.701 4.686 1.00 66.56 193 LEU A O 1
ATOM 1545 N N . GLU A 1 194 ? -1.506 -30.848 6.919 1.00 76.12 194 GLU A N 1
ATOM 1546 C CA . GLU A 1 194 ? -0.840 -32.148 7.098 1.00 76.12 194 GLU A CA 1
ATOM 1547 C C . GLU A 1 194 ? -1.636 -33.324 6.503 1.00 76.12 194 GLU A C 1
ATOM 1549 O O . GLU A 1 194 ? -1.053 -34.346 6.152 1.00 76.12 194 GLU A O 1
ATOM 1554 N N . ARG A 1 195 ? -2.961 -33.188 6.356 1.00 76.19 195 ARG A N 1
ATOM 1555 C CA . ARG A 1 195 ? -3.852 -34.213 5.782 1.00 76.19 195 ARG A CA 1
ATOM 1556 C C . ARG A 1 195 ? -4.060 -34.081 4.270 1.00 76.19 195 ARG A C 1
ATOM 1558 O O . ARG A 1 195 ? -4.742 -34.924 3.689 1.00 76.19 195 ARG A O 1
ATOM 1565 N N . ARG A 1 196 ? -3.515 -33.046 3.616 1.00 58.50 196 ARG A N 1
ATOM 1566 C CA . ARG A 1 196 ? -3.683 -32.856 2.165 1.00 58.50 196 ARG A CA 1
ATOM 1567 C C . ARG A 1 196 ? -2.904 -33.929 1.389 1.00 58.50 196 ARG A C 1
ATOM 1569 O O . ARG A 1 196 ? -1.688 -34.014 1.554 1.00 58.50 196 ARG A O 1
ATOM 1576 N N . PRO A 1 197 ? -3.560 -34.710 0.510 1.00 50.19 197 PRO A N 1
ATOM 1577 C CA . PRO A 1 197 ? -2.857 -35.651 -0.353 1.00 50.19 197 PRO A CA 1
ATOM 1578 C C . PRO A 1 197 ? -1.927 -34.904 -1.319 1.00 50.19 197 PRO A C 1
ATOM 1580 O O . PRO A 1 197 ? -2.222 -33.786 -1.754 1.00 50.19 197 PRO A O 1
ATOM 1583 N N . ALA A 1 198 ? -0.791 -35.523 -1.646 1.00 43.44 198 ALA A N 1
ATOM 1584 C CA . ALA A 1 198 ? 0.186 -34.965 -2.572 1.00 43.44 198 ALA A CA 1
ATOM 1585 C C . ALA A 1 198 ? -0.455 -34.728 -3.950 1.00 43.44 198 ALA A C 1
ATOM 1587 O O . ALA A 1 198 ? -0.955 -35.651 -4.588 1.00 43.44 198 ALA A O 1
ATOM 1588 N N . VAL A 1 199 ? -0.440 -33.476 -4.410 1.00 39.34 199 VAL A N 1
ATOM 1589 C CA . VAL A 1 199 ? -0.908 -33.113 -5.751 1.00 39.34 199 VAL A CA 1
ATOM 1590 C C . VAL A 1 199 ? 0.117 -33.618 -6.765 1.00 39.34 199 VAL A C 1
ATOM 1592 O O . VAL A 1 199 ? 1.263 -33.170 -6.768 1.00 39.34 199 VAL A O 1
ATOM 1595 N N . THR A 1 200 ? -0.288 -34.545 -7.632 1.00 31.98 200 THR A N 1
ATOM 1596 C CA . THR A 1 200 ? 0.522 -34.995 -8.769 1.00 31.98 200 THR A CA 1
ATOM 1597 C C . THR A 1 200 ? 0.747 -33.841 -9.754 1.00 31.98 200 THR A C 1
ATOM 1599 O O . THR A 1 200 ? -0.214 -33.156 -10.116 1.00 31.98 200 THR A O 1
ATOM 1602 N N . PRO A 1 201 ? 1.985 -33.602 -10.217 1.00 33.81 201 PRO A N 1
ATOM 1603 C CA . PRO A 1 201 ? 2.277 -32.511 -11.136 1.00 33.81 201 PRO A CA 1
ATOM 1604 C C . PRO A 1 201 ? 1.670 -32.788 -12.520 1.00 33.81 201 PRO A C 1
ATOM 1606 O O . PRO A 1 201 ? 1.972 -33.794 -13.156 1.00 33.81 201 PRO A O 1
ATOM 1609 N N . VAL A 1 202 ? 0.831 -31.869 -13.006 1.00 30.91 202 VAL A N 1
ATOM 1610 C CA . VAL A 1 202 ? 0.339 -31.875 -14.392 1.00 30.91 202 VAL A CA 1
ATOM 1611 C C . VAL A 1 202 ? 1.431 -31.306 -15.301 1.00 30.91 202 VAL A C 1
ATOM 1613 O O . VAL A 1 202 ? 1.815 -30.141 -15.175 1.00 30.91 202 VAL A O 1
ATOM 1616 N N . VAL A 1 203 ? 1.936 -32.137 -16.213 1.00 29.53 203 VAL A N 1
ATOM 1617 C CA . VAL A 1 203 ? 2.928 -31.773 -17.237 1.00 29.53 203 VAL A CA 1
ATOM 1618 C C . VAL A 1 203 ? 2.256 -30.912 -18.323 1.00 29.53 203 VAL A C 1
ATOM 1620 O O . VAL A 1 203 ? 1.234 -31.327 -18.868 1.00 29.53 203 VAL A O 1
ATOM 1623 N N . PRO A 1 204 ? 2.779 -29.721 -18.670 1.00 30.86 204 PRO A N 1
ATOM 1624 C CA . PRO A 1 204 ? 2.249 -28.928 -19.780 1.00 30.86 204 PRO A CA 1
ATOM 1625 C C . PRO A 1 204 ? 2.723 -29.474 -21.145 1.00 30.86 204 PRO A C 1
ATOM 1627 O O . PRO A 1 204 ? 3.886 -29.870 -21.254 1.00 30.86 204 PRO A O 1
ATOM 1630 N N . PRO A 1 205 ? 1.893 -29.451 -22.209 1.00 32.50 205 PRO A N 1
ATOM 1631 C CA . PRO A 1 205 ? 2.343 -29.804 -23.552 1.00 32.50 205 PRO A CA 1
ATOM 1632 C C . PRO A 1 205 ? 3.235 -28.707 -24.159 1.00 32.50 205 PRO A C 1
ATOM 1634 O O . PRO A 1 205 ? 3.141 -27.524 -23.818 1.00 32.50 205 PRO A O 1
ATOM 1637 N N . ALA A 1 206 ? 4.120 -29.140 -25.059 1.00 28.11 206 ALA A N 1
ATOM 1638 C CA . ALA A 1 206 ? 5.152 -28.346 -25.713 1.00 28.11 206 ALA A CA 1
ATOM 1639 C C . ALA A 1 206 ? 4.583 -27.187 -26.555 1.00 28.11 206 ALA A C 1
ATOM 1641 O O . ALA A 1 206 ? 3.620 -27.343 -27.302 1.00 28.11 206 ALA A O 1
ATOM 1642 N N . ALA A 1 207 ? 5.219 -26.019 -26.449 1.00 30.59 207 ALA A N 1
ATOM 1643 C CA . ALA A 1 207 ? 4.875 -24.822 -27.205 1.00 30.59 207 ALA A CA 1
ATOM 1644 C C . ALA A 1 207 ? 5.540 -24.829 -28.591 1.00 30.59 207 ALA A C 1
ATOM 1646 O O . ALA A 1 207 ? 6.767 -24.813 -28.695 1.00 30.59 207 ALA A O 1
ATOM 1647 N N . THR A 1 208 ? 4.737 -24.779 -29.653 1.00 28.91 208 THR A N 1
ATOM 1648 C CA . THR A 1 208 ? 5.202 -24.505 -31.019 1.00 28.91 208 THR A CA 1
ATOM 1649 C C . THR A 1 208 ? 5.386 -22.998 -31.211 1.00 28.91 208 THR A C 1
ATOM 1651 O O . THR A 1 208 ? 4.516 -22.195 -30.876 1.00 28.91 208 THR A O 1
ATOM 1654 N N . THR A 1 209 ? 6.535 -22.590 -31.747 1.00 32.19 209 THR A N 1
ATOM 1655 C CA . THR A 1 209 ? 6.853 -21.191 -32.054 1.00 32.19 209 THR A CA 1
ATOM 1656 C C . THR A 1 209 ? 6.260 -20.761 -33.394 1.00 32.19 209 THR A C 1
ATOM 1658 O O . THR A 1 209 ? 6.622 -21.323 -34.423 1.00 32.19 209 THR A O 1
ATOM 1661 N N . ALA A 1 210 ? 5.461 -19.693 -33.403 1.00 31.91 210 ALA A N 1
ATOM 1662 C CA . ALA A 1 210 ? 5.154 -18.929 -34.610 1.00 31.91 210 ALA A CA 1
ATOM 1663 C C . ALA A 1 210 ? 5.736 -17.510 -34.488 1.00 31.91 210 ALA A C 1
ATOM 1665 O O . ALA A 1 210 ? 5.453 -16.781 -33.536 1.00 31.91 210 ALA A O 1
ATOM 1666 N N . ARG A 1 211 ? 6.580 -17.128 -35.454 1.00 38.22 211 ARG A N 1
ATOM 1667 C CA . ARG A 1 211 ? 7.024 -15.746 -35.686 1.00 38.22 211 ARG A CA 1
ATOM 1668 C C . ARG A 1 211 ? 6.074 -15.107 -36.698 1.00 38.22 211 ARG A C 1
ATOM 1670 O O . ARG A 1 211 ? 5.924 -15.629 -37.795 1.00 38.22 211 ARG A O 1
ATOM 1677 N N . GLY A 1 212 ? 5.508 -13.954 -36.354 1.00 33.44 212 GLY A N 1
ATOM 1678 C CA . GLY A 1 212 ? 4.735 -13.104 -37.261 1.00 33.44 212 GLY A CA 1
ATOM 1679 C C . GLY A 1 212 ? 5.077 -11.630 -37.041 1.00 33.44 212 GLY A C 1
ATOM 1680 O O . GLY A 1 212 ? 5.168 -11.175 -35.902 1.00 33.44 212 GLY A O 1
ATOM 1681 N N . ARG A 1 213 ? 5.324 -10.909 -38.141 1.00 33.94 213 ARG A N 1
ATOM 1682 C CA . ARG A 1 213 ? 5.625 -9.467 -38.221 1.00 33.94 213 ARG A CA 1
ATOM 1683 C C . ARG A 1 213 ? 4.498 -8.620 -37.608 1.00 33.94 213 ARG A C 1
ATOM 1685 O O . ARG A 1 213 ? 3.330 -8.849 -37.895 1.00 33.94 213 ARG A O 1
ATOM 1692 N N . ALA A 1 214 ? 4.861 -7.601 -36.827 1.00 37.16 214 ALA A N 1
ATOM 1693 C CA . ALA A 1 214 ? 3.920 -6.656 -36.230 1.00 37.16 214 ALA A CA 1
ATOM 1694 C C . ALA A 1 214 ? 3.593 -5.503 -37.199 1.00 37.16 214 ALA A C 1
ATOM 1696 O O . ALA A 1 214 ? 4.318 -4.512 -37.260 1.00 37.16 214 ALA A O 1
ATOM 1697 N N . ALA A 1 215 ? 2.489 -5.640 -37.933 1.00 35.94 215 ALA A N 1
ATOM 1698 C CA . ALA A 1 215 ? 1.680 -4.502 -38.374 1.00 35.94 215 ALA A CA 1
ATOM 1699 C C . ALA A 1 215 ? 0.774 -4.061 -37.205 1.00 35.94 215 ALA A C 1
ATOM 1701 O O . ALA A 1 215 ? 0.560 -4.847 -36.281 1.00 35.94 215 ALA A O 1
ATOM 1702 N N . GLY A 1 216 ? 0.304 -2.807 -37.202 1.00 43.59 216 GLY A N 1
ATOM 1703 C CA . GLY A 1 216 ? -0.453 -2.183 -36.105 1.00 43.59 216 GLY A CA 1
ATOM 1704 C C . GLY A 1 216 ? -1.468 -3.126 -35.451 1.00 43.59 216 GLY A C 1
ATOM 1705 O O . GLY A 1 216 ? -2.479 -3.476 -36.046 1.00 43.59 216 GLY A O 1
ATOM 1706 N N . ALA A 1 217 ? -1.150 -3.596 -34.241 1.00 49.66 217 ALA A N 1
ATOM 1707 C CA . ALA A 1 217 ? -1.952 -4.609 -33.572 1.00 49.66 217 ALA A CA 1
ATOM 1708 C C . ALA A 1 217 ? -3.304 -4.021 -33.145 1.00 49.66 217 ALA A C 1
ATOM 1710 O O . ALA A 1 217 ? -3.359 -3.187 -32.240 1.00 49.66 217 ALA A O 1
ATOM 1711 N N . LYS A 1 218 ? -4.372 -4.486 -33.802 1.00 63.78 218 LYS A N 1
ATOM 1712 C CA . LYS A 1 218 ? -5.770 -4.272 -33.413 1.00 63.78 218 LYS A CA 1
ATOM 1713 C C . LYS A 1 218 ? -5.957 -4.639 -31.935 1.00 63.78 218 LYS A C 1
ATOM 1715 O O . LYS A 1 218 ? -5.381 -5.621 -31.463 1.00 63.78 218 LYS A O 1
ATOM 1720 N N . LEU A 1 219 ? -6.745 -3.845 -31.208 1.00 74.69 219 LEU A N 1
ATOM 1721 C CA . LEU A 1 219 ? -7.062 -4.116 -29.803 1.00 74.69 219 LEU A CA 1
ATOM 1722 C C . LEU A 1 219 ? -7.699 -5.509 -29.645 1.00 74.69 219 LEU A C 1
ATOM 1724 O O . LEU A 1 219 ? -8.432 -5.949 -30.537 1.00 74.69 219 LEU A O 1
ATOM 1728 N N . PRO A 1 220 ? -7.425 -6.213 -28.531 1.00 78.94 220 PRO A N 1
ATOM 1729 C CA . PRO A 1 220 ? -8.010 -7.523 -28.274 1.00 78.94 220 PRO A CA 1
ATOM 1730 C C . PRO A 1 220 ? -9.534 -7.421 -28.174 1.00 78.94 220 PRO A C 1
ATOM 1732 O O . PRO A 1 220 ? -10.071 -6.449 -27.643 1.00 78.94 220 PRO A O 1
ATOM 1735 N N . ASP A 1 221 ? -10.231 -8.443 -28.670 1.00 85.44 221 ASP A N 1
ATOM 1736 C CA . ASP A 1 221 ? -11.692 -8.456 -28.718 1.00 85.44 221 ASP A CA 1
ATOM 1737 C C . ASP A 1 221 ? -12.302 -8.843 -27.362 1.00 85.44 221 ASP A C 1
ATOM 1739 O O . ASP A 1 221 ? -12.755 -9.971 -27.141 1.00 85.44 221 ASP A O 1
ATOM 1743 N N . GLY A 1 222 ? -12.221 -7.908 -26.417 1.00 95.38 222 GLY A N 1
ATOM 1744 C CA . GLY A 1 222 ? -12.896 -7.984 -25.131 1.00 95.38 222 GLY A CA 1
ATOM 1745 C C . GLY A 1 222 ? -14.076 -7.019 -25.057 1.00 95.38 222 GLY A C 1
ATOM 1746 O O . GLY A 1 222 ? -14.062 -5.928 -25.639 1.00 95.38 222 GLY A O 1
ATOM 1747 N N . ARG A 1 223 ? -15.130 -7.440 -24.362 1.00 96.38 223 ARG A N 1
ATOM 1748 C CA . ARG A 1 223 ? -16.374 -6.681 -24.193 1.00 96.38 223 ARG A CA 1
ATOM 1749 C C . ARG A 1 223 ? -16.826 -6.729 -22.745 1.00 96.38 223 ARG A C 1
ATOM 1751 O O . ARG A 1 223 ? -16.623 -7.732 -22.059 1.00 96.38 223 ARG A O 1
ATOM 1758 N N . ALA A 1 224 ? -17.450 -5.641 -22.327 1.00 97.75 224 ALA A N 1
ATOM 1759 C CA . ALA A 1 224 ? -18.159 -5.524 -21.069 1.00 97.75 224 ALA A CA 1
ATOM 1760 C C . ALA A 1 224 ? -19.601 -5.088 -21.346 1.00 97.75 224 ALA A C 1
ATOM 1762 O O . ALA A 1 224 ? -19.882 -4.472 -22.375 1.00 97.75 224 ALA A O 1
ATOM 1763 N N . SER A 1 225 ? -20.504 -5.421 -20.436 1.00 96.75 225 SER A N 1
ATOM 1764 C CA . SER A 1 225 ? -21.876 -4.936 -20.430 1.00 96.75 225 SER A CA 1
ATOM 1765 C C . SER A 1 225 ? -22.280 -4.665 -18.994 1.00 96.75 225 SER A C 1
ATOM 1767 O O . SER A 1 225 ? -22.282 -5.574 -18.164 1.00 96.75 225 SER A O 1
ATOM 1769 N N . GLY A 1 226 ? -22.613 -3.414 -18.699 1.00 96.62 226 GLY A N 1
ATOM 1770 C CA . GLY A 1 226 ? -22.986 -2.996 -17.359 1.00 96.62 226 GLY A CA 1
ATOM 1771 C C . GLY A 1 226 ? -22.704 -1.528 -17.103 1.00 96.62 226 GLY A C 1
ATOM 1772 O O . GLY A 1 226 ? -22.388 -0.771 -18.027 1.00 96.62 226 GLY A O 1
ATOM 1773 N N . THR A 1 227 ? -22.807 -1.133 -15.843 1.00 97.69 227 THR A N 1
ATOM 1774 C CA . THR A 1 227 ? -22.654 0.257 -15.414 1.00 97.69 227 THR A CA 1
ATOM 1775 C C . THR A 1 227 ? -21.784 0.367 -14.175 1.00 97.69 227 THR A C 1
ATOM 1777 O O . THR A 1 227 ? -21.709 -0.548 -13.354 1.00 97.69 227 THR A O 1
ATOM 1780 N N . LEU A 1 228 ? -21.132 1.518 -14.067 1.00 97.06 228 LEU A N 1
ATOM 1781 C CA . LEU A 1 228 ? -20.451 2.005 -12.878 1.00 97.06 228 LEU A CA 1
ATOM 1782 C C . LEU A 1 228 ? -21.131 3.311 -12.468 1.00 97.06 228 LEU A C 1
ATOM 1784 O O . LEU A 1 228 ? -21.216 4.230 -13.284 1.00 97.06 228 LEU A O 1
ATOM 1788 N N . THR A 1 229 ? -21.595 3.385 -11.228 1.00 95.88 229 THR A N 1
ATOM 1789 C CA . THR A 1 229 ? -22.387 4.496 -10.704 1.00 95.88 229 THR A CA 1
ATOM 1790 C C . THR A 1 229 ? -21.712 5.086 -9.474 1.00 95.88 229 THR A C 1
ATOM 1792 O O . THR A 1 229 ? -21.383 4.363 -8.534 1.00 95.88 229 THR A O 1
ATOM 1795 N N . LEU A 1 230 ? -21.543 6.409 -9.468 1.00 92.75 230 LEU A N 1
ATOM 1796 C CA . LEU A 1 230 ? -21.197 7.183 -8.276 1.00 92.75 230 LEU A CA 1
ATOM 1797 C C . LEU A 1 230 ? -22.198 8.319 -8.093 1.00 92.75 230 LEU A C 1
ATOM 1799 O O . LEU A 1 230 ? -22.422 9.088 -9.029 1.00 92.75 230 LEU A O 1
ATOM 1803 N N . ASP A 1 231 ? -22.777 8.429 -6.897 1.00 89.81 231 ASP A N 1
ATOM 1804 C CA . ASP A 1 231 ? -23.738 9.479 -6.518 1.00 89.81 231 ASP A CA 1
ATOM 1805 C C . ASP A 1 231 ? -24.892 9.624 -7.524 1.00 89.81 231 ASP A C 1
ATOM 1807 O O . ASP A 1 231 ? -25.283 10.718 -7.926 1.00 89.81 231 ASP A O 1
ATOM 1811 N N . GLY A 1 232 ? -25.407 8.488 -8.003 1.00 87.44 232 GLY A N 1
ATOM 1812 C CA . GLY A 1 232 ? -26.480 8.432 -9.001 1.00 87.44 232 GLY A CA 1
ATOM 1813 C C . GLY A 1 232 ? -26.046 8.747 -10.439 1.00 87.44 232 GLY A C 1
ATOM 1814 O O . GLY A 1 232 ? -26.805 8.485 -11.373 1.00 87.44 232 GLY A O 1
ATOM 1815 N N . LYS A 1 233 ? -24.821 9.234 -10.670 1.00 92.81 233 LYS A N 1
ATOM 1816 C CA . LYS A 1 233 ? -24.270 9.430 -12.017 1.00 92.81 233 LYS A CA 1
ATOM 1817 C C . LYS A 1 233 ? -23.633 8.132 -12.503 1.00 92.81 233 LYS A C 1
ATOM 1819 O O . LYS A 1 233 ? -22.701 7.633 -11.884 1.00 92.81 233 LYS A O 1
ATOM 1824 N N . SER A 1 234 ? -24.149 7.598 -13.608 1.00 95.94 234 SER A N 1
ATOM 1825 C CA . SER A 1 234 ? -23.712 6.322 -14.189 1.00 95.94 234 SER A CA 1
ATOM 1826 C C . SER A 1 234 ? -22.879 6.520 -15.455 1.00 95.94 234 SER A C 1
ATOM 1828 O O . SER A 1 234 ? -23.227 7.346 -16.301 1.00 95.94 234 SER A O 1
ATOM 1830 N N . ILE A 1 235 ? -21.844 5.697 -15.634 1.00 97.25 235 ILE A N 1
ATOM 1831 C CA . ILE A 1 235 ? -21.168 5.485 -16.921 1.00 97.25 235 ILE A CA 1
ATOM 1832 C C . ILE A 1 235 ? -21.365 4.037 -17.398 1.00 97.25 235 ILE A C 1
ATOM 1834 O O . ILE A 1 235 ? -21.330 3.108 -16.583 1.00 97.25 235 ILE A O 1
ATOM 1838 N N . PRO A 1 236 ? -21.564 3.805 -18.707 1.00 97.25 236 PRO A N 1
ATOM 1839 C CA . PRO A 1 236 ? -21.641 2.454 -19.246 1.00 97.25 236 PRO A CA 1
ATOM 1840 C C . PRO A 1 236 ? -20.241 1.850 -19.388 1.00 97.25 236 PRO A C 1
ATOM 1842 O O . PRO A 1 236 ? -19.341 2.496 -19.913 1.00 97.25 236 PRO A O 1
ATOM 1845 N N . LEU A 1 237 ? -20.063 0.587 -19.009 1.00 98.12 237 LEU A N 1
ATOM 1846 C CA . LEU A 1 237 ? -18.832 -0.173 -19.238 1.00 98.12 237 LEU A CA 1
ATOM 1847 C C . LEU A 1 237 ? -19.029 -1.087 -20.452 1.00 98.12 237 LEU A C 1
ATOM 1849 O O . LEU A 1 237 ? -19.888 -1.967 -20.433 1.00 98.12 237 LEU A O 1
ATOM 1853 N N . LYS A 1 238 ? -18.256 -0.858 -21.521 1.00 97.56 238 LYS A N 1
ATOM 1854 C CA . LYS A 1 238 ? -18.471 -1.474 -22.850 1.00 97.56 238 LYS A CA 1
ATOM 1855 C C . LYS A 1 238 ? -17.305 -2.335 -23.327 1.00 97.56 238 LYS A C 1
ATOM 1857 O O . LYS A 1 238 ? -17.492 -3.287 -24.087 1.00 97.56 238 LYS A O 1
ATOM 1862 N N . TYR A 1 239 ? -16.092 -2.014 -22.893 1.00 98.31 239 TYR A N 1
ATOM 1863 C CA . TYR A 1 239 ? -14.873 -2.693 -23.328 1.00 98.31 239 TYR A CA 1
ATOM 1864 C C . TYR A 1 239 ? -14.199 -3.359 -22.139 1.00 98.31 239 TYR A C 1
ATOM 1866 O O . TYR A 1 239 ? -14.248 -2.836 -21.028 1.00 98.31 239 TYR A O 1
ATOM 1874 N N . ALA A 1 240 ? -13.568 -4.505 -22.381 1.00 98.38 240 ALA A N 1
ATOM 1875 C CA . ALA A 1 240 ? -12.857 -5.252 -21.356 1.00 98.38 240 ALA A CA 1
ATOM 1876 C C . ALA A 1 240 ? -11.463 -5.641 -21.842 1.00 98.38 240 ALA A C 1
ATOM 1878 O O . ALA A 1 240 ? -11.290 -6.104 -22.969 1.00 98.38 240 ALA A O 1
ATOM 1879 N N . TYR A 1 241 ? -10.477 -5.506 -20.966 1.00 98.06 241 TYR A N 1
ATOM 1880 C CA . TYR A 1 241 ? -9.097 -5.905 -21.209 1.00 98.06 241 TYR A CA 1
ATOM 1881 C C . TYR A 1 241 ? -8.616 -6.699 -20.008 1.00 98.06 241 TYR A C 1
ATOM 1883 O O . TYR A 1 241 ? -8.873 -6.305 -18.875 1.00 98.06 241 TYR A O 1
ATOM 1891 N N . ALA A 1 242 ? -7.908 -7.799 -20.240 1.00 97.81 242 ALA A N 1
ATOM 1892 C CA . ALA A 1 242 ? -7.338 -8.587 -19.161 1.00 97.81 242 ALA A CA 1
ATOM 1893 C C . ALA A 1 242 ? -5.848 -8.828 -19.379 1.00 97.81 242 ALA A C 1
ATOM 1895 O O . ALA A 1 242 ? -5.378 -8.915 -20.514 1.00 97.81 242 ALA A O 1
ATOM 1896 N N . MET A 1 243 ? -5.095 -8.945 -18.289 1.00 96.44 243 MET A N 1
ATOM 1897 C CA . MET A 1 243 ? -3.660 -9.196 -18.332 1.00 96.44 243 MET A CA 1
ATOM 1898 C C . MET A 1 243 ? -3.216 -10.092 -17.184 1.00 96.44 243 MET A C 1
ATOM 1900 O O . MET A 1 243 ? -3.482 -9.799 -16.022 1.00 96.44 243 MET A O 1
ATOM 1904 N N . ALA A 1 244 ? -2.468 -11.143 -17.506 1.00 93.31 244 ALA A N 1
ATOM 1905 C CA . ALA A 1 244 ? -1.710 -11.892 -16.519 1.00 93.31 244 ALA A CA 1
ATOM 1906 C C . ALA A 1 244 ? -0.461 -11.094 -16.132 1.00 93.31 244 ALA A C 1
ATOM 1908 O O . ALA A 1 244 ? 0.407 -10.839 -16.975 1.00 93.31 244 ALA A O 1
ATOM 1909 N N . GLN A 1 245 ? -0.377 -10.719 -14.861 1.00 86.00 245 GLN A N 1
ATOM 1910 C CA . GLN A 1 245 ? 0.709 -9.932 -14.282 1.00 86.00 245 GLN A CA 1
ATOM 1911 C C . GLN A 1 245 ? 1.395 -10.722 -13.168 1.00 86.00 245 GLN A C 1
ATOM 1913 O O . GLN A 1 245 ? 0.712 -11.482 -12.482 1.00 86.00 245 GLN A O 1
ATOM 1918 N N . PRO A 1 246 ? 2.700 -10.524 -12.914 1.00 79.69 246 PRO A N 1
ATOM 1919 C CA . PRO A 1 246 ? 3.370 -11.161 -11.789 1.00 79.69 246 PRO A CA 1
ATOM 1920 C C . PRO A 1 246 ? 2.648 -10.873 -10.479 1.00 79.69 246 PRO A C 1
ATOM 1922 O O . PRO A 1 246 ? 2.282 -9.727 -10.184 1.00 79.69 246 PRO A O 1
ATOM 1925 N N . ASN A 1 247 ? 2.460 -11.920 -9.685 1.00 77.38 247 ASN A N 1
ATOM 1926 C CA . ASN A 1 247 ? 1.944 -11.768 -8.342 1.00 77.38 247 ASN A CA 1
ATOM 1927 C C . ASN A 1 247 ? 2.977 -11.017 -7.488 1.00 77.38 247 ASN A C 1
ATOM 1929 O O . ASN A 1 247 ? 4.182 -11.267 -7.547 1.00 77.38 247 ASN A O 1
ATOM 1933 N N . THR A 1 248 ? 2.485 -10.072 -6.693 1.00 55.28 248 THR A N 1
ATOM 1934 C CA . THR A 1 248 ? 3.321 -9.162 -5.899 1.00 55.28 248 THR A 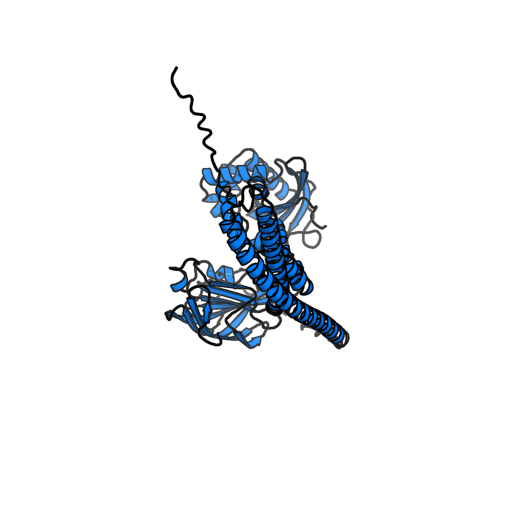CA 1
ATOM 1935 C C . THR A 1 248 ? 4.076 -9.874 -4.766 1.00 55.28 248 THR A C 1
ATOM 1937 O O . THR A 1 248 ? 5.106 -9.385 -4.308 1.00 55.28 248 THR A O 1
ATOM 1940 N N . PHE A 1 249 ? 3.593 -11.033 -4.317 1.00 51.44 249 PHE A N 1
ATOM 1941 C CA . PHE A 1 249 ? 4.101 -11.754 -3.147 1.00 51.44 249 PHE A CA 1
ATOM 1942 C C . PHE A 1 249 ? 4.738 -13.104 -3.489 1.00 51.44 249 PHE A C 1
ATOM 1944 O O . PHE A 1 249 ? 5.641 -13.547 -2.783 1.00 51.44 249 PHE A O 1
ATOM 1951 N N . GLU A 1 250 ? 4.303 -13.734 -4.577 1.00 58.34 250 GLU A N 1
ATOM 1952 C CA . GLU A 1 250 ? 4.739 -15.049 -5.029 1.00 58.34 250 GLU A CA 1
ATOM 1953 C C . GLU A 1 250 ? 5.251 -14.959 -6.470 1.00 58.34 250 GLU A C 1
ATOM 1955 O O . GLU A 1 250 ? 4.484 -15.066 -7.421 1.00 58.34 250 GLU A O 1
ATOM 1960 N N . ALA A 1 251 ? 6.566 -14.810 -6.651 1.00 60.78 251 ALA A N 1
ATOM 1961 C CA . ALA A 1 251 ? 7.181 -14.591 -7.968 1.00 60.78 251 ALA A CA 1
ATOM 1962 C C . ALA A 1 251 ? 6.904 -15.699 -9.013 1.00 60.78 251 ALA A C 1
ATOM 1964 O O . ALA A 1 251 ? 7.101 -15.480 -10.205 1.00 60.78 251 ALA A O 1
ATOM 1965 N N . ALA A 1 252 ? 6.465 -16.885 -8.574 1.00 72.12 252 ALA A N 1
ATOM 1966 C CA . ALA A 1 252 ? 6.090 -18.005 -9.439 1.00 72.12 252 ALA A CA 1
ATOM 1967 C C . ALA A 1 252 ? 4.618 -17.977 -9.897 1.00 72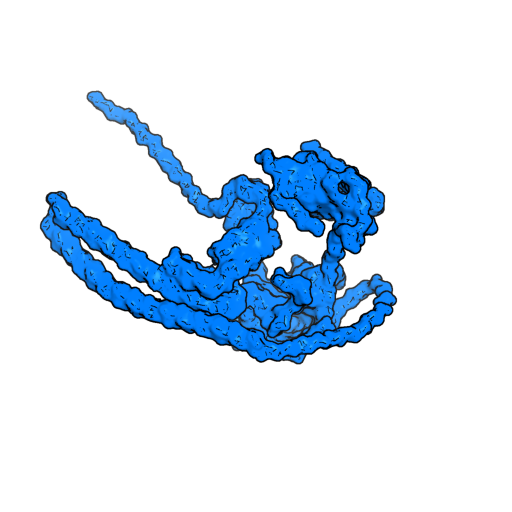.12 252 ALA A C 1
ATOM 1969 O O . ALA A 1 252 ? 4.229 -18.779 -10.748 1.00 72.12 252 ALA A O 1
ATOM 1970 N N . LYS A 1 253 ? 3.789 -17.090 -9.335 1.00 79.38 253 LYS A N 1
ATOM 1971 C CA . LYS A 1 253 ? 2.364 -16.965 -9.657 1.00 79.38 253 LYS A CA 1
ATOM 1972 C C . LYS A 1 253 ? 2.088 -15.677 -10.418 1.00 79.38 253 LYS A C 1
ATOM 1974 O O . LYS A 1 253 ? 2.834 -14.705 -10.330 1.00 79.38 253 LYS A O 1
ATOM 1979 N N . ASN A 1 254 ? 0.966 -15.678 -11.130 1.00 85.00 254 ASN A N 1
ATOM 1980 C CA . ASN A 1 254 ? 0.409 -14.485 -11.745 1.00 85.00 254 ASN A CA 1
ATOM 1981 C C . ASN A 1 254 ? -0.962 -14.182 -11.143 1.00 85.00 254 ASN A C 1
ATOM 1983 O O . ASN A 1 254 ? -1.727 -15.097 -10.835 1.00 85.00 254 ASN A O 1
ATOM 1987 N N . ASP A 1 255 ? -1.255 -12.896 -11.036 1.00 90.25 255 ASP A N 1
ATOM 1988 C CA . ASP A 1 255 ? -2.594 -12.367 -10.825 1.00 90.25 255 ASP A CA 1
ATOM 1989 C C . ASP A 1 255 ? -3.196 -11.970 -12.179 1.00 90.25 255 ASP A C 1
ATOM 1991 O O . ASP A 1 255 ? -2.469 -11.746 -13.155 1.00 90.25 255 ASP A O 1
ATOM 1995 N N . ILE A 1 256 ? -4.519 -11.856 -12.240 1.00 95.00 256 ILE A N 1
ATOM 1996 C CA . ILE A 1 256 ? -5.236 -11.371 -13.418 1.00 95.00 256 ILE A CA 1
ATOM 1997 C C . ILE A 1 256 ? -5.713 -9.950 -13.148 1.00 95.00 256 ILE A C 1
ATOM 1999 O O . ILE A 1 256 ? -6.566 -9.724 -12.295 1.00 95.00 256 ILE A O 1
ATOM 2003 N N . ALA A 1 257 ? -5.173 -8.989 -13.885 1.00 96.00 257 ALA A N 1
ATOM 2004 C CA . ALA A 1 257 ? -5.743 -7.656 -13.968 1.00 96.00 257 ALA A CA 1
ATOM 2005 C C . ALA A 1 257 ? -6.881 -7.640 -14.987 1.00 96.00 257 ALA A C 1
ATOM 2007 O O . ALA A 1 257 ? -6.740 -8.219 -16.065 1.00 96.00 257 ALA A O 1
ATOM 2008 N N . VAL A 1 258 ? -7.971 -6.954 -14.664 1.00 98.19 258 VAL A N 1
ATOM 2009 C CA . VAL A 1 258 ? -9.110 -6.703 -15.548 1.00 98.19 258 VAL A CA 1
ATOM 2010 C C . VAL A 1 258 ? -9.379 -5.207 -15.557 1.00 98.19 258 VAL A C 1
ATOM 2012 O O . VAL A 1 258 ? -9.444 -4.580 -14.508 1.00 98.19 258 VAL A O 1
ATOM 2015 N N . LEU A 1 259 ? -9.534 -4.630 -16.740 1.00 98.44 259 LEU A N 1
ATOM 2016 C CA . LEU A 1 259 ? -9.882 -3.233 -16.943 1.00 98.44 259 LEU A CA 1
ATOM 2017 C C . LEU A 1 259 ? -11.160 -3.171 -17.773 1.00 98.44 259 LEU A C 1
ATOM 2019 O O . LEU A 1 259 ? -11.185 -3.662 -18.903 1.00 98.44 259 LEU A O 1
ATOM 2023 N N . LEU A 1 260 ? -12.198 -2.564 -17.213 1.00 98.56 260 LEU A N 1
ATOM 2024 C CA . LEU A 1 260 ? -13.471 -2.295 -17.866 1.00 98.56 260 LEU A CA 1
ATOM 2025 C C . LEU A 1 260 ? -13.550 -0.801 -18.168 1.00 98.56 260 LEU A C 1
ATOM 2027 O O . LEU A 1 260 ? -13.308 0.010 -17.276 1.00 98.56 260 LEU A O 1
ATOM 2031 N N . THR A 1 261 ? -13.870 -0.420 -19.402 1.00 98.12 261 THR A N 1
ATOM 2032 C CA . THR A 1 261 ? -13.853 0.992 -19.814 1.00 98.12 261 THR A CA 1
ATOM 2033 C C . THR A 1 261 ? -15.119 1.401 -20.556 1.00 98.12 261 THR A C 1
ATOM 2035 O O . THR A 1 261 ? -15.772 0.592 -21.227 1.00 98.12 261 THR A O 1
ATOM 2038 N N . GLU A 1 262 ? -15.453 2.686 -20.456 1.00 97.00 262 GLU A N 1
ATOM 2039 C CA . GLU A 1 262 ? -16.551 3.308 -21.199 1.00 97.00 262 GLU A CA 1
ATOM 2040 C C . GLU A 1 262 ? -16.227 3.447 -22.691 1.00 97.00 262 GLU A C 1
ATOM 2042 O O . GLU A 1 262 ? -17.045 3.125 -23.560 1.00 97.00 262 GLU A O 1
ATOM 2047 N N . LYS A 1 263 ? -15.012 3.910 -22.991 1.00 94.75 263 LYS A N 1
ATOM 2048 C CA . LYS A 1 263 ? -14.488 4.133 -24.345 1.00 94.75 263 LYS A CA 1
ATOM 2049 C C . LYS A 1 263 ? -13.376 3.126 -24.644 1.00 94.75 263 LYS A C 1
ATOM 2051 O O . LYS A 1 263 ? -12.744 2.637 -23.710 1.00 94.75 263 LYS A O 1
ATOM 2056 N N . PRO A 1 264 ? -13.110 2.780 -25.915 1.00 94.88 264 PRO A N 1
ATOM 2057 C CA . PRO A 1 264 ? -11.997 1.892 -26.22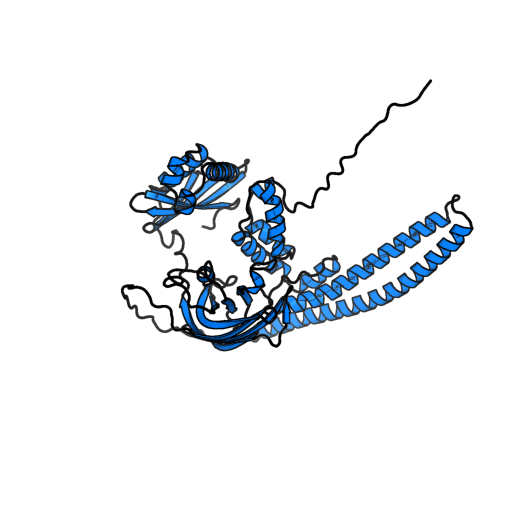1 1.00 94.88 264 PRO A CA 1
ATOM 2058 C C . PRO A 1 264 ? -10.675 2.556 -25.820 1.00 94.88 264 PRO A C 1
ATOM 2060 O O . PRO A 1 264 ? -10.541 3.781 -25.887 1.00 94.88 264 PRO A O 1
ATOM 2063 N N . LEU A 1 265 ? -9.691 1.750 -25.414 1.00 92.88 265 LEU A N 1
ATOM 2064 C CA . LEU A 1 265 ? -8.342 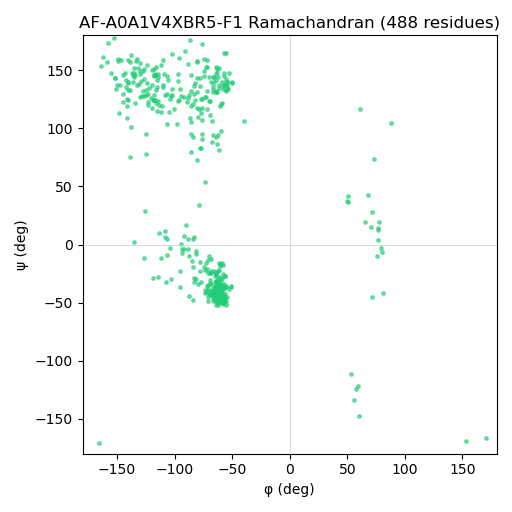2.259 -25.191 1.00 92.88 265 LEU A CA 1
ATOM 2065 C C . LEU A 1 265 ? -7.772 2.815 -26.508 1.00 92.88 265 LEU A C 1
ATOM 2067 O O . LEU A 1 265 ? -8.132 2.321 -27.576 1.00 92.88 265 LEU A O 1
ATOM 2071 N N . PRO A 1 266 ? -6.864 3.804 -26.468 1.00 87.00 266 PRO A N 1
ATOM 2072 C CA . PRO A 1 266 ? -6.162 4.248 -27.667 1.00 87.00 266 PRO A CA 1
ATOM 2073 C C . PRO A 1 266 ? -5.405 3.095 -28.340 1.00 87.00 266 PRO A C 1
ATOM 2075 O O . PRO A 1 266 ? -4.885 2.195 -27.668 1.00 87.00 266 PRO A O 1
ATOM 2078 N N . GLU A 1 267 ? -5.292 3.132 -29.669 1.00 81.81 267 GLU A N 1
ATOM 2079 C CA . GLU A 1 267 ? -4.476 2.154 -30.388 1.00 81.81 267 GLU A CA 1
ATOM 2080 C C . GLU A 1 267 ? -3.037 2.149 -29.856 1.00 81.81 267 GLU A C 1
ATOM 2082 O O . GLU A 1 267 ? -2.412 3.186 -29.645 1.00 81.81 267 GLU A O 1
ATOM 2087 N N . GLY A 1 268 ? -2.500 0.955 -29.604 1.00 79.75 268 GLY A N 1
ATOM 2088 C CA . GLY A 1 268 ? -1.152 0.801 -29.060 1.00 79.75 268 GLY A CA 1
ATOM 2089 C C . GLY A 1 268 ? -1.011 1.030 -27.550 1.00 79.75 268 GLY A C 1
ATOM 2090 O O . GLY A 1 268 ? 0.072 0.753 -27.041 1.00 79.75 268 GLY A O 1
ATOM 2091 N N . ALA A 1 269 ? -2.063 1.410 -26.811 1.00 83.31 269 ALA A N 1
ATOM 2092 C CA . ALA A 1 269 ? -2.001 1.602 -25.351 1.00 83.31 269 ALA A CA 1
ATOM 2093 C C . ALA A 1 269 ? -1.551 0.345 -24.577 1.00 83.31 269 ALA A C 1
ATOM 2095 O O . ALA A 1 269 ? -0.992 0.436 -23.491 1.00 83.31 269 ALA A O 1
ATOM 2096 N N . LEU A 1 270 ? -1.763 -0.840 -25.158 1.00 86.75 270 LEU A N 1
ATOM 2097 C CA . LEU A 1 270 ? -1.381 -2.134 -24.583 1.00 86.75 270 LEU A CA 1
ATOM 2098 C C . LEU A 1 270 ? -0.008 -2.627 -25.073 1.00 86.75 270 LEU A C 1
ATOM 2100 O O . LEU A 1 270 ? 0.434 -3.725 -24.726 1.00 86.75 270 LEU A O 1
ATOM 2104 N N . ARG A 1 271 ? 0.680 -1.862 -25.930 1.00 82.56 271 ARG A N 1
ATOM 2105 C CA . ARG A 1 271 ? 1.917 -2.313 -26.570 1.00 82.56 271 ARG A CA 1
ATOM 2106 C C . ARG A 1 271 ? 3.076 -2.263 -25.582 1.00 82.56 271 ARG A C 1
ATOM 2108 O O . ARG A 1 271 ? 3.651 -1.218 -25.318 1.00 82.56 271 ARG A O 1
ATOM 2115 N N . GLY A 1 272 ? 3.496 -3.444 -25.143 1.00 77.56 272 GLY A N 1
ATOM 2116 C CA . GLY A 1 272 ? 4.744 -3.623 -24.407 1.00 77.56 272 GLY A CA 1
ATOM 2117 C C . GLY A 1 272 ? 4.709 -3.189 -22.945 1.00 77.56 272 GLY A C 1
ATOM 2118 O O . GLY A 1 272 ? 5.774 -3.102 -22.343 1.00 77.56 272 GLY A O 1
ATOM 2119 N N . ILE A 1 273 ? 3.515 -2.975 -22.396 1.00 80.44 273 ILE A N 1
ATOM 2120 C CA . ILE A 1 273 ? 3.310 -2.688 -20.979 1.00 80.44 273 ILE A CA 1
ATOM 2121 C C . ILE A 1 273 ? 3.480 -3.957 -20.130 1.00 80.44 273 ILE A C 1
ATOM 2123 O O . ILE A 1 273 ? 3.155 -5.076 -20.558 1.00 80.44 273 ILE A O 1
ATOM 2127 N N . GLY A 1 274 ? 4.020 -3.775 -18.926 1.00 79.31 274 GLY A N 1
ATOM 2128 C CA . GLY A 1 274 ? 4.128 -4.819 -17.906 1.00 79.31 274 GLY A CA 1
ATOM 2129 C C . GLY A 1 274 ? 2.970 -4.766 -16.910 1.00 79.31 274 GLY A C 1
ATOM 2130 O O . GLY A 1 274 ? 2.649 -5.784 -16.292 1.00 79.31 274 GLY A O 1
ATOM 2131 N N . ASP A 1 275 ? 2.330 -3.600 -16.788 1.00 82.19 275 ASP A N 1
ATOM 2132 C CA . ASP A 1 275 ? 1.166 -3.372 -15.948 1.00 82.19 275 ASP A CA 1
ATOM 2133 C C . ASP A 1 275 ? -0.013 -2.787 -16.752 1.00 82.19 275 ASP A C 1
ATOM 2135 O O . ASP A 1 275 ? 0.134 -1.781 -17.438 1.00 82.19 275 ASP A O 1
ATOM 2139 N N . LEU A 1 276 ? -1.206 -3.387 -16.657 1.00 91.19 276 LEU A N 1
ATOM 2140 C CA . LEU A 1 276 ? -2.411 -2.953 -17.363 1.00 91.19 276 LEU A CA 1
ATOM 2141 C C . LEU A 1 276 ? -2.868 -1.552 -16.922 1.00 91.19 276 LEU A C 1
ATOM 2143 O O . LEU A 1 276 ? -3.471 -0.839 -17.720 1.00 91.19 276 LEU A O 1
ATOM 2147 N N . ARG A 1 277 ? -2.515 -1.112 -15.707 1.00 87.56 277 ARG A N 1
ATOM 2148 C CA . ARG A 1 277 ? -2.756 0.268 -15.248 1.00 87.56 277 ARG A CA 1
ATOM 2149 C C . ARG A 1 277 ? -1.985 1.303 -16.064 1.00 87.56 277 ARG A C 1
ATOM 2151 O O . ARG A 1 277 ? -2.402 2.448 -16.151 1.00 87.56 277 ARG A O 1
ATOM 2158 N N . GLU A 1 278 ? -0.879 0.935 -16.713 1.00 79.94 278 GLU A N 1
ATOM 2159 C CA . GLU A 1 278 ? -0.157 1.867 -17.590 1.00 79.94 278 GLU A CA 1
ATOM 2160 C C . GLU A 1 278 ? -1.023 2.332 -18.769 1.00 79.94 278 GLU A C 1
ATOM 2162 O O . GLU A 1 278 ? -0.864 3.460 -19.236 1.00 79.94 278 GLU A O 1
ATOM 2167 N N . ALA A 1 279 ? -1.984 1.507 -19.198 1.00 86.88 279 ALA A N 1
ATOM 2168 C CA . ALA A 1 279 ? -2.920 1.855 -20.259 1.00 86.88 279 ALA A CA 1
ATOM 2169 C C . ALA A 1 279 ? -3.953 2.917 -19.837 1.00 86.88 279 ALA A C 1
ATOM 2171 O O . ALA A 1 279 ? -4.620 3.478 -20.705 1.00 86.88 279 ALA A O 1
ATOM 2172 N N . THR A 1 280 ? -4.088 3.220 -18.538 1.00 85.69 280 THR A N 1
ATOM 2173 C CA . THR A 1 280 ? -5.095 4.168 -18.034 1.00 85.69 280 THR A CA 1
ATOM 2174 C C . THR A 1 280 ? -4.584 5.601 -17.877 1.00 85.69 280 THR A C 1
ATOM 2176 O O . THR A 1 280 ? -5.394 6.493 -17.649 1.00 85.69 280 THR A O 1
ATOM 2179 N N . ARG A 1 281 ? -3.276 5.867 -18.049 1.00 73.62 281 ARG A N 1
ATOM 2180 C CA . ARG A 1 281 ? -2.645 7.176 -17.748 1.00 73.62 281 ARG A CA 1
ATOM 2181 C C . ARG A 1 281 ? -3.342 8.390 -18.373 1.00 73.62 281 ARG A C 1
ATOM 2183 O O . ARG A 1 281 ? -3.386 9.437 -17.746 1.00 73.62 281 ARG A O 1
ATOM 2190 N N . ASN A 1 282 ? -3.887 8.235 -19.579 1.00 74.50 282 ASN A N 1
ATOM 2191 C CA . ASN A 1 282 ? -4.628 9.275 -20.302 1.00 74.50 282 ASN A CA 1
ATOM 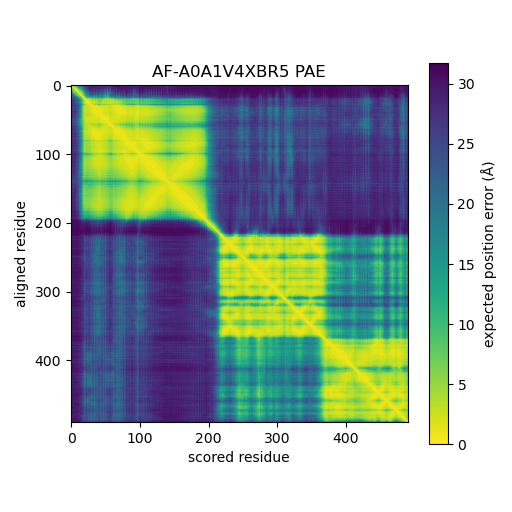2192 C C . ASN A 1 282 ? -6.025 8.784 -20.714 1.00 74.50 282 ASN A C 1
ATOM 2194 O O . ASN A 1 282 ? -6.550 9.170 -21.758 1.00 74.50 282 ASN A O 1
ATOM 2198 N N . HIS A 1 283 ? -6.597 7.867 -19.936 1.00 85.94 283 HIS A N 1
ATOM 2199 C CA . HIS A 1 283 ? -7.908 7.293 -20.192 1.00 85.94 283 HIS A CA 1
ATOM 2200 C C . HIS A 1 283 ? -8.861 7.623 -19.049 1.00 85.94 283 HIS A C 1
ATOM 2202 O O . HIS A 1 283 ? -8.448 7.808 -17.910 1.00 85.94 283 HIS A O 1
ATOM 2208 N N . GLN A 1 284 ? -10.143 7.719 -19.371 1.00 90.75 284 GLN A N 1
ATOM 2209 C CA . GLN A 1 284 ? -11.173 8.235 -18.482 1.00 90.75 284 GLN A CA 1
ATOM 2210 C C . GLN A 1 284 ? -12.391 7.318 -18.505 1.00 90.75 284 GLN A C 1
ATOM 2212 O O . GLN A 1 284 ? -12.723 6.785 -19.564 1.00 90.75 284 GLN A O 1
ATOM 2217 N N . GLY A 1 285 ? -13.070 7.189 -17.365 1.00 94.19 285 GLY A N 1
ATOM 2218 C CA . GLY A 1 285 ? -14.289 6.388 -17.247 1.00 94.19 285 GLY A CA 1
ATOM 2219 C C . GLY A 1 285 ? -13.982 4.894 -17.276 1.00 94.19 285 GLY A C 1
ATOM 2220 O O . GLY A 1 285 ? -14.208 4.217 -18.284 1.00 94.19 285 GLY A O 1
ATOM 2221 N N . TYR A 1 286 ? -13.420 4.382 -16.182 1.00 97.12 286 TYR A N 1
ATOM 2222 C CA . TYR A 1 286 ? -13.012 2.985 -16.097 1.00 97.12 286 TYR A CA 1
ATOM 2223 C C . TYR A 1 286 ? -13.101 2.409 -14.684 1.00 97.12 286 TYR A C 1
ATOM 2225 O O . TYR A 1 286 ? -13.017 3.119 -13.684 1.00 97.12 286 TYR A O 1
ATOM 2233 N N . ALA A 1 287 ? -13.195 1.083 -14.633 1.00 97.25 287 ALA A N 1
ATOM 2234 C CA . ALA A 1 287 ? -13.040 0.274 -13.437 1.00 97.25 287 ALA A CA 1
ATOM 2235 C C . ALA A 1 287 ? -11.925 -0.752 -13.663 1.00 97.25 287 ALA A C 1
ATOM 2237 O O . ALA A 1 287 ? -11.960 -1.538 -14.611 1.00 97.25 287 ALA A O 1
ATOM 2238 N N . TYR A 1 288 ? -10.911 -0.726 -12.811 1.00 96.81 288 TYR A N 1
ATOM 2239 C CA . TYR A 1 288 ? -9.787 -1.648 -12.824 1.00 96.81 288 TYR A CA 1
ATOM 2240 C C . TYR A 1 288 ? -9.865 -2.567 -11.614 1.00 96.81 288 TYR A C 1
ATOM 2242 O O . TYR A 1 288 ? -10.037 -2.102 -10.494 1.00 96.81 288 TYR A O 1
ATOM 2250 N N . PHE A 1 289 ? -9.635 -3.854 -11.834 1.00 95.69 289 PHE A N 1
ATOM 2251 C CA . PHE A 1 289 ? -9.610 -4.882 -10.809 1.00 95.69 289 PHE A CA 1
ATOM 2252 C C . PHE A 1 289 ? -8.347 -5.723 -10.928 1.00 95.69 289 PHE A C 1
ATOM 2254 O O . PHE A 1 289 ? -7.877 -6.015 -12.027 1.00 95.69 289 PHE A O 1
ATOM 2261 N N . LYS A 1 290 ? -7.823 -6.187 -9.797 1.00 92.19 290 LYS A N 1
ATOM 2262 C CA . LYS A 1 290 ? -6.817 -7.251 -9.751 1.00 92.19 290 LYS A CA 1
ATOM 2263 C C . LYS A 1 290 ? -7.399 -8.445 -9.016 1.00 92.19 290 LYS A C 1
ATOM 2265 O O . LYS A 1 290 ? -7.828 -8.307 -7.876 1.00 92.19 290 LYS A O 1
ATOM 2270 N N . ILE A 1 291 ? -7.388 -9.605 -9.654 1.00 91.81 291 ILE A N 1
ATOM 2271 C CA . ILE A 1 291 ? -7.871 -10.877 -9.126 1.00 91.81 291 ILE A CA 1
ATOM 2272 C C . ILE A 1 291 ? -6.656 -11.757 -8.835 1.00 91.81 291 ILE A C 1
ATOM 2274 O O . ILE A 1 291 ? -5.792 -11.941 -9.694 1.00 91.81 291 ILE A O 1
ATOM 2278 N N . ASN A 1 292 ? -6.575 -12.307 -7.629 1.00 85.62 292 ASN A N 1
ATOM 2279 C CA . ASN A 1 292 ? -5.487 -13.203 -7.258 1.00 85.62 292 ASN A CA 1
ATOM 2280 C C . ASN A 1 292 ? -5.655 -14.610 -7.863 1.00 85.62 292 ASN A C 1
ATOM 2282 O O . ASN A 1 292 ? -6.694 -14.962 -8.418 1.00 85.62 292 ASN A O 1
ATOM 2286 N N . SER A 1 293 ? -4.636 -15.457 -7.699 1.00 79.88 293 SER A N 1
ATOM 2287 C CA . SER A 1 293 ? -4.676 -16.856 -8.168 1.00 79.88 293 SER A CA 1
ATOM 2288 C C . SER A 1 293 ? -5.810 -17.722 -7.584 1.00 79.88 293 SER A C 1
ATOM 2290 O O . SER A 1 293 ? -6.111 -18.769 -8.148 1.00 79.88 293 SER A O 1
ATOM 2292 N N . ALA A 1 294 ? -6.453 -17.294 -6.491 1.00 80.94 294 ALA A N 1
ATOM 2293 C CA . ALA A 1 294 ? -7.613 -17.958 -5.894 1.00 80.94 294 ALA A CA 1
ATOM 2294 C C . ALA A 1 294 ? -8.957 -17.419 -6.425 1.00 80.94 294 ALA A C 1
ATOM 2296 O O . ALA A 1 294 ? -10.007 -17.771 -5.895 1.00 80.94 294 ALA A O 1
ATOM 2297 N N . GLY A 1 295 ? -8.939 -16.544 -7.437 1.00 82.94 295 GLY A N 1
ATOM 2298 C CA . GLY A 1 295 ? -10.149 -15.961 -8.013 1.00 82.94 295 GLY A CA 1
ATOM 2299 C C . GLY A 1 295 ? -10.777 -14.857 -7.161 1.00 82.94 295 GLY A C 1
ATOM 2300 O O . GLY A 1 295 ? -11.905 -14.467 -7.435 1.00 82.94 295 GLY A O 1
ATOM 2301 N N . LYS A 1 296 ? -10.080 -14.335 -6.142 1.00 85.38 296 LYS A N 1
ATOM 2302 C CA . LYS A 1 296 ? -10.591 -13.236 -5.310 1.00 85.38 296 LYS A CA 1
ATOM 2303 C C . LYS A 1 296 ? -10.080 -11.882 -5.803 1.00 85.38 296 LYS A C 1
ATOM 2305 O O . LYS A 1 296 ? -8.872 -11.762 -6.035 1.00 85.38 296 LYS A O 1
ATOM 2310 N N . PRO A 1 297 ? -10.940 -10.857 -5.921 1.00 86.75 297 PRO A N 1
ATOM 2311 C CA . PRO A 1 297 ? -10.485 -9.501 -6.172 1.00 86.75 297 PRO A CA 1
ATOM 2312 C C . PRO A 1 297 ? -9.701 -9.001 -4.950 1.00 86.75 297 PRO A C 1
ATOM 2314 O O . PRO A 1 297 ? -10.095 -9.212 -3.806 1.00 86.75 297 PRO A O 1
ATOM 2317 N N . ILE A 1 298 ? -8.544 -8.393 -5.195 1.00 81.44 298 ILE A N 1
ATOM 2318 C CA . ILE A 1 298 ? -7.588 -7.929 -4.173 1.00 81.44 298 ILE A CA 1
ATOM 2319 C C . ILE A 1 298 ? -7.208 -6.459 -4.339 1.00 81.44 298 ILE A C 1
ATOM 2321 O O . ILE A 1 298 ? -6.565 -5.883 -3.460 1.00 81.44 298 ILE A O 1
ATOM 2325 N N . TYR A 1 299 ? -7.569 -5.856 -5.466 1.00 82.50 299 TYR A N 1
ATOM 2326 C CA . TYR A 1 299 ? -7.352 -4.445 -5.731 1.00 82.50 299 TYR A CA 1
ATOM 2327 C C . TYR A 1 299 ? -8.418 -3.937 -6.689 1.00 82.50 299 TYR A C 1
ATOM 2329 O O . TYR A 1 299 ? -8.791 -4.652 -7.621 1.00 82.50 299 TYR A O 1
ATOM 2337 N N . GLU A 1 300 ? -8.852 -2.707 -6.467 1.00 88.19 300 GLU A N 1
ATOM 2338 C CA . GLU A 1 300 ? -9.822 -2.005 -7.285 1.00 88.19 300 GLU A CA 1
ATOM 2339 C C . GLU A 1 300 ? -9.403 -0.538 -7.429 1.00 88.19 300 GLU A C 1
ATOM 2341 O O . GLU A 1 300 ? -8.912 0.085 -6.486 1.00 88.19 300 GLU A O 1
ATOM 2346 N N . LEU A 1 301 ? -9.556 0.001 -8.633 1.00 87.69 301 LEU A N 1
ATOM 2347 C CA . LEU A 1 301 ? -9.279 1.394 -8.955 1.00 87.69 301 LEU A CA 1
ATOM 2348 C C . LEU A 1 301 ? -10.353 1.902 -9.914 1.00 87.69 301 LEU A C 1
ATOM 2350 O O . LEU A 1 301 ? -10.553 1.335 -10.987 1.00 87.69 301 LEU A O 1
ATOM 2354 N N . ILE A 1 302 ? -11.021 2.979 -9.527 1.00 93.00 302 ILE A N 1
ATOM 2355 C CA . ILE A 1 302 ? -12.169 3.546 -10.223 1.00 93.00 302 ILE A CA 1
ATOM 2356 C C . ILE A 1 302 ? -11.850 4.978 -10.640 1.00 93.00 302 ILE A C 1
ATOM 2358 O O . ILE A 1 302 ? -11.501 5.827 -9.814 1.00 93.00 302 ILE A O 1
ATOM 2362 N N . ASP A 1 303 ? -12.022 5.243 -11.931 1.00 92.50 303 ASP A N 1
ATOM 2363 C CA . ASP A 1 303 ? -12.027 6.580 -12.510 1.00 92.50 303 ASP A CA 1
ATOM 2364 C C . ASP A 1 303 ? -13.424 6.888 -13.033 1.00 92.50 303 ASP A C 1
ATOM 2366 O O . ASP A 1 303 ? -13.954 6.203 -13.912 1.00 92.50 303 ASP A O 1
ATOM 2370 N N . HIS A 1 304 ? -14.019 7.941 -12.490 1.00 94.00 304 HIS A N 1
ATOM 2371 C CA . HIS A 1 304 ? -15.377 8.336 -12.811 1.00 94.00 304 HIS A CA 1
ATOM 2372 C C . HIS A 1 304 ? -15.460 9.866 -12.843 1.00 94.00 304 HIS A C 1
ATOM 2374 O O . HIS A 1 304 ? -14.772 10.524 -12.067 1.00 94.00 304 HIS A O 1
ATOM 2380 N N . PRO A 1 305 ? -16.307 10.484 -13.685 1.00 89.38 305 PRO A N 1
ATOM 2381 C CA . PRO A 1 305 ? -16.431 11.941 -13.715 1.00 89.38 305 PRO A CA 1
ATOM 2382 C C . PRO A 1 305 ? -16.673 12.577 -12.335 1.00 89.38 305 PRO A C 1
ATOM 2384 O O . PRO A 1 305 ? -16.104 13.623 -12.050 1.00 89.38 305 PRO A O 1
ATOM 2387 N N . ALA A 1 306 ? -17.445 11.916 -11.464 1.00 86.50 306 ALA A N 1
ATOM 2388 C CA . ALA A 1 306 ? -17.724 12.397 -10.105 1.00 86.50 306 ALA A CA 1
ATOM 2389 C C . ALA A 1 306 ? -16.481 12.457 -9.192 1.00 86.50 306 ALA A C 1
ATOM 2391 O O . ALA A 1 306 ? -16.431 13.284 -8.289 1.00 86.50 306 ALA A O 1
ATOM 2392 N N . THR A 1 307 ? -15.449 11.635 -9.426 1.00 81.06 307 THR A N 1
ATOM 2393 C CA . THR A 1 307 ? -14.237 11.656 -8.585 1.00 81.06 307 THR A CA 1
ATOM 2394 C C . THR A 1 307 ? -13.301 12.814 -8.918 1.00 81.06 307 THR A C 1
ATOM 2396 O O . THR A 1 307 ? -12.415 13.119 -8.124 1.00 81.06 307 THR A O 1
ATOM 2399 N N . ARG A 1 308 ? -13.491 13.470 -10.071 1.00 70.88 308 ARG A N 1
ATOM 2400 C CA . ARG A 1 308 ? -12.614 14.541 -10.577 1.00 70.88 308 ARG A CA 1
ATOM 2401 C C . ARG A 1 308 ? -12.900 15.899 -9.951 1.00 70.88 308 ARG A C 1
ATOM 2403 O O . ARG A 1 308 ? -11.992 16.709 -9.821 1.00 70.88 308 ARG A O 1
ATOM 2410 N N . GLU A 1 309 ? -14.150 16.125 -9.568 1.00 60.97 309 GLU A N 1
ATOM 2411 C CA . GLU A 1 309 ? -14.573 17.297 -8.792 1.00 60.97 309 GLU A CA 1
ATOM 2412 C C . GLU A 1 309 ? -14.374 17.071 -7.281 1.00 60.97 309 GLU A C 1
ATOM 2414 O O . GLU A 1 309 ? -14.399 18.013 -6.491 1.00 60.97 309 GLU A O 1
ATOM 2419 N N . GLY A 1 310 ? -14.143 15.818 -6.872 1.00 55.22 310 GLY A N 1
ATOM 2420 C CA . GLY A 1 310 ? -13.922 15.422 -5.488 1.00 55.22 310 GLY A CA 1
ATOM 2421 C C . GLY A 1 310 ? -12.452 15.422 -5.053 1.00 55.22 310 GLY A C 1
ATOM 2422 O O . GLY A 1 310 ? -11.517 15.438 -5.850 1.00 55.22 310 GLY A O 1
ATOM 2423 N N . LYS A 1 311 ? -12.237 15.337 -3.736 1.00 51.81 311 LYS A N 1
ATOM 2424 C CA . LYS A 1 311 ? -10.932 15.500 -3.060 1.00 51.81 311 LYS A CA 1
ATOM 2425 C C . LYS A 1 311 ? -9.839 14.492 -3.463 1.00 51.81 311 LYS A C 1
ATOM 2427 O O . LYS A 1 311 ? -8.667 14.738 -3.190 1.00 51.81 311 LYS A O 1
ATOM 2432 N N . TYR A 1 312 ? -10.209 13.357 -4.057 1.00 52.62 312 TYR A N 1
ATOM 2433 C CA . TYR A 1 312 ? -9.322 12.199 -4.228 1.00 52.62 312 TYR A CA 1
ATOM 2434 C C . TYR A 1 312 ? -8.929 11.908 -5.685 1.00 52.62 312 TYR A C 1
ATOM 2436 O O . TYR A 1 312 ? -8.019 11.114 -5.905 1.00 52.62 312 TYR A O 1
ATOM 2444 N N . GLY A 1 313 ? -9.570 12.539 -6.678 1.00 67.94 313 GLY A N 1
ATOM 2445 C CA . GLY A 1 313 ? -9.297 12.348 -8.111 1.00 67.94 313 GLY A CA 1
ATOM 2446 C C . GLY A 1 313 ? -9.749 10.991 -8.672 1.00 67.94 313 GLY A C 1
ATOM 2447 O O . GLY A 1 313 ? -10.398 10.939 -9.716 1.00 67.94 313 GLY A O 1
ATOM 2448 N N . GLN A 1 314 ? -9.460 9.899 -7.962 1.00 79.25 314 GLN A N 1
ATOM 2449 C CA . GLN A 1 314 ? -9.859 8.515 -8.233 1.00 79.25 314 GLN A CA 1
ATOM 2450 C C . GLN A 1 314 ? -10.211 7.810 -6.917 1.00 79.25 314 GLN A C 1
ATOM 2452 O O . GLN A 1 314 ? -9.783 8.220 -5.837 1.00 79.25 314 GLN A O 1
ATOM 2457 N N . ILE A 1 315 ? -10.986 6.732 -7.005 1.00 80.50 315 ILE A N 1
ATOM 2458 C CA . ILE A 1 315 ? -11.244 5.833 -5.877 1.00 80.50 315 ILE A CA 1
ATOM 2459 C C . ILE A 1 315 ? -10.287 4.647 -5.995 1.00 80.50 315 ILE A C 1
ATOM 2461 O O . ILE A 1 315 ? -10.289 3.953 -7.006 1.00 80.50 315 ILE A O 1
ATOM 2465 N N . GLN A 1 316 ? -9.480 4.400 -4.964 1.00 79.56 316 GLN A N 1
ATOM 2466 C CA . GLN A 1 316 ? -8.549 3.275 -4.921 1.00 79.56 316 GLN A CA 1
ATOM 2467 C C . GLN A 1 316 ? -8.779 2.429 -3.671 1.00 79.56 316 GLN A C 1
ATOM 2469 O O . GLN A 1 316 ? -8.831 2.953 -2.559 1.00 79.56 316 GLN A O 1
ATOM 2474 N N . MET A 1 317 ? -8.847 1.113 -3.857 1.00 72.38 317 MET A N 1
ATOM 2475 C CA . MET A 1 317 ? -9.105 0.136 -2.803 1.00 72.38 317 MET A CA 1
ATOM 2476 C C . MET A 1 317 ? -8.154 -1.055 -2.936 1.00 72.38 317 MET A C 1
ATOM 2478 O O . MET A 1 317 ? -7.849 -1.528 -4.031 1.00 72.38 317 MET A O 1
ATOM 2482 N N . SER A 1 318 ? -7.650 -1.549 -1.809 1.00 60.81 318 SER A N 1
ATOM 2483 C CA . SER A 1 318 ? -6.730 -2.688 -1.763 1.00 60.81 318 SER A CA 1
ATOM 2484 C C . SER A 1 318 ? -7.061 -3.583 -0.580 1.00 60.81 318 SER A C 1
ATOM 2486 O O . SER A 1 318 ? -7.201 -3.085 0.533 1.00 60.81 318 SER A O 1
ATOM 2488 N N . GLY A 1 319 ? -7.139 -4.895 -0.798 1.00 51.94 319 GLY A N 1
ATOM 2489 C CA . GLY A 1 319 ? -7.415 -5.887 0.248 1.00 51.94 319 GLY A CA 1
ATOM 2490 C C . GLY A 1 319 ? -8.896 -6.032 0.618 1.00 51.94 319 GLY A C 1
ATOM 2491 O O . GLY A 1 319 ? -9.350 -7.166 0.755 1.00 51.94 319 GLY A O 1
ATOM 2492 N N . PHE A 1 320 ? -9.632 -4.923 0.720 1.00 55.06 320 PHE A N 1
ATOM 2493 C CA . PHE A 1 320 ? -11.090 -4.877 0.852 1.00 55.06 320 PHE A CA 1
ATOM 2494 C C . PHE A 1 320 ? -11.675 -4.279 -0.426 1.00 55.06 320 PHE A C 1
ATOM 2496 O O . PHE A 1 320 ? -11.386 -3.130 -0.754 1.00 55.06 320 PHE A O 1
ATOM 2503 N N . ILE A 1 321 ? -12.413 -5.093 -1.178 1.00 70.88 321 ILE A N 1
ATOM 2504 C CA . ILE A 1 321 ? -12.981 -4.731 -2.478 1.00 70.88 321 ILE A CA 1
ATOM 2505 C C . ILE A 1 321 ? -14.494 -4.807 -2.355 1.00 70.88 321 ILE A C 1
ATOM 2507 O O . ILE A 1 321 ? -15.010 -5.819 -1.885 1.00 70.88 321 ILE A O 1
ATOM 2511 N N . HIS A 1 322 ? -15.177 -3.739 -2.754 1.00 79.12 322 HIS A N 1
ATOM 2512 C CA . HIS A 1 322 ? -16.630 -3.626 -2.635 1.00 79.12 322 HIS A CA 1
ATOM 2513 C C . HIS A 1 322 ? -17.342 -4.394 -3.753 1.00 79.12 322 HIS A C 1
ATOM 2515 O O . HIS A 1 322 ? -18.384 -5.009 -3.538 1.00 79.12 322 HIS A O 1
ATOM 2521 N N . ALA A 1 323 ? -16.752 -4.429 -4.950 1.00 87.25 323 ALA A N 1
ATOM 2522 C CA . ALA A 1 323 ? -17.245 -5.285 -6.015 1.00 87.25 323 ALA A CA 1
ATOM 2523 C C . ALA A 1 323 ? -16.819 -6.745 -5.785 1.00 87.25 323 ALA A C 1
ATOM 2525 O O . ALA A 1 323 ? -15.643 -7.109 -5.913 1.00 87.25 323 ALA A O 1
ATOM 2526 N N . GLY A 1 324 ? -17.792 -7.611 -5.516 1.00 90.44 324 GLY A N 1
ATOM 2527 C CA . GLY A 1 324 ? -17.613 -9.053 -5.606 1.00 90.44 324 GLY A CA 1
ATOM 2528 C C . GLY A 1 324 ? -17.300 -9.476 -7.043 1.00 90.44 324 GLY A C 1
ATOM 2529 O O . GLY A 1 324 ? -17.736 -8.841 -8.004 1.00 90.44 324 GLY A O 1
ATOM 2530 N N . PHE A 1 325 ? -16.554 -10.570 -7.201 1.00 94.88 325 PHE A N 1
ATOM 2531 C CA . PHE A 1 325 ? -16.276 -11.170 -8.506 1.00 94.88 325 PHE A CA 1
ATOM 2532 C C . PHE A 1 325 ? -16.876 -12.572 -8.583 1.00 94.88 325 PHE A C 1
ATOM 2534 O O . PHE A 1 325 ? -16.520 -13.450 -7.798 1.00 94.88 325 PHE A O 1
ATOM 2541 N N . THR A 1 326 ? -17.758 -12.783 -9.558 1.00 95.19 326 THR A N 1
ATOM 2542 C CA . THR A 1 326 ? -18.335 -14.095 -9.871 1.00 95.19 326 THR A CA 1
ATOM 2543 C C . THR A 1 326 ? -17.712 -14.616 -11.169 1.00 95.19 326 THR A C 1
ATOM 2545 O O . THR A 1 326 ? -18.061 -14.122 -12.247 1.00 95.19 326 THR A O 1
ATOM 2548 N N . PRO A 1 327 ? -16.772 -15.578 -11.113 1.00 94.31 327 PRO A N 1
ATOM 2549 C CA . PRO A 1 327 ? -16.122 -16.097 -12.311 1.00 94.31 327 PRO A CA 1
ATOM 2550 C C . PRO A 1 327 ? -17.078 -16.975 -13.128 1.00 94.31 327 PRO A C 1
ATOM 2552 O O . PRO A 1 327 ? -17.688 -17.899 -12.597 1.00 94.31 327 PRO A O 1
ATOM 2555 N N . LYS A 1 328 ? -17.141 -16.739 -14.443 1.00 93.25 328 LYS A N 1
ATOM 2556 C CA . LYS A 1 328 ? -17.708 -17.678 -15.431 1.00 93.25 328 LYS A CA 1
ATOM 2557 C C . LYS A 1 328 ? -16.606 -18.537 -16.058 1.00 93.25 328 LYS A C 1
ATOM 2559 O O . LYS A 1 328 ? -16.801 -19.725 -16.295 1.00 93.25 328 LYS A O 1
ATOM 2564 N N . ARG A 1 329 ? -15.421 -17.953 -16.281 1.00 93.44 329 ARG A N 1
ATOM 2565 C CA . ARG A 1 329 ? -14.230 -18.636 -16.807 1.00 93.44 329 ARG A CA 1
ATOM 2566 C C . ARG A 1 329 ? -12.949 -17.983 -16.291 1.00 93.44 329 ARG A C 1
ATOM 2568 O O . ARG A 1 329 ? -12.794 -16.771 -16.384 1.00 93.44 329 ARG A O 1
ATOM 2575 N N . MET A 1 330 ? -11.997 -18.797 -15.832 1.00 91.31 330 MET A N 1
ATOM 2576 C CA . MET A 1 330 ? -10.653 -18.365 -15.414 1.00 91.31 330 MET A CA 1
ATOM 2577 C C . MET A 1 330 ? -9.580 -19.143 -16.187 1.00 91.31 330 MET A C 1
ATOM 2579 O O . MET A 1 330 ? -9.003 -20.107 -15.687 1.00 91.31 330 MET A O 1
ATOM 2583 N N . GLY A 1 331 ? -9.351 -18.759 -17.444 1.00 88.38 331 GLY A N 1
ATOM 2584 C CA . GLY A 1 331 ? -8.362 -19.374 -18.331 1.00 88.38 331 GLY A CA 1
ATOM 2585 C C . GLY A 1 331 ? -7.080 -18.551 -18.472 1.00 88.38 331 GLY A C 1
ATOM 2586 O O . GLY A 1 331 ? -7.038 -17.360 -18.173 1.00 88.38 331 GLY A O 1
ATOM 2587 N N . LYS A 1 332 ? -6.019 -19.189 -18.983 1.00 88.56 332 LYS A N 1
ATOM 2588 C CA . LYS A 1 332 ? -4.763 -18.502 -19.350 1.00 88.56 332 LYS A CA 1
ATOM 2589 C C . LYS A 1 332 ? -4.901 -17.644 -20.612 1.00 88.56 332 LYS A C 1
ATOM 2591 O O . LYS A 1 332 ? -4.069 -16.775 -20.839 1.00 88.56 332 LYS A O 1
ATOM 2596 N N . ASP A 1 333 ? -5.900 -17.936 -21.437 1.00 93.50 333 ASP A N 1
ATOM 2597 C CA . ASP A 1 333 ? -6.188 -17.306 -22.725 1.00 93.50 333 ASP A CA 1
ATOM 2598 C C . ASP A 1 333 ? -7.361 -16.321 -22.652 1.00 93.50 333 ASP A C 1
ATOM 2600 O O . ASP A 1 333 ? -7.394 -15.344 -23.399 1.00 93.50 333 ASP A O 1
ATOM 2604 N N . ARG A 1 334 ? -8.319 -16.561 -21.750 1.00 95.50 334 ARG A N 1
ATOM 2605 C CA . ARG A 1 334 ? -9.529 -15.753 -21.591 1.00 95.50 334 ARG A CA 1
ATOM 2606 C C . ARG A 1 334 ? -10.049 -15.807 -20.158 1.00 95.50 334 ARG A C 1
ATOM 2608 O O . ARG A 1 334 ? -10.022 -16.859 -19.519 1.00 95.50 334 ARG A O 1
ATOM 2615 N N . VAL A 1 335 ? -10.560 -14.675 -19.690 1.00 96.75 335 VAL A N 1
ATOM 2616 C CA . VAL A 1 335 ? -11.262 -14.539 -18.412 1.00 96.75 335 VAL A CA 1
ATOM 2617 C C . VAL A 1 335 ? -12.649 -13.955 -18.651 1.00 96.75 335 VAL A C 1
ATOM 2619 O O . VAL A 1 335 ? -12.825 -13.069 -19.491 1.00 96.75 335 VAL A O 1
ATOM 2622 N N . GLU A 1 336 ? -13.632 -14.489 -17.935 1.00 97.69 336 GLU A N 1
ATOM 2623 C CA . GLU A 1 336 ? -15.038 -14.116 -18.049 1.00 97.69 336 GLU A CA 1
ATOM 2624 C C . GLU A 1 336 ? -15.676 -14.135 -16.668 1.00 97.69 336 GLU A C 1
ATOM 2626 O O . GLU A 1 336 ? -15.406 -15.028 -15.856 1.00 97.69 336 GLU A O 1
ATOM 2631 N N . GLY A 1 337 ? -16.555 -13.182 -16.402 1.00 96.88 337 GLY A N 1
ATOM 2632 C CA . GLY A 1 337 ? -17.261 -13.126 -15.134 1.00 96.88 337 GLY A CA 1
ATOM 2633 C C . GLY A 1 337 ? -18.036 -11.838 -14.961 1.00 96.88 337 GLY A C 1
ATOM 2634 O O . GLY A 1 337 ? -18.236 -11.081 -15.912 1.00 96.88 337 GLY A O 1
ATOM 2635 N N . THR A 1 338 ? -18.464 -11.616 -13.730 1.00 98.00 338 THR A N 1
ATOM 2636 C CA . THR A 1 338 ? -19.255 -10.454 -13.345 1.00 98.00 338 THR A CA 1
ATOM 2637 C C . THR A 1 338 ? -18.594 -9.789 -12.149 1.00 98.00 338 THR A C 1
ATOM 2639 O O . THR A 1 338 ? -18.324 -10.461 -11.152 1.00 98.00 338 THR A O 1
ATOM 2642 N N . PHE A 1 339 ? -18.347 -8.485 -12.244 1.00 97.50 339 PHE A N 1
ATOM 2643 C CA . PHE A 1 339 ? -18.077 -7.648 -11.077 1.00 97.50 339 PHE A CA 1
ATOM 2644 C C . PHE A 1 339 ? -19.380 -7.001 -10.634 1.00 97.50 339 PHE A C 1
ATOM 2646 O O . PHE A 1 339 ? -20.072 -6.417 -11.468 1.00 97.50 339 PHE A O 1
ATOM 2653 N N . ALA A 1 340 ? -19.733 -7.126 -9.359 1.00 96.00 340 ALA A N 1
ATOM 2654 C CA . ALA A 1 340 ? -20.939 -6.508 -8.824 1.00 96.00 340 ALA A CA 1
ATOM 2655 C C . ALA A 1 340 ? -20.793 -6.154 -7.343 1.00 96.00 340 ALA A C 1
ATOM 2657 O O . ALA A 1 340 ? -20.305 -6.975 -6.567 1.00 96.00 340 ALA A O 1
ATOM 2658 N N . THR A 1 341 ? -21.256 -4.972 -6.945 1.00 93.06 341 THR A N 1
ATOM 2659 C CA . THR A 1 341 ? -21.597 -4.698 -5.541 1.00 93.06 341 THR A CA 1
ATOM 2660 C C . THR A 1 341 ? -22.882 -5.437 -5.172 1.00 93.06 341 THR A C 1
ATOM 2662 O O . THR A 1 341 ? -23.722 -5.707 -6.035 1.00 93.06 341 THR A O 1
ATOM 2665 N N . GLU A 1 342 ? -23.064 -5.779 -3.895 1.00 87.38 342 GLU A N 1
ATOM 2666 C CA . GLU A 1 342 ? -24.312 -6.416 -3.441 1.00 87.38 342 GLU A CA 1
ATOM 2667 C C . GLU A 1 342 ? -25.498 -5.443 -3.502 1.00 87.38 342 GLU A C 1
ATOM 2669 O O . GLU A 1 342 ? -26.629 -5.837 -3.786 1.00 87.38 342 GLU A O 1
ATOM 2674 N N . LYS A 1 343 ? -25.225 -4.164 -3.239 1.00 86.94 343 LYS A N 1
ATOM 2675 C CA . LYS A 1 343 ? -26.167 -3.039 -3.261 1.00 86.94 343 LYS A CA 1
ATOM 2676 C C . LYS A 1 343 ? -25.393 -1.728 -3.452 1.00 86.94 343 LYS A C 1
ATOM 2678 O O . LYS A 1 343 ? -24.165 -1.752 -3.392 1.00 86.94 343 LYS A O 1
ATOM 2683 N N . PRO A 1 344 ? -26.064 -0.580 -3.630 1.00 90.75 344 PRO A N 1
ATOM 2684 C CA . PRO A 1 344 ? -25.406 0.714 -3.498 1.00 90.75 344 PRO A CA 1
ATOM 2685 C C . PRO A 1 344 ? -24.802 0.879 -2.097 1.00 90.75 344 PRO A C 1
ATOM 2687 O O . PRO A 1 344 ? -25.517 0.839 -1.088 1.00 90.75 344 PRO A O 1
ATOM 2690 N N . GLU A 1 345 ? -23.495 1.098 -2.026 1.00 83.94 345 GLU A N 1
ATOM 2691 C CA . GLU A 1 345 ? -22.729 1.171 -0.781 1.00 83.94 345 GLU A CA 1
ATOM 2692 C C . GLU A 1 345 ? -22.161 2.570 -0.556 1.00 83.94 345 GLU A C 1
ATOM 2694 O O . GLU A 1 345 ? -21.786 3.267 -1.495 1.00 83.94 345 GLU A O 1
ATOM 2699 N N . ASP A 1 346 ? -22.110 2.996 0.704 1.00 82.50 346 ASP A N 1
ATOM 2700 C CA . ASP A 1 346 ? -21.436 4.238 1.071 1.00 82.50 346 ASP A CA 1
ATOM 2701 C C . ASP A 1 346 ? -19.930 3.967 1.163 1.00 82.50 346 ASP A C 1
ATOM 2703 O O . ASP A 1 346 ? -19.482 3.162 1.983 1.00 82.50 346 ASP A O 1
ATOM 2707 N N . PHE A 1 347 ? -19.145 4.632 0.318 1.00 76.94 347 PHE A N 1
ATOM 2708 C CA . PHE A 1 347 ? -17.693 4.507 0.293 1.00 76.94 347 PHE A CA 1
ATOM 2709 C C . PHE A 1 347 ? -17.024 5.879 0.194 1.00 76.94 347 PHE A C 1
ATOM 2711 O O . PHE A 1 347 ? -17.224 6.634 -0.759 1.00 76.94 347 PHE A O 1
ATOM 2718 N N . LEU A 1 348 ? -16.181 6.194 1.183 1.00 75.19 348 LEU A N 1
ATOM 2719 C CA . LEU A 1 348 ? -15.656 7.544 1.410 1.00 75.19 348 LEU A CA 1
ATOM 2720 C C . LEU A 1 348 ? -16.805 8.562 1.499 1.00 75.19 348 LEU A C 1
ATOM 2722 O O . LEU A 1 348 ? -17.563 8.549 2.463 1.00 75.19 348 LEU A O 1
ATOM 2726 N N . THR A 1 349 ? -16.915 9.444 0.509 1.00 79.12 349 THR A N 1
ATOM 2727 C CA . THR A 1 349 ? -17.969 10.456 0.387 1.00 79.12 349 THR A CA 1
ATOM 2728 C C . THR A 1 349 ? -18.962 10.134 -0.728 1.00 79.12 349 THR A C 1
ATOM 2730 O O . THR A 1 349 ? -19.783 10.988 -1.036 1.00 79.12 349 THR A O 1
ATOM 2733 N N . TYR A 1 350 ? -18.861 8.959 -1.356 1.00 85.00 350 TYR A N 1
ATOM 2734 C CA . TYR A 1 350 ? -19.634 8.596 -2.541 1.00 85.00 350 TYR A CA 1
ATOM 2735 C C . TYR A 1 350 ? -20.592 7.440 -2.254 1.00 85.00 350 TYR A C 1
ATOM 2737 O O . TYR A 1 350 ? -20.259 6.506 -1.521 1.00 85.00 350 TYR A O 1
ATOM 2745 N N . LYS A 1 351 ? -21.748 7.451 -2.915 1.00 90.44 351 LYS A N 1
ATOM 2746 C CA . LYS A 1 351 ? -22.612 6.284 -3.083 1.00 90.44 351 LYS A CA 1
ATOM 2747 C C . LYS A 1 351 ? -22.138 5.488 -4.293 1.00 90.44 351 LYS A C 1
ATOM 2749 O O . LYS A 1 351 ? -22.340 5.918 -5.427 1.00 90.44 351 LYS A O 1
ATOM 2754 N N . TYR A 1 352 ? -21.487 4.360 -4.047 1.00 91.81 352 TYR A N 1
ATOM 2755 C CA . TYR A 1 352 ? -20.840 3.525 -5.053 1.00 91.81 352 TYR A CA 1
ATOM 2756 C C . TYR A 1 352 ? -21.670 2.291 -5.403 1.00 91.81 352 TYR A C 1
ATOM 2758 O O . TYR A 1 352 ? -22.154 1.578 -4.525 1.00 91.81 352 TYR A O 1
ATOM 2766 N N . GLU A 1 353 ? -21.807 2.025 -6.700 1.00 96.00 353 GLU A N 1
ATOM 2767 C CA . GLU A 1 353 ? -22.406 0.802 -7.223 1.00 96.00 353 GLU A CA 1
ATOM 2768 C C . GLU A 1 353 ? -21.739 0.417 -8.548 1.00 96.00 353 GLU A C 1
ATOM 2770 O O . GLU A 1 353 ? -21.514 1.259 -9.420 1.00 96.00 353 GLU A O 1
ATOM 2775 N N . ILE A 1 354 ? -21.453 -0.870 -8.733 1.00 96.56 354 ILE A N 1
ATOM 2776 C CA . ILE A 1 354 ? -21.046 -1.414 -10.029 1.00 96.56 354 ILE A CA 1
ATOM 2777 C C . ILE A 1 354 ? -21.798 -2.707 -10.296 1.00 96.56 354 ILE A C 1
ATOM 2779 O O . ILE A 1 354 ? -22.007 -3.519 -9.395 1.00 96.56 354 ILE A O 1
ATOM 2783 N N . ARG A 1 355 ? -22.145 -2.939 -11.559 1.00 97.56 355 ARG A N 1
ATOM 2784 C CA . ARG A 1 355 ? -22.513 -4.263 -12.055 1.00 97.56 355 ARG A CA 1
ATOM 2785 C C . ARG A 1 355 ? -22.102 -4.371 -13.509 1.00 97.56 355 ARG A C 1
ATOM 2787 O O . ARG A 1 355 ? -22.670 -3.684 -14.353 1.00 97.56 355 ARG A O 1
ATOM 2794 N N . ALA A 1 356 ? -21.138 -5.234 -13.805 1.00 98.00 356 ALA A N 1
ATOM 2795 C CA . ALA A 1 356 ? -20.661 -5.444 -15.162 1.00 98.00 356 ALA A CA 1
ATOM 2796 C C . ALA A 1 356 ? -20.275 -6.898 -15.427 1.00 98.00 356 ALA A C 1
ATOM 2798 O O . ALA A 1 356 ? -19.393 -7.459 -14.775 1.00 98.00 356 ALA A O 1
ATOM 2799 N N . ASP A 1 357 ? -20.916 -7.482 -16.436 1.00 98.00 357 ASP A N 1
ATOM 2800 C CA . ASP A 1 357 ? -20.492 -8.721 -17.074 1.00 98.00 357 ASP A CA 1
ATOM 2801 C C . ASP A 1 357 ? -19.378 -8.430 -18.080 1.00 98.00 357 ASP A C 1
ATOM 2803 O O . ASP A 1 357 ? -19.416 -7.415 -18.779 1.00 98.00 357 ASP A O 1
ATOM 2807 N N . PHE A 1 358 ? -18.396 -9.322 -18.203 1.00 98.50 358 PHE A N 1
ATOM 2808 C CA . PHE A 1 358 ? -17.332 -9.166 -19.191 1.00 98.50 358 PHE A CA 1
ATOM 2809 C C . PHE A 1 358 ? -16.777 -10.493 -19.715 1.00 98.50 358 PHE A C 1
ATOM 2811 O O . PHE A 1 358 ? -16.865 -11.540 -19.070 1.00 98.50 358 PHE A O 1
ATOM 2818 N N . SER A 1 359 ? -16.144 -10.411 -20.886 1.00 98.12 359 SER A N 1
ATOM 2819 C CA . SER A 1 359 ? -15.289 -11.447 -21.466 1.00 98.12 359 SER A CA 1
ATOM 2820 C C . SER A 1 359 ? -14.095 -10.781 -22.137 1.00 98.12 359 SER A C 1
ATOM 2822 O O . SER A 1 359 ? -14.271 -9.899 -22.981 1.00 98.12 359 SER A O 1
ATOM 2824 N N . ALA A 1 360 ? -12.878 -11.182 -21.769 1.00 97.69 360 ALA A N 1
ATOM 2825 C CA . ALA A 1 360 ? -11.657 -10.577 -22.293 1.00 97.69 360 ALA A CA 1
ATOM 2826 C C . ALA A 1 360 ? -10.548 -11.613 -22.534 1.00 97.69 360 ALA A C 1
ATOM 2828 O O . ALA A 1 360 ? -10.284 -12.444 -21.656 1.00 97.69 360 ALA A O 1
ATOM 2829 N N . PRO A 1 361 ? -9.845 -11.550 -23.683 1.00 97.06 361 PRO A N 1
ATOM 2830 C CA . PRO A 1 361 ? -8.582 -12.255 -23.857 1.00 97.06 361 PRO A CA 1
ATOM 2831 C C . PRO A 1 361 ? -7.576 -11.845 -22.777 1.00 97.06 361 PRO A C 1
ATOM 2833 O O . PRO A 1 361 ? -7.432 -10.658 -22.475 1.00 97.06 361 PRO A O 1
ATOM 2836 N N . VAL A 1 362 ? -6.853 -12.816 -22.223 1.00 96.00 362 VAL A N 1
ATOM 2837 C CA . VAL A 1 362 ? -5.804 -12.571 -21.230 1.00 96.00 362 VAL A CA 1
ATOM 2838 C C . VAL A 1 362 ? -4.496 -12.281 -21.953 1.00 96.00 362 VAL A C 1
ATOM 2840 O O . VAL A 1 362 ? -3.865 -13.159 -22.544 1.00 96.00 362 VAL A O 1
ATOM 2843 N N . LEU A 1 363 ? -4.068 -11.026 -21.891 1.00 94.25 363 LEU A N 1
ATOM 2844 C CA . LEU A 1 363 ? -2.776 -10.597 -22.402 1.00 94.25 363 LEU A CA 1
ATOM 2845 C C . LEU A 1 363 ? -1.651 -11.054 -21.477 1.00 94.25 363 LEU A C 1
ATOM 2847 O O . LEU A 1 363 ? -1.792 -11.118 -20.256 1.00 94.25 363 LEU A O 1
ATOM 2851 N N . LYS A 1 364 ? -0.484 -11.316 -22.058 1.00 88.56 364 LYS A N 1
ATOM 2852 C CA . LYS A 1 364 ? 0.727 -11.590 -21.290 1.00 88.56 364 LYS A CA 1
ATOM 2853 C C . LYS A 1 364 ? 1.454 -10.278 -21.013 1.00 88.56 364 LYS A C 1
ATOM 2855 O O . LYS A 1 364 ? 1.828 -9.590 -21.962 1.00 88.56 364 LYS A O 1
ATOM 2860 N N . ALA A 1 365 ? 1.691 -9.960 -19.740 1.00 85.94 365 ALA A N 1
ATOM 2861 C CA . ALA A 1 365 ? 2.519 -8.817 -19.368 1.00 85.94 365 ALA A CA 1
ATOM 2862 C C . ALA A 1 365 ? 3.902 -8.908 -20.029 1.00 85.94 365 ALA A C 1
ATOM 2864 O O . ALA A 1 365 ? 4.572 -9.950 -19.969 1.00 85.94 365 ALA A O 1
ATOM 2865 N N . LYS A 1 366 ? 4.356 -7.811 -20.643 1.00 82.94 366 LYS A N 1
ATOM 2866 C CA . LYS A 1 366 ? 5.728 -7.714 -21.139 1.00 82.94 366 LYS A CA 1
ATOM 2867 C C . LYS A 1 366 ? 6.618 -7.279 -19.986 1.00 82.94 366 LYS A C 1
ATOM 2869 O O . LYS A 1 366 ? 6.784 -6.097 -19.713 1.00 82.94 366 LYS A O 1
ATOM 2874 N N . LEU A 1 367 ? 7.180 -8.261 -19.290 1.00 69.12 367 LEU A N 1
ATOM 2875 C CA . LEU A 1 367 ? 8.122 -7.981 -18.215 1.00 69.12 367 LEU A CA 1
ATOM 2876 C C . LEU A 1 367 ? 9.404 -7.366 -18.781 1.00 69.12 367 LEU A C 1
ATOM 2878 O O . LEU A 1 367 ? 9.835 -7.769 -19.869 1.00 69.12 367 LEU A O 1
ATOM 2882 N N . PRO A 1 368 ? 10.034 -6.427 -18.051 1.00 62.56 368 PRO A N 1
ATOM 2883 C CA . PRO A 1 368 ? 11.372 -5.982 -18.393 1.00 62.56 368 PRO A CA 1
ATOM 2884 C C . PRO A 1 368 ? 12.269 -7.211 -18.496 1.00 62.56 368 PRO A C 1
ATOM 2886 O O . PRO A 1 368 ? 12.230 -8.088 -17.628 1.00 62.56 368 PRO A O 1
ATOM 2889 N N . GLU A 1 369 ? 13.074 -7.294 -19.553 1.00 71.19 369 GLU A N 1
ATOM 2890 C CA . GLU A 1 369 ? 14.065 -8.359 -19.630 1.00 71.19 369 GLU A CA 1
ATOM 2891 C C . GLU A 1 369 ? 14.940 -8.314 -18.364 1.00 71.19 369 GLU A C 1
ATOM 2893 O O . GLU A 1 369 ? 15.366 -7.220 -17.960 1.00 71.19 369 GLU A O 1
ATOM 2898 N N . PRO A 1 370 ? 15.239 -9.467 -17.739 1.00 74.75 370 PRO A N 1
ATOM 2899 C CA . PRO A 1 370 ? 16.098 -9.493 -16.567 1.00 74.75 370 PRO A CA 1
ATOM 2900 C C . PRO A 1 370 ? 17.434 -8.828 -16.895 1.00 74.75 370 PRO A C 1
ATOM 2902 O O . PRO A 1 370 ? 17.949 -8.969 -18.010 1.00 74.75 370 PRO A O 1
ATOM 2905 N N . LEU A 1 371 ? 17.982 -8.092 -15.926 1.00 82.56 371 LEU A N 1
ATOM 2906 C CA . LEU A 1 371 ? 19.286 -7.455 -16.080 1.00 82.56 371 LEU A CA 1
ATOM 2907 C C . LEU A 1 371 ? 20.342 -8.490 -16.508 1.00 82.56 371 LEU A C 1
ATOM 2909 O O . LEU A 1 371 ? 20.252 -9.665 -16.122 1.00 82.56 371 LEU A O 1
ATOM 2913 N N . PRO A 1 372 ? 21.344 -8.078 -17.305 1.00 90.81 372 PRO A N 1
ATOM 2914 C CA . PRO A 1 372 ? 22.505 -8.914 -17.564 1.00 90.81 372 PRO A CA 1
ATOM 2915 C C . PRO A 1 372 ? 23.145 -9.372 -16.248 1.00 90.81 372 PRO A C 1
ATOM 2917 O O . PRO A 1 372 ? 23.238 -8.622 -15.287 1.00 90.81 372 PRO A O 1
ATOM 2920 N N . SER A 1 373 ? 23.582 -10.619 -16.199 1.00 89.62 373 SER A N 1
ATOM 2921 C CA . SER A 1 373 ? 24.133 -11.284 -15.020 1.00 89.62 373 SER A CA 1
ATOM 2922 C C . SER A 1 373 ? 25.094 -12.380 -15.468 1.00 89.62 373 SER A C 1
ATOM 2924 O O . SER A 1 373 ? 25.195 -12.671 -16.661 1.00 89.62 373 SER A O 1
ATOM 2926 N N . ALA A 1 374 ? 25.727 -13.067 -14.516 1.00 88.62 374 ALA A N 1
ATOM 2927 C CA . ALA A 1 374 ? 26.562 -14.229 -14.817 1.00 88.62 374 ALA A CA 1
ATOM 2928 C C . ALA A 1 374 ? 25.824 -15.332 -15.600 1.00 88.62 374 ALA A C 1
ATOM 2930 O O . ALA A 1 374 ? 26.458 -16.075 -16.340 1.00 88.62 374 ALA A O 1
ATOM 2931 N N . LYS A 1 375 ? 24.493 -15.436 -15.456 1.00 88.44 375 LYS A N 1
ATOM 2932 C CA . LYS A 1 375 ? 23.687 -16.485 -16.101 1.00 88.44 375 LYS A CA 1
ATOM 2933 C C . LYS A 1 375 ? 23.299 -16.163 -17.545 1.00 88.44 375 LYS A C 1
ATOM 2935 O O . LYS A 1 375 ? 23.039 -17.076 -18.318 1.00 88.44 375 LYS A O 1
ATOM 2940 N N . ASN A 1 376 ? 23.169 -14.885 -17.898 1.00 89.06 376 ASN A N 1
ATOM 2941 C CA . ASN A 1 376 ? 22.527 -14.461 -19.151 1.00 89.06 376 ASN A CA 1
ATOM 2942 C C . ASN A 1 376 ? 23.289 -13.358 -19.912 1.00 89.06 376 ASN A C 1
ATOM 2944 O O . ASN A 1 376 ? 22.798 -12.906 -20.949 1.00 89.06 376 ASN A O 1
ATOM 2948 N N . GLY A 1 377 ? 24.449 -12.916 -19.420 1.00 92.38 377 GLY A N 1
ATOM 2949 C CA . GLY A 1 377 ? 25.274 -11.867 -20.016 1.00 92.38 377 GLY A CA 1
ATOM 2950 C C . GLY A 1 377 ? 26.765 -12.206 -19.996 1.00 92.38 377 GLY A C 1
ATOM 2951 O O . GLY A 1 377 ? 27.220 -13.080 -19.260 1.00 92.38 377 GLY A O 1
ATOM 2952 N N . LYS A 1 378 ? 27.543 -11.498 -20.816 1.00 96.31 378 LYS A N 1
ATOM 2953 C CA . LYS A 1 378 ? 29.007 -11.596 -20.838 1.00 96.31 378 LYS A CA 1
ATOM 2954 C C . LYS A 1 378 ? 29.591 -10.716 -19.739 1.00 96.31 378 LYS A C 1
ATOM 2956 O O . LYS A 1 378 ? 29.151 -9.581 -19.570 1.00 96.31 378 LYS A O 1
ATOM 2961 N N . LYS A 1 379 ? 30.581 -11.225 -19.004 1.00 96.94 379 LYS A N 1
ATOM 2962 C CA . LYS A 1 379 ? 31.300 -10.449 -17.987 1.00 96.94 379 LYS A CA 1
ATOM 2963 C C . LYS A 1 379 ? 32.031 -9.280 -18.657 1.00 96.94 379 LYS A C 1
ATOM 2965 O O . LYS A 1 379 ? 32.705 -9.475 -19.666 1.00 96.94 379 LYS A O 1
ATOM 2970 N N . LEU A 1 380 ? 31.875 -8.082 -18.105 1.00 97.44 380 LEU A N 1
ATOM 2971 C CA . LEU A 1 380 ? 32.595 -6.892 -18.552 1.00 97.44 380 LEU A CA 1
ATOM 2972 C C . LEU A 1 380 ? 34.024 -6.865 -17.975 1.00 97.44 380 LEU A C 1
ATOM 2974 O O . LEU A 1 380 ? 34.273 -7.487 -16.936 1.00 97.44 380 LEU A O 1
ATOM 2978 N N . PRO A 1 381 ? 34.959 -6.133 -18.610 1.00 96.81 381 PRO A N 1
ATOM 2979 C CA . PRO A 1 381 ? 36.269 -5.845 -18.025 1.00 96.81 381 PRO A CA 1
ATOM 2980 C C . PRO A 1 381 ? 36.147 -5.139 -16.664 1.00 96.81 381 PRO A C 1
ATOM 2982 O O . PRO A 1 381 ? 35.093 -4.595 -16.336 1.00 96.81 381 PRO A O 1
ATOM 2985 N N . ALA A 1 382 ? 37.229 -5.103 -15.880 1.00 93.31 382 ALA A N 1
ATOM 2986 C CA . ALA A 1 382 ? 37.220 -4.537 -14.523 1.00 93.31 382 ALA A CA 1
ATOM 2987 C C . ALA A 1 382 ? 36.748 -3.069 -14.467 1.00 93.31 382 ALA A C 1
ATOM 2989 O O . ALA A 1 382 ? 36.051 -2.677 -13.539 1.00 93.31 382 ALA A O 1
ATOM 2990 N N . ASN A 1 383 ? 37.056 -2.276 -15.496 1.00 92.25 383 ASN A N 1
ATOM 2991 C CA . ASN A 1 383 ? 36.600 -0.890 -15.631 1.00 92.25 383 ASN A CA 1
ATOM 2992 C C . ASN A 1 383 ? 35.184 -0.750 -16.229 1.00 92.25 383 ASN A C 1
ATOM 2994 O O . ASN A 1 383 ? 34.770 0.356 -16.558 1.00 92.25 383 ASN A O 1
ATOM 2998 N N . GLY A 1 384 ? 34.461 -1.854 -16.435 1.00 95.19 384 GLY A N 1
ATOM 2999 C CA . GLY A 1 384 ? 33.123 -1.880 -17.028 1.00 95.19 384 GLY A CA 1
ATOM 3000 C C . GLY A 1 384 ? 33.075 -1.711 -18.552 1.00 95.19 384 GLY A C 1
ATOM 3001 O O . GLY A 1 384 ? 31.977 -1.659 -19.102 1.00 95.19 384 GLY A O 1
ATOM 3002 N N . GLY A 1 385 ? 34.215 -1.637 -19.251 1.00 96.25 385 GLY A N 1
ATOM 3003 C CA . GLY A 1 385 ? 34.257 -1.432 -20.706 1.00 96.25 385 GLY A CA 1
ATOM 3004 C C . GLY A 1 385 ? 33.605 -0.113 -21.144 1.00 96.25 385 GLY A C 1
ATOM 3005 O O . GLY A 1 385 ? 33.646 0.876 -20.415 1.00 96.25 385 GLY A O 1
ATOM 3006 N N . ASP A 1 386 ? 32.986 -0.086 -22.326 1.00 96.31 386 ASP A N 1
ATOM 3007 C CA . ASP A 1 386 ? 32.298 1.113 -22.834 1.00 96.31 386 ASP A CA 1
ATOM 3008 C C . ASP A 1 386 ? 31.117 1.578 -21.955 1.00 96.31 386 ASP A C 1
ATOM 3010 O O . ASP A 1 386 ? 31.038 2.781 -21.693 1.00 96.31 386 ASP A O 1
ATOM 3014 N N . PRO A 1 387 ? 30.255 0.687 -21.408 1.00 96.44 387 PRO A N 1
ATOM 3015 C CA . PRO A 1 387 ? 29.269 1.089 -20.403 1.00 96.44 387 PRO A CA 1
ATOM 3016 C C . PRO A 1 387 ? 29.918 1.733 -19.173 1.00 96.44 387 PRO A C 1
ATOM 3018 O O . PRO A 1 387 ? 29.444 2.754 -18.685 1.00 96.44 387 PRO A O 1
ATOM 3021 N N . GLY A 1 388 ? 31.026 1.168 -18.686 1.00 97.00 388 GLY A N 1
ATOM 3022 C CA . GLY A 1 388 ? 31.759 1.708 -17.542 1.00 97.00 388 GLY A CA 1
ATOM 3023 C C . GLY A 1 388 ? 32.331 3.099 -17.799 1.00 97.00 388 GLY A C 1
ATOM 3024 O O . GLY A 1 388 ? 32.166 3.991 -16.970 1.00 97.00 388 GLY A O 1
ATOM 3025 N N . LYS A 1 389 ? 32.929 3.324 -18.974 1.00 95.94 389 LYS A N 1
ATOM 3026 C CA . LYS A 1 389 ? 33.407 4.654 -19.391 1.00 95.94 389 LYS A CA 1
ATOM 3027 C C . LYS A 1 389 ? 32.271 5.676 -19.439 1.00 95.94 389 LYS A C 1
ATOM 3029 O O . LYS A 1 389 ? 32.431 6.780 -18.926 1.00 95.94 389 LYS A O 1
ATOM 3034 N N . ALA A 1 390 ? 31.128 5.306 -20.017 1.00 95.19 390 ALA A N 1
ATOM 3035 C CA . ALA A 1 390 ? 29.963 6.184 -20.085 1.00 95.19 390 ALA A CA 1
ATOM 3036 C C . ALA A 1 390 ? 29.399 6.508 -18.695 1.00 95.19 390 ALA A C 1
ATOM 3038 O O . ALA A 1 390 ? 29.067 7.659 -18.427 1.00 95.19 390 ALA A O 1
ATOM 3039 N N . TYR A 1 391 ? 29.359 5.526 -17.791 1.00 95.38 391 TYR A N 1
ATOM 3040 C CA . TYR A 1 391 ? 28.956 5.750 -16.406 1.00 95.38 391 TYR A CA 1
ATOM 3041 C C . TYR A 1 391 ? 29.893 6.725 -15.681 1.00 95.38 391 TYR A C 1
ATOM 3043 O O . TYR A 1 391 ? 29.429 7.665 -15.043 1.00 95.38 391 TYR A O 1
ATOM 3051 N N . GLN A 1 392 ? 31.211 6.565 -15.826 1.00 94.81 392 GLN A N 1
ATOM 3052 C CA . GLN A 1 392 ? 32.172 7.485 -15.210 1.00 94.81 392 GLN A CA 1
ATOM 3053 C C . GLN A 1 392 ? 32.069 8.904 -15.785 1.00 94.81 392 GLN A C 1
ATOM 3055 O O . GLN A 1 392 ? 32.146 9.880 -15.040 1.00 94.81 392 GLN A O 1
ATOM 3060 N N . ALA A 1 393 ? 31.836 9.036 -17.095 1.00 93.81 393 ALA A N 1
ATOM 3061 C CA . ALA A 1 393 ? 31.570 10.329 -17.721 1.00 93.81 393 ALA A CA 1
ATOM 3062 C C . ALA A 1 393 ? 30.276 10.969 -17.189 1.00 93.81 393 ALA A C 1
ATOM 3064 O O . ALA A 1 393 ? 30.262 12.163 -16.903 1.00 93.81 393 ALA A O 1
ATOM 3065 N N . HIS A 1 394 ? 29.222 10.174 -16.989 1.00 91.88 394 HIS A N 1
ATOM 3066 C CA . HIS A 1 394 ? 27.973 10.626 -16.382 1.00 91.88 394 HIS A CA 1
ATOM 3067 C C . HIS A 1 394 ? 28.181 11.112 -14.938 1.00 91.88 394 HIS A C 1
ATOM 3069 O O . HIS A 1 394 ? 27.782 12.224 -14.609 1.00 91.88 394 HIS A O 1
ATOM 3075 N N . ARG A 1 395 ? 28.895 10.351 -14.095 1.00 92.81 395 ARG A N 1
ATOM 3076 C CA . ARG A 1 395 ? 29.222 10.773 -12.718 1.00 92.81 395 ARG A CA 1
ATOM 3077 C C . ARG A 1 395 ? 30.100 12.024 -12.681 1.00 92.81 395 ARG A C 1
ATOM 3079 O O . ARG A 1 395 ? 29.889 12.889 -11.837 1.00 92.81 395 ARG A O 1
ATOM 3086 N N . LYS A 1 396 ? 31.040 12.162 -13.622 1.00 92.81 396 LYS A N 1
ATOM 3087 C CA . LYS A 1 396 ? 31.807 13.402 -13.809 1.00 92.81 396 LYS A CA 1
ATOM 3088 C C . LYS A 1 396 ? 30.894 14.581 -14.154 1.00 92.81 396 LYS A C 1
ATOM 3090 O O . LYS A 1 396 ? 31.056 15.634 -13.555 1.00 92.81 396 LYS A O 1
ATOM 3095 N N . ALA A 1 397 ? 29.942 14.402 -15.065 1.00 92.00 397 ALA A N 1
ATOM 3096 C CA . ALA A 1 397 ? 29.014 15.462 -15.450 1.00 92.00 397 ALA A CA 1
ATOM 3097 C C . ALA A 1 397 ? 28.099 15.897 -14.292 1.00 92.00 397 ALA A C 1
ATOM 3099 O O . ALA A 1 397 ? 27.889 17.091 -14.118 1.00 92.00 397 ALA A O 1
ATOM 3100 N N . ILE A 1 398 ? 27.620 14.962 -13.460 1.00 89.75 398 ILE A N 1
ATOM 3101 C CA . ILE A 1 398 ? 26.869 15.287 -12.230 1.00 89.75 398 ILE A CA 1
ATOM 3102 C C . ILE A 1 398 ? 27.749 16.090 -11.263 1.00 89.75 398 ILE A C 1
ATOM 3104 O O . ILE A 1 398 ? 27.348 17.149 -10.788 1.00 89.75 398 ILE A O 1
ATOM 3108 N N . ARG A 1 399 ? 28.968 15.622 -10.982 1.00 89.12 399 ARG A N 1
ATOM 3109 C CA . ARG A 1 399 ? 29.867 16.302 -10.039 1.00 89.12 399 ARG A CA 1
ATOM 3110 C C . ARG A 1 399 ? 30.238 17.713 -10.502 1.00 89.12 399 ARG A C 1
ATOM 3112 O O . ARG A 1 399 ? 30.272 18.632 -9.695 1.00 89.12 399 ARG A O 1
ATOM 3119 N N . ASP A 1 400 ? 30.498 17.876 -11.794 1.00 91.56 400 ASP A N 1
ATOM 3120 C CA . ASP A 1 400 ? 30.938 19.144 -12.374 1.00 91.56 400 ASP A CA 1
ATOM 3121 C C . ASP A 1 400 ? 29.746 20.040 -12.795 1.00 91.56 400 ASP A C 1
ATOM 3123 O O . ASP A 1 400 ? 29.959 21.086 -13.403 1.00 91.56 400 ASP A O 1
ATOM 3127 N N . LYS A 1 401 ? 28.498 19.629 -12.499 1.00 91.38 401 LYS A N 1
ATOM 3128 C CA . LYS A 1 401 ? 27.243 20.286 -12.921 1.00 91.38 401 LYS A CA 1
ATOM 3129 C C . LYS A 1 401 ? 27.168 20.588 -14.429 1.00 91.38 401 LYS A C 1
ATOM 3131 O O . LYS A 1 401 ? 26.601 21.591 -14.855 1.00 91.38 401 LYS A O 1
ATOM 3136 N N . ASP A 1 402 ? 27.707 19.701 -15.263 1.00 93.38 402 ASP A N 1
ATOM 3137 C CA . ASP A 1 402 ? 27.701 19.841 -16.724 1.00 93.38 402 ASP A CA 1
ATOM 3138 C C . ASP A 1 402 ? 26.322 19.463 -17.305 1.00 93.38 402 ASP A C 1
ATOM 3140 O O . ASP A 1 402 ? 26.086 18.336 -17.763 1.00 93.38 402 ASP A O 1
ATOM 3144 N N . LEU A 1 403 ? 25.389 20.424 -17.277 1.00 91.38 403 LEU A N 1
ATOM 3145 C CA . LEU A 1 403 ? 24.006 20.257 -17.750 1.00 91.38 403 LEU A CA 1
ATOM 3146 C C . LEU A 1 403 ? 23.946 19.809 -19.219 1.00 91.38 403 LEU A C 1
ATOM 3148 O O . LEU A 1 403 ? 23.105 18.990 -19.603 1.00 91.38 403 LEU A O 1
ATOM 3152 N N . ALA A 1 404 ? 24.861 20.315 -20.051 1.00 90.25 404 ALA A N 1
ATOM 3153 C CA . ALA A 1 404 ? 24.915 19.996 -21.473 1.00 90.25 404 ALA A CA 1
ATOM 3154 C C . ALA A 1 404 ? 25.317 18.532 -21.711 1.00 90.25 404 ALA A C 1
ATOM 3156 O O . ALA A 1 404 ? 24.726 17.855 -22.561 1.00 90.25 404 ALA A O 1
ATOM 3157 N N . ALA A 1 405 ? 26.296 18.012 -20.965 1.00 89.25 405 ALA A N 1
ATOM 3158 C CA . ALA A 1 405 ? 26.677 16.602 -21.033 1.00 89.25 405 ALA A CA 1
ATOM 3159 C C . ALA A 1 405 ? 25.571 15.669 -20.512 1.00 89.25 405 ALA A C 1
ATOM 3161 O O . ALA A 1 405 ? 25.339 14.604 -21.100 1.00 89.25 405 ALA A O 1
ATOM 3162 N N . LEU A 1 406 ? 24.852 16.073 -19.462 1.00 86.88 406 LEU A N 1
ATOM 3163 C CA . LEU A 1 406 ? 23.738 15.299 -18.909 1.00 86.88 406 LEU A CA 1
ATOM 3164 C C . LEU A 1 406 ? 22.570 15.202 -19.893 1.00 86.88 406 LEU A C 1
ATOM 3166 O O . LEU A 1 406 ? 22.124 14.096 -20.196 1.00 86.88 406 LEU A O 1
ATOM 3170 N N . ARG A 1 407 ? 22.152 16.314 -20.507 1.00 87.12 407 ARG A N 1
ATOM 3171 C CA . ARG A 1 407 ? 21.096 16.295 -21.539 1.00 87.12 407 ARG A CA 1
ATOM 3172 C C . ARG A 1 407 ? 21.474 15.464 -22.764 1.00 87.12 407 ARG A C 1
ATOM 3174 O O . ARG A 1 407 ? 20.629 14.772 -23.335 1.00 87.12 407 ARG A O 1
ATOM 3181 N N . ARG A 1 408 ? 22.752 15.480 -23.160 1.00 84.69 408 ARG A N 1
ATOM 3182 C CA . ARG A 1 408 ? 23.263 14.682 -24.290 1.00 84.69 408 ARG A CA 1
ATOM 3183 C C . ARG A 1 408 ? 23.154 13.178 -24.046 1.00 84.69 408 ARG A C 1
ATOM 3185 O O . ARG A 1 408 ? 22.995 12.416 -24.998 1.00 84.69 408 ARG A O 1
ATOM 3192 N N . THR A 1 409 ? 23.259 12.760 -22.788 1.00 77.94 409 THR A N 1
ATOM 3193 C CA . THR A 1 409 ? 23.267 11.351 -22.374 1.00 77.94 409 THR A CA 1
ATOM 3194 C C . THR A 1 409 ? 21.963 10.911 -21.706 1.00 77.94 409 THR A C 1
ATOM 3196 O O . THR A 1 409 ? 21.862 9.764 -21.284 1.00 77.94 409 THR A O 1
ATOM 3199 N N . ALA A 1 410 ? 20.949 11.779 -21.656 1.00 75.25 410 ALA A N 1
ATOM 3200 C CA . ALA A 1 410 ? 19.658 11.488 -21.049 1.00 75.25 410 ALA A CA 1
ATOM 3201 C C . ALA A 1 410 ? 18.898 10.354 -21.779 1.00 75.25 410 ALA A C 1
ATOM 3203 O O . ALA A 1 410 ? 18.755 10.411 -23.010 1.00 75.25 410 ALA A O 1
ATOM 3204 N N . PRO A 1 411 ? 18.383 9.347 -21.042 1.00 67.19 411 PRO A N 1
ATOM 3205 C CA . PRO A 1 411 ? 17.683 8.193 -21.613 1.00 67.19 411 PRO A CA 1
ATOM 3206 C C . PRO A 1 411 ? 16.298 8.525 -22.183 1.00 67.19 411 PRO A C 1
ATOM 3208 O O . PRO A 1 411 ? 15.816 7.799 -23.056 1.00 67.19 411 PRO A O 1
ATOM 3211 N N . ASP A 1 412 ? 15.655 9.589 -21.700 1.00 64.25 412 ASP A N 1
ATOM 3212 C CA . ASP A 1 412 ? 14.268 9.937 -22.008 1.00 64.25 412 ASP A CA 1
ATOM 3213 C C . ASP A 1 412 ? 14.095 11.427 -22.380 1.00 64.25 412 ASP A C 1
ATOM 3215 O O . ASP A 1 412 ? 14.958 12.252 -22.069 1.00 64.25 412 ASP A O 1
ATOM 3219 N N . PRO A 1 413 ? 12.998 11.785 -23.081 1.00 57.25 413 PRO A N 1
ATOM 3220 C CA . PRO A 1 413 ? 12.677 13.175 -23.414 1.00 57.25 413 PRO A CA 1
ATOM 3221 C C . PRO A 1 413 ? 12.421 14.052 -22.185 1.00 57.25 413 PRO A C 1
ATOM 3223 O O . PRO A 1 413 ? 12.787 15.218 -22.187 1.00 57.25 413 PRO A O 1
ATOM 3226 N N . GLN A 1 414 ? 11.874 13.488 -21.107 1.00 55.56 414 GLN A N 1
ATOM 3227 C CA . GLN A 1 414 ? 11.480 14.248 -19.923 1.00 55.56 414 GLN A CA 1
ATOM 3228 C C . GLN A 1 414 ? 12.681 14.937 -19.268 1.00 55.56 414 GLN A C 1
ATOM 3230 O O . GLN A 1 414 ? 12.602 16.111 -18.932 1.00 55.56 414 GLN A O 1
ATOM 3235 N N . THR A 1 415 ? 13.820 14.251 -19.175 1.00 62.06 415 THR A N 1
ATOM 3236 C CA . THR A 1 415 ? 15.074 14.825 -18.662 1.00 62.06 415 THR A CA 1
ATOM 3237 C C . THR A 1 415 ? 15.667 15.874 -19.616 1.00 62.06 415 THR A C 1
ATOM 3239 O O . THR A 1 415 ? 16.416 16.753 -19.194 1.00 62.06 415 THR A O 1
ATOM 3242 N N . LYS A 1 416 ? 15.346 15.805 -20.915 1.00 71.56 416 LYS A N 1
ATOM 3243 C CA . LYS A 1 416 ? 15.760 16.817 -21.904 1.00 71.56 416 LYS A CA 1
ATOM 3244 C C . LYS A 1 416 ? 14.918 18.084 -21.806 1.00 71.56 416 LYS A C 1
ATOM 3246 O O . LYS A 1 416 ? 15.463 19.166 -22.010 1.00 71.56 416 LYS A O 1
ATOM 3251 N N . ASP A 1 417 ? 13.650 17.929 -21.441 1.00 74.06 417 ASP A N 1
ATOM 3252 C CA . ASP A 1 417 ? 12.659 19.001 -21.344 1.00 74.06 417 ASP A CA 1
ATOM 3253 C C . ASP A 1 417 ? 12.641 19.682 -19.956 1.00 74.06 417 ASP A C 1
ATOM 3255 O O . ASP A 1 417 ? 11.922 20.660 -19.755 1.00 74.06 417 ASP A O 1
ATOM 3259 N N . MET A 1 418 ? 13.434 19.196 -18.989 1.00 74.19 418 MET A N 1
ATOM 3260 C CA . MET A 1 418 ? 13.597 19.829 -17.672 1.00 74.19 418 MET A CA 1
ATOM 3261 C C . MET A 1 418 ? 14.250 21.214 -17.776 1.00 74.19 418 MET A C 1
ATOM 3263 O O . MET A 1 418 ? 15.215 21.408 -18.526 1.00 74.19 418 MET A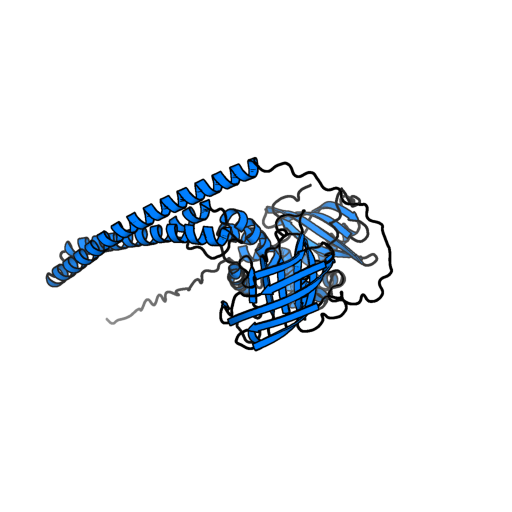 O 1
ATOM 3267 N N . SER A 1 419 ? 13.775 22.154 -16.950 1.00 88.06 419 SER A N 1
ATOM 3268 C CA . SER A 1 419 ? 14.401 23.469 -16.792 1.00 88.06 419 SER A CA 1
ATOM 3269 C C . SER A 1 419 ? 15.811 23.345 -16.194 1.00 88.06 419 SER A C 1
ATOM 3271 O O . SER A 1 419 ? 16.095 22.394 -15.463 1.00 88.06 419 SER A O 1
ATOM 3273 N N . ASP A 1 420 ? 16.701 24.304 -16.484 1.00 88.69 420 ASP A N 1
ATOM 3274 C CA . ASP A 1 420 ? 18.062 24.323 -15.916 1.00 88.69 420 ASP A CA 1
ATOM 3275 C C . ASP A 1 420 ? 18.033 24.309 -14.384 1.00 88.69 420 ASP A C 1
ATOM 3277 O O . ASP A 1 420 ? 18.743 23.523 -13.765 1.00 88.69 420 ASP A O 1
ATOM 3281 N N . SER A 1 421 ? 17.136 25.096 -13.780 1.00 86.62 421 SER A N 1
ATOM 3282 C CA . SER A 1 421 ? 16.990 25.160 -12.322 1.00 86.62 421 SER A CA 1
ATOM 3283 C C . SER A 1 421 ? 16.577 23.818 -11.713 1.00 86.62 421 SER A C 1
ATOM 3285 O O . SER A 1 421 ? 17.101 23.426 -10.670 1.00 86.62 421 SER A O 1
ATOM 3287 N N . ASP A 1 422 ? 15.651 23.095 -12.345 1.00 76.56 422 ASP A N 1
ATOM 3288 C CA . ASP A 1 422 ? 15.205 21.795 -11.833 1.00 76.56 422 ASP A CA 1
ATOM 3289 C C . ASP A 1 422 ? 16.277 20.720 -12.020 1.00 76.56 422 ASP A C 1
ATOM 3291 O O . ASP A 1 422 ? 16.448 19.855 -11.157 1.00 76.56 422 ASP A O 1
ATOM 3295 N N . LEU A 1 423 ? 17.030 20.787 -13.121 1.00 81.94 423 LEU A N 1
ATOM 3296 C CA . LEU A 1 423 ? 18.135 19.873 -13.382 1.00 81.94 423 LEU A CA 1
ATOM 3297 C C . LEU A 1 423 ? 19.299 20.106 -12.408 1.00 81.94 423 LEU A C 1
ATOM 3299 O O . LEU A 1 423 ? 19.855 19.138 -11.893 1.00 81.94 423 LEU A O 1
ATOM 3303 N N . GLU A 1 424 ? 19.632 21.357 -12.088 1.00 87.00 424 GLU A N 1
ATOM 3304 C CA . GLU A 1 424 ? 20.641 21.695 -11.076 1.00 87.00 424 GLU A CA 1
ATOM 3305 C C . GLU A 1 424 ? 20.261 21.185 -9.685 1.00 87.00 424 GLU A C 1
ATOM 3307 O O . GLU A 1 424 ? 21.081 20.549 -9.023 1.00 87.00 424 GLU A O 1
ATOM 3312 N N . LYS A 1 425 ? 19.006 21.382 -9.263 1.00 79.69 425 LYS A N 1
ATOM 3313 C CA . LYS A 1 425 ? 18.508 20.841 -7.986 1.00 79.69 425 LYS A CA 1
ATOM 3314 C C . LYS A 1 425 ? 18.588 19.317 -7.950 1.00 79.69 425 LYS A C 1
ATOM 3316 O O . LYS A 1 425 ? 18.982 18.749 -6.933 1.00 79.69 425 LYS A O 1
ATOM 3321 N N . ALA A 1 426 ? 18.250 18.652 -9.057 1.00 71.94 426 ALA A N 1
ATOM 3322 C CA . ALA A 1 426 ? 18.378 17.204 -9.171 1.00 71.94 426 ALA A CA 1
ATOM 3323 C C . ALA A 1 426 ? 19.845 16.749 -9.076 1.00 71.94 426 ALA A C 1
ATOM 3325 O O . ALA A 1 426 ? 20.130 15.744 -8.428 1.00 71.94 426 ALA A O 1
ATOM 3326 N N . ILE A 1 427 ? 20.785 17.489 -9.671 1.00 85.12 427 ILE A N 1
ATOM 3327 C CA . ILE A 1 427 ? 22.225 17.207 -9.581 1.00 85.12 427 ILE A CA 1
ATOM 3328 C C . ILE A 1 427 ? 22.742 17.383 -8.154 1.00 85.12 427 ILE A C 1
ATOM 3330 O O . ILE A 1 427 ? 23.458 16.511 -7.662 1.00 85.12 427 ILE A O 1
ATOM 3334 N N . ASP A 1 428 ? 22.377 18.479 -7.487 1.00 81.56 428 ASP A N 1
ATOM 3335 C CA . ASP A 1 428 ? 22.768 18.728 -6.099 1.00 81.56 428 ASP A CA 1
ATOM 3336 C C . ASP A 1 428 ? 22.279 17.609 -5.188 1.00 81.56 428 ASP A C 1
ATOM 3338 O O . ASP A 1 428 ? 23.065 17.050 -4.427 1.00 81.56 428 ASP A O 1
ATOM 3342 N N . PHE A 1 429 ? 21.026 17.193 -5.359 1.00 70.94 429 PHE A N 1
ATOM 3343 C CA . PHE A 1 429 ? 20.476 16.033 -4.670 1.00 70.94 429 PHE A CA 1
ATOM 3344 C C . PHE A 1 429 ? 21.248 14.737 -4.983 1.00 70.94 429 PHE A C 1
ATOM 3346 O O . PHE A 1 429 ? 21.638 14.007 -4.078 1.00 70.94 429 PHE A O 1
ATOM 3353 N N . MET A 1 430 ? 21.555 14.450 -6.251 1.00 72.38 430 MET A N 1
ATOM 3354 C CA . MET A 1 430 ? 22.323 13.251 -6.628 1.00 72.38 430 MET A CA 1
ATOM 3355 C C . MET A 1 430 ? 23.758 13.241 -6.076 1.00 72.38 430 MET A C 1
ATOM 3357 O O . MET A 1 430 ? 24.335 12.163 -5.903 1.00 72.38 430 MET A O 1
ATOM 3361 N N . ASN A 1 431 ? 24.352 14.408 -5.817 1.00 80.56 431 ASN A N 1
ATOM 3362 C CA . ASN A 1 431 ? 25.668 14.527 -5.189 1.00 80.56 431 ASN A CA 1
ATOM 3363 C C . ASN A 1 431 ? 25.626 14.307 -3.670 1.00 80.56 431 ASN A C 1
ATOM 3365 O O . ASN A 1 431 ? 26.655 13.935 -3.108 1.00 80.56 431 ASN A O 1
ATOM 3369 N N . THR A 1 432 ? 24.477 14.489 -3.008 1.00 74.69 432 THR A N 1
ATOM 3370 C CA . THR A 1 432 ? 24.351 14.212 -1.568 1.00 74.69 432 THR A CA 1
ATOM 3371 C C . THR A 1 432 ? 24.084 12.740 -1.266 1.00 74.69 432 THR A C 1
ATOM 3373 O O . THR A 1 432 ? 24.544 12.243 -0.247 1.00 74.69 432 THR A O 1
ATOM 3376 N N . ILE A 1 433 ? 23.382 12.016 -2.144 1.00 67.75 433 ILE A N 1
ATOM 3377 C CA . ILE A 1 433 ? 22.918 10.641 -1.855 1.00 67.75 433 ILE A CA 1
ATOM 3378 C C . ILE A 1 433 ? 23.724 9.534 -2.542 1.00 67.75 433 ILE A C 1
ATOM 3380 O O . ILE A 1 433 ? 23.420 8.350 -2.406 1.00 67.75 433 ILE A O 1
ATOM 3384 N N . SER A 1 434 ? 24.703 9.885 -3.372 1.00 78.31 434 SER A N 1
ATOM 3385 C CA . SER A 1 434 ? 25.502 8.920 -4.128 1.00 78.31 434 SER A CA 1
ATOM 3386 C C . SER A 1 434 ? 26.974 9.300 -4.074 1.00 78.31 434 SER A C 1
ATOM 3388 O O . SER A 1 434 ? 27.295 10.487 -4.133 1.00 78.31 434 SER A O 1
ATOM 3390 N N . PRO A 1 435 ? 27.900 8.326 -4.054 1.00 86.31 435 PRO A N 1
ATOM 3391 C CA . PRO A 1 435 ? 29.320 8.635 -4.050 1.00 86.31 435 PRO A CA 1
ATOM 3392 C C . PRO A 1 435 ? 29.710 9.529 -5.235 1.00 86.31 435 PRO A C 1
ATOM 3394 O O . PRO A 1 435 ? 29.266 9.325 -6.371 1.00 86.31 435 PRO A O 1
ATOM 3397 N N . ALA A 1 436 ? 30.586 10.503 -4.989 1.00 84.31 436 ALA A N 1
ATOM 3398 C CA . ALA A 1 436 ? 31.045 11.440 -6.019 1.00 84.31 436 ALA A CA 1
ATOM 3399 C C . ALA A 1 436 ? 31.858 10.749 -7.134 1.00 84.31 436 ALA A C 1
ATOM 3401 O O . ALA A 1 436 ? 31.803 11.148 -8.299 1.00 84.31 436 ALA A O 1
ATOM 3402 N N . ALA A 1 437 ? 32.597 9.690 -6.788 1.00 88.75 437 ALA A N 1
ATOM 3403 C CA . ALA A 1 437 ? 33.395 8.895 -7.722 1.00 88.75 437 ALA A CA 1
ATOM 3404 C C . ALA A 1 437 ? 33.289 7.385 -7.418 1.00 88.75 437 ALA A C 1
ATOM 3406 O O . ALA A 1 437 ? 34.215 6.792 -6.861 1.00 88.75 437 ALA A O 1
ATOM 3407 N N . PRO A 1 438 ? 32.159 6.742 -7.763 1.00 93.38 438 PRO A N 1
ATOM 3408 C CA . PRO A 1 438 ? 31.973 5.308 -7.595 1.00 93.38 438 PRO A CA 1
ATOM 3409 C C . PRO A 1 438 ? 33.026 4.477 -8.330 1.00 93.38 438 PRO A C 1
ATOM 3411 O O . PRO A 1 438 ? 33.277 4.664 -9.525 1.00 93.38 438 PRO A O 1
ATOM 3414 N N . LYS A 1 439 ? 33.580 3.475 -7.653 1.00 95.38 439 LYS A N 1
ATOM 3415 C CA . LYS A 1 439 ? 34.458 2.475 -8.256 1.00 95.38 439 LYS A CA 1
ATOM 3416 C C . LYS A 1 439 ? 33.635 1.317 -8.807 1.00 95.38 439 LYS A C 1
ATOM 3418 O O . LYS A 1 439 ? 32.851 0.708 -8.090 1.00 95.38 439 LYS A O 1
ATOM 3423 N N . ILE A 1 440 ? 33.855 0.959 -10.069 1.00 96.81 440 ILE A N 1
ATOM 3424 C CA . ILE A 1 440 ? 33.248 -0.235 -10.670 1.00 96.81 440 ILE A CA 1
ATOM 3425 C C . ILE A 1 440 ? 33.950 -1.479 -10.121 1.00 96.81 440 ILE A C 1
ATOM 3427 O O . ILE A 1 440 ? 35.174 -1.587 -10.177 1.00 96.81 440 ILE A O 1
ATOM 3431 N N . THR A 1 441 ? 33.171 -2.422 -9.596 1.00 94.50 441 THR A N 1
ATOM 3432 C CA . THR A 1 441 ? 33.676 -3.682 -9.026 1.00 94.50 441 THR A CA 1
ATOM 3433 C C . THR A 1 441 ? 33.372 -4.879 -9.920 1.00 94.50 441 THR A C 1
ATOM 3435 O O . THR A 1 441 ? 34.146 -5.836 -9.975 1.00 94.50 441 THR A O 1
ATOM 3438 N N . ARG A 1 442 ? 32.243 -4.849 -10.637 1.00 94.88 442 ARG A N 1
ATOM 3439 C CA . ARG A 1 442 ? 31.790 -5.937 -11.515 1.00 94.88 442 ARG A CA 1
ATOM 3440 C C . ARG A 1 442 ? 30.795 -5.409 -12.544 1.00 94.88 442 ARG A C 1
ATOM 3442 O O . ARG A 1 442 ? 30.109 -4.431 -12.293 1.00 94.88 442 ARG A O 1
ATOM 3449 N N . GLY A 1 443 ? 30.639 -6.093 -13.672 1.00 96.38 443 GLY A N 1
ATOM 3450 C CA . GLY A 1 443 ? 29.559 -5.793 -14.606 1.00 96.38 443 GLY A CA 1
ATOM 3451 C C . GLY A 1 443 ? 29.293 -6.918 -15.594 1.00 96.38 443 GLY A C 1
ATOM 3452 O O . GLY A 1 443 ? 30.139 -7.794 -15.801 1.00 96.38 443 GLY A O 1
ATOM 3453 N N . TYR A 1 444 ? 28.114 -6.883 -16.206 1.00 97.00 444 TYR A N 1
ATOM 3454 C CA . TYR A 1 444 ? 27.707 -7.814 -17.257 1.00 97.00 444 TYR A CA 1
ATOM 3455 C C . TYR A 1 444 ? 27.009 -7.065 -18.386 1.00 97.00 444 TYR A C 1
ATOM 3457 O O . TYR A 1 444 ? 26.308 -6.087 -18.143 1.00 97.00 444 TYR A O 1
ATOM 3465 N N . VAL A 1 445 ? 27.160 -7.549 -19.615 1.00 96.38 445 VAL A N 1
ATOM 3466 C CA . VAL A 1 445 ? 26.546 -6.970 -20.815 1.00 96.38 445 VAL A CA 1
ATOM 3467 C C . VAL A 1 445 ? 25.817 -8.035 -21.625 1.00 96.38 445 VAL A C 1
ATOM 3469 O O . VAL A 1 445 ? 26.285 -9.166 -21.773 1.00 96.38 445 VAL A O 1
ATOM 3472 N N . LYS A 1 446 ? 24.657 -7.673 -22.169 1.00 94.56 446 LYS A N 1
ATOM 3473 C CA . LYS A 1 446 ? 23.888 -8.487 -23.110 1.00 94.56 446 LYS A CA 1
ATOM 3474 C C . LYS A 1 446 ? 23.278 -7.574 -24.172 1.00 94.56 446 LYS A C 1
ATOM 3476 O O . LYS A 1 446 ? 22.353 -6.814 -23.895 1.00 94.56 446 LYS A O 1
ATOM 3481 N N . GLY A 1 447 ? 23.792 -7.652 -25.399 1.00 92.44 447 GLY A N 1
ATOM 3482 C CA . GLY A 1 447 ? 23.358 -6.774 -26.487 1.00 92.44 447 GLY A CA 1
ATOM 3483 C C . GLY A 1 447 ? 23.548 -5.297 -26.125 1.00 92.44 447 GLY A C 1
ATOM 3484 O O . GLY A 1 447 ? 24.643 -4.888 -25.758 1.00 92.44 447 GLY A O 1
ATOM 3485 N N . LYS A 1 448 ? 22.467 -4.513 -26.194 1.00 92.94 448 LYS A N 1
ATOM 3486 C CA . LYS A 1 448 ? 22.445 -3.070 -25.888 1.00 92.94 448 LYS A CA 1
ATOM 3487 C C . LYS A 1 448 ? 22.139 -2.745 -24.421 1.00 92.94 448 LYS A C 1
ATOM 3489 O O . LYS A 1 448 ? 21.744 -1.625 -24.122 1.00 92.94 448 LYS A O 1
ATOM 3494 N N . ARG A 1 449 ? 22.251 -3.713 -23.510 1.00 93.62 449 ARG A N 1
ATOM 3495 C CA . ARG A 1 449 ? 22.021 -3.516 -22.072 1.00 93.62 449 ARG A CA 1
ATOM 3496 C C . ARG A 1 449 ? 23.217 -3.997 -21.276 1.00 93.62 449 ARG A C 1
ATOM 3498 O O . ARG A 1 449 ? 23.803 -5.030 -21.606 1.00 93.62 449 ARG A O 1
ATOM 3505 N N . ALA A 1 450 ? 23.544 -3.285 -20.210 1.00 95.62 450 ALA A N 1
ATOM 3506 C CA . ALA A 1 450 ? 24.557 -3.690 -19.251 1.00 95.62 450 ALA A CA 1
ATOM 3507 C C . ALA A 1 450 ? 24.092 -3.405 -17.821 1.00 95.62 450 ALA A C 1
ATOM 3509 O O . ALA A 1 450 ? 23.221 -2.571 -17.590 1.00 95.62 450 ALA A O 1
ATOM 3510 N N . VAL A 1 451 ? 24.675 -4.120 -16.867 1.00 95.00 451 VAL A N 1
ATOM 3511 C CA . VAL A 1 451 ? 24.617 -3.769 -15.450 1.00 95.00 451 VAL A CA 1
ATOM 3512 C C . VAL A 1 451 ? 26.038 -3.544 -14.955 1.00 95.00 451 VAL A C 1
ATOM 3514 O O . VAL A 1 451 ? 26.941 -4.318 -15.296 1.00 95.00 451 VAL A O 1
ATOM 3517 N N . LEU A 1 452 ? 26.232 -2.504 -14.155 1.00 96.38 452 LEU A N 1
ATOM 3518 C CA . LEU A 1 452 ? 27.463 -2.257 -13.416 1.00 96.38 452 LEU A CA 1
ATOM 3519 C C . LEU A 1 452 ? 27.155 -2.347 -11.924 1.00 96.38 452 LEU A C 1
ATOM 3521 O O . LEU A 1 452 ? 26.164 -1.807 -11.445 1.00 96.38 452 LEU A O 1
ATOM 3525 N N . TYR A 1 453 ? 28.020 -3.033 -11.198 1.00 94.19 453 TYR A N 1
ATOM 3526 C CA . TYR A 1 453 ? 28.060 -3.027 -9.748 1.00 94.19 453 TYR A CA 1
ATOM 3527 C C . TYR A 1 453 ? 29.200 -2.119 -9.328 1.00 94.19 453 TYR A C 1
ATOM 3529 O O . TYR A 1 453 ? 30.326 -2.254 -9.822 1.00 94.19 453 TYR A O 1
ATOM 3537 N N . VAL A 1 454 ? 28.894 -1.188 -8.440 1.00 95.19 454 VAL A N 1
ATOM 3538 C CA . VAL A 1 454 ? 29.811 -0.130 -8.031 1.00 95.19 454 VAL A CA 1
ATOM 3539 C C . VAL A 1 454 ? 29.882 -0.054 -6.513 1.00 95.19 454 VAL A C 1
ATOM 3541 O O . VAL A 1 454 ? 28.977 -0.509 -5.818 1.00 95.19 454 VAL A O 1
ATOM 3544 N N . GLU A 1 455 ? 30.972 0.486 -5.995 1.00 94.81 455 GLU A N 1
ATOM 3545 C CA . GLU A 1 455 ? 31.143 0.791 -4.578 1.00 94.81 455 GLU A CA 1
ATOM 3546 C C . GLU A 1 455 ? 31.640 2.227 -4.417 1.00 94.81 455 GLU A C 1
ATOM 3548 O O . GLU A 1 455 ? 32.355 2.748 -5.275 1.00 94.81 455 GLU A O 1
ATOM 3553 N N . GLY A 1 456 ? 31.279 2.875 -3.321 1.00 91.94 456 GLY A N 1
ATOM 3554 C CA . GLY A 1 456 ? 31.803 4.190 -2.978 1.00 91.94 456 GLY A CA 1
ATOM 3555 C C . GLY A 1 456 ? 31.503 4.543 -1.531 1.00 91.94 456 GLY A C 1
ATOM 3556 O O . GLY A 1 456 ? 31.063 3.687 -0.768 1.00 91.94 456 GLY A O 1
ATOM 3557 N N . VAL A 1 457 ? 31.774 5.790 -1.160 1.00 87.06 457 VAL A N 1
ATOM 3558 C CA . VAL A 1 457 ? 31.552 6.301 0.194 1.00 87.06 457 VAL A CA 1
ATOM 3559 C C . VAL A 1 457 ? 30.621 7.506 0.125 1.00 87.06 457 VAL A C 1
ATOM 3561 O O . VAL A 1 457 ? 30.811 8.368 -0.735 1.00 87.06 457 VAL A O 1
ATOM 3564 N N . VAL A 1 458 ? 29.634 7.540 1.017 1.00 80.94 458 VAL A N 1
ATOM 3565 C CA . VAL A 1 458 ? 28.751 8.686 1.283 1.00 80.94 458 VAL A CA 1
ATOM 3566 C C . VAL A 1 458 ? 28.753 8.884 2.794 1.00 80.94 458 VAL A C 1
ATOM 3568 O O . VAL A 1 458 ? 28.584 7.908 3.518 1.00 80.94 458 VAL A O 1
ATOM 3571 N N . ASP A 1 459 ? 29.039 10.098 3.262 1.00 79.38 459 ASP A N 1
ATOM 3572 C CA . ASP A 1 459 ? 29.085 10.450 4.692 1.00 79.38 459 ASP A CA 1
ATOM 3573 C C . ASP A 1 459 ? 29.930 9.504 5.567 1.00 79.38 459 ASP A C 1
ATOM 3575 O O . ASP A 1 459 ? 29.605 9.190 6.706 1.00 79.38 459 ASP A O 1
ATOM 3579 N N . GLY A 1 460 ? 31.051 9.025 5.016 1.00 80.50 460 GLY A N 1
ATOM 3580 C CA . GLY A 1 460 ? 31.958 8.097 5.701 1.00 80.50 460 GLY A CA 1
ATOM 3581 C C . GLY A 1 460 ? 31.509 6.631 5.684 1.00 80.50 460 GLY A C 1
ATOM 3582 O O . GLY A 1 460 ? 32.299 5.757 6.042 1.00 80.50 460 GLY A O 1
ATOM 3583 N N . GLU A 1 461 ? 30.306 6.327 5.195 1.00 80.94 461 GLU A N 1
ATOM 3584 C CA . GLU A 1 461 ? 29.789 4.965 5.091 1.00 80.94 461 GLU A CA 1
ATOM 3585 C C . GLU A 1 461 ? 29.988 4.360 3.702 1.00 80.94 461 GLU A C 1
ATOM 3587 O O . GLU A 1 461 ? 29.817 5.005 2.663 1.00 80.94 461 GLU A O 1
ATOM 3592 N N . LYS A 1 462 ? 30.329 3.067 3.673 1.00 86.38 462 LYS A N 1
ATOM 3593 C CA . LYS A 1 462 ? 30.502 2.322 2.427 1.00 86.38 462 LYS A CA 1
ATOM 3594 C C . LYS A 1 462 ? 29.142 1.981 1.813 1.00 86.38 462 LYS A C 1
ATOM 3596 O O . LYS A 1 462 ? 28.333 1.296 2.428 1.00 86.38 462 LYS A O 1
ATOM 3601 N N . GLN A 1 463 ? 28.955 2.372 0.559 1.00 86.25 463 GLN A N 1
ATOM 3602 C CA . GLN A 1 463 ? 27.734 2.163 -0.214 1.00 86.25 463 GLN A CA 1
ATOM 3603 C C . GLN A 1 463 ? 27.990 1.263 -1.427 1.00 86.25 463 GLN A C 1
ATOM 3605 O O . GLN A 1 463 ? 29.056 1.310 -2.053 1.00 86.25 463 GLN A O 1
ATOM 3610 N N . TYR A 1 464 ? 26.987 0.464 -1.786 1.00 86.44 464 TYR A N 1
ATOM 3611 C CA . TYR A 1 464 ? 27.001 -0.454 -2.920 1.00 86.44 464 TYR A CA 1
ATOM 3612 C C . TYR A 1 464 ? 25.919 -0.073 -3.924 1.00 86.44 464 TYR A C 1
ATOM 3614 O O . TYR A 1 464 ? 24.739 -0.008 -3.591 1.00 86.44 464 TYR A O 1
ATOM 3622 N N . GLY A 1 465 ? 26.317 0.146 -5.173 1.00 83.88 465 GLY A N 1
ATOM 3623 C CA . GLY A 1 465 ? 25.423 0.560 -6.244 1.00 83.88 465 GLY A CA 1
ATOM 3624 C C . GLY A 1 465 ? 25.181 -0.539 -7.273 1.00 83.88 465 GLY A C 1
ATOM 3625 O O . GLY A 1 465 ? 26.070 -1.334 -7.593 1.00 83.88 465 GLY A O 1
ATOM 3626 N N . THR A 1 466 ? 23.972 -0.561 -7.829 1.00 87.75 466 THR A N 1
ATOM 3627 C CA . THR A 1 466 ? 23.626 -1.297 -9.052 1.00 87.75 466 THR A CA 1
ATOM 3628 C C . THR A 1 466 ? 23.142 -0.306 -10.103 1.00 87.75 466 THR A C 1
ATOM 3630 O O . THR A 1 466 ? 22.116 0.347 -9.924 1.00 87.75 466 THR A O 1
ATOM 3633 N N . VAL A 1 467 ? 23.871 -0.218 -11.211 1.00 90.31 467 VAL A N 1
ATOM 3634 C CA . VAL A 1 467 ? 23.628 0.730 -12.302 1.00 90.31 467 VAL A CA 1
ATOM 3635 C C . VAL A 1 467 ? 23.156 -0.033 -13.529 1.00 90.31 467 VAL A C 1
ATOM 3637 O O . VAL A 1 467 ? 23.872 -0.886 -14.059 1.00 90.31 467 VAL A O 1
ATOM 3640 N N . GLU A 1 468 ? 21.952 0.269 -13.995 1.00 90.50 468 GLU A N 1
ATOM 3641 C CA . GLU A 1 468 ? 21.425 -0.232 -15.259 1.00 90.50 468 GLU A CA 1
ATOM 3642 C C . GLU A 1 468 ? 21.828 0.708 -16.395 1.00 90.50 468 GLU A C 1
ATOM 3644 O O . GLU A 1 468 ? 21.562 1.907 -16.357 1.00 90.50 468 GLU A O 1
ATOM 3649 N N . MET A 1 469 ? 22.446 0.140 -17.426 1.00 92.75 469 MET A N 1
ATOM 3650 C CA . MET A 1 469 ? 22.960 0.853 -18.589 1.00 92.75 469 MET A CA 1
ATOM 3651 C C . MET A 1 469 ? 22.249 0.378 -19.855 1.00 92.75 469 MET A C 1
ATOM 3653 O O . MET A 1 469 ? 21.985 -0.820 -20.021 1.00 92.75 469 MET A O 1
ATOM 3657 N N . ALA A 1 470 ? 22.023 1.291 -20.795 1.00 90.06 470 ALA A N 1
ATOM 3658 C CA . ALA A 1 470 ? 21.536 0.965 -22.131 1.00 90.06 470 ALA A CA 1
ATOM 3659 C C . ALA A 1 470 ? 22.342 1.687 -23.216 1.00 90.06 470 ALA A C 1
ATOM 3661 O O . ALA A 1 470 ? 22.992 2.695 -22.952 1.00 90.06 470 ALA A O 1
ATOM 3662 N N . ALA A 1 471 ? 22.313 1.139 -24.431 1.00 90.88 471 ALA A N 1
ATOM 3663 C CA . ALA A 1 471 ? 22.980 1.701 -25.596 1.00 90.88 471 ALA A CA 1
ATOM 3664 C C . ALA A 1 471 ? 21.980 2.120 -26.678 1.00 90.88 471 ALA A C 1
ATOM 3666 O O . ALA A 1 471 ? 21.135 1.324 -27.100 1.00 90.88 471 ALA A O 1
ATOM 3667 N N . ASN A 1 472 ? 22.155 3.328 -27.211 1.00 84.38 472 ASN A N 1
ATOM 3668 C CA . ASN A 1 472 ? 21.548 3.767 -28.463 1.00 84.38 472 ASN A CA 1
ATOM 3669 C C . ASN A 1 472 ? 22.656 4.036 -29.491 1.00 84.38 472 ASN A C 1
ATOM 3671 O O . ASN A 1 472 ? 23.507 4.906 -29.307 1.00 84.38 472 ASN A O 1
ATOM 3675 N N . GLY A 1 473 ? 22.688 3.241 -30.563 1.00 85.12 473 GLY A N 1
ATOM 3676 C CA . GLY A 1 473 ? 23.831 3.203 -31.475 1.00 85.12 473 GLY A CA 1
ATOM 3677 C C . GLY A 1 473 ? 25.115 2.801 -30.740 1.00 85.12 473 GLY A C 1
ATOM 3678 O O . GLY A 1 473 ? 25.170 1.727 -30.142 1.00 85.12 473 GLY A O 1
ATOM 3679 N N . LYS A 1 474 ? 26.133 3.666 -30.796 1.00 85.50 474 LYS A N 1
ATOM 3680 C CA . LYS A 1 474 ? 27.416 3.499 -30.087 1.00 85.50 474 LYS A CA 1
ATOM 3681 C C . LYS A 1 474 ? 27.449 4.196 -28.718 1.00 85.50 474 LYS A C 1
ATOM 3683 O O . LYS A 1 474 ? 28.436 4.068 -28.000 1.00 85.50 474 LYS A O 1
ATOM 3688 N N . THR A 1 475 ? 26.393 4.923 -28.357 1.00 87.50 475 THR A N 1
ATOM 3689 C CA . THR A 1 475 ? 26.348 5.741 -27.142 1.00 87.50 475 THR A CA 1
ATOM 3690 C C . THR A 1 475 ? 25.685 4.970 -26.013 1.00 87.50 475 THR A C 1
ATOM 3692 O O . THR A 1 475 ? 24.549 4.518 -26.156 1.00 87.50 475 THR A O 1
ATOM 3695 N N . TRP A 1 476 ? 26.386 4.845 -24.888 1.00 93.38 476 TRP A N 1
ATOM 3696 C CA . TRP A 1 476 ? 25.864 4.262 -23.654 1.00 93.38 476 TRP A CA 1
ATOM 3697 C C . TRP A 1 476 ? 25.383 5.349 -22.697 1.00 93.38 476 TRP A C 1
ATOM 3699 O O . TRP A 1 476 ? 25.972 6.426 -22.636 1.00 93.38 476 TRP A O 1
ATOM 3709 N N . TYR A 1 477 ? 24.343 5.045 -21.931 1.00 90.06 477 TYR A N 1
ATOM 3710 C CA . TYR A 1 477 ? 23.771 5.946 -20.938 1.00 90.06 477 TYR A CA 1
ATOM 3711 C C . TYR A 1 477 ? 23.217 5.182 -19.734 1.00 90.06 477 TYR A C 1
ATOM 3713 O O . TYR A 1 477 ? 22.923 3.983 -19.816 1.00 90.06 477 TYR A O 1
ATOM 3721 N N . VAL A 1 478 ? 23.084 5.897 -18.617 1.00 87.75 478 VAL A N 1
ATOM 3722 C CA . VAL A 1 478 ? 22.468 5.393 -17.388 1.00 87.75 478 VAL A CA 1
ATOM 3723 C C . VAL A 1 478 ? 20.954 5.389 -17.570 1.00 87.75 478 VAL A C 1
ATOM 3725 O O . VAL A 1 478 ? 20.364 6.405 -17.919 1.00 87.75 478 VAL A O 1
ATOM 3728 N N . VAL A 1 479 ? 20.328 4.234 -17.359 1.00 81.44 479 VAL A N 1
ATOM 3729 C CA . VAL A 1 479 ? 18.862 4.091 -17.331 1.00 81.44 479 VAL A CA 1
ATOM 3730 C C . VAL A 1 479 ? 18.343 4.364 -15.927 1.00 81.44 479 VAL A C 1
ATOM 3732 O O . VAL A 1 479 ? 17.331 5.030 -15.754 1.00 81.44 479 VAL A O 1
ATOM 3735 N N . ARG A 1 480 ? 19.027 3.806 -14.925 1.00 75.88 480 ARG A N 1
ATOM 3736 C CA . ARG A 1 480 ? 18.786 4.042 -13.500 1.00 75.88 480 ARG A CA 1
ATOM 3737 C C . ARG A 1 480 ? 19.977 3.555 -12.689 1.00 75.88 480 ARG A C 1
ATOM 3739 O O . ARG A 1 480 ? 20.647 2.603 -13.089 1.00 75.88 480 ARG A O 1
ATOM 3746 N N . GLU A 1 481 ? 20.176 4.137 -11.519 1.00 80.88 481 GLU A N 1
ATOM 3747 C CA . GLU A 1 481 ? 21.066 3.603 -10.491 1.00 80.88 481 GLU A CA 1
ATOM 3748 C C . GLU A 1 481 ? 20.323 3.476 -9.161 1.00 80.88 481 GLU A C 1
ATOM 3750 O O . GLU A 1 481 ? 19.342 4.175 -8.917 1.00 80.88 481 GLU A O 1
ATOM 3755 N N . GLY A 1 482 ? 20.742 2.522 -8.336 1.00 75.06 482 GLY A N 1
ATOM 3756 C CA . GLY A 1 482 ? 20.230 2.343 -6.982 1.00 75.06 482 GLY A CA 1
ATOM 3757 C C . GLY A 1 482 ? 21.365 1.974 -6.043 1.00 75.06 482 GLY A C 1
ATOM 3758 O O . GLY A 1 482 ? 22.237 1.191 -6.427 1.00 75.06 482 GLY A O 1
ATOM 3759 N N . TRP A 1 483 ? 21.332 2.532 -4.838 1.00 78.06 483 TRP A N 1
ATOM 3760 C CA . TRP A 1 483 ? 22.362 2.403 -3.811 1.00 78.06 483 TRP A CA 1
ATOM 3761 C C . TRP A 1 483 ? 21.816 1.690 -2.574 1.00 78.06 483 TRP A C 1
ATOM 3763 O O . TRP A 1 483 ? 20.611 1.684 -2.334 1.00 78.06 483 TRP A O 1
ATOM 3773 N N . SER A 1 484 ? 22.695 1.018 -1.837 1.00 71.62 484 SER A N 1
ATOM 3774 C CA . SER A 1 484 ? 22.373 0.321 -0.596 1.00 71.62 484 SER A CA 1
ATOM 3775 C C . SER A 1 484 ? 23.615 0.197 0.282 1.00 71.62 484 SER A C 1
ATOM 3777 O O . SER A 1 484 ? 24.719 -0.022 -0.220 1.00 71.62 484 SER A O 1
ATOM 3779 N N . ASN A 1 485 ? 23.419 0.227 1.598 1.00 74.31 485 ASN A N 1
ATOM 3780 C CA . ASN A 1 485 ? 24.445 -0.105 2.589 1.00 74.31 485 ASN A CA 1
ATOM 3781 C C . ASN A 1 485 ? 24.803 -1.607 2.612 1.00 74.31 485 ASN A C 1
ATOM 3783 O O . ASN A 1 485 ? 25.781 -2.010 3.244 1.00 74.31 485 ASN A O 1
ATOM 3787 N N . THR A 1 486 ? 24.043 -2.453 1.907 1.00 71.06 486 THR A N 1
ATOM 3788 C CA . THR A 1 486 ? 24.295 -3.891 1.804 1.00 71.06 486 THR A CA 1
ATOM 3789 C C . THR A 1 486 ? 24.754 -4.288 0.400 1.00 71.06 486 THR A C 1
ATOM 3791 O O . THR A 1 486 ? 24.197 -3.842 -0.606 1.00 71.06 486 THR A O 1
ATOM 3794 N N . PRO A 1 487 ? 25.771 -5.163 0.290 1.00 72.62 487 PRO A N 1
ATOM 3795 C CA . PRO A 1 487 ? 26.278 -5.585 -1.004 1.00 72.62 487 PRO A CA 1
ATOM 3796 C C . PRO A 1 487 ? 25.219 -6.387 -1.780 1.00 72.62 487 PRO A C 1
ATOM 3798 O O . PRO A 1 487 ? 24.533 -7.239 -1.204 1.00 72.62 487 PRO A O 1
ATOM 3801 N N . PRO A 1 488 ? 25.099 -6.180 -3.104 1.00 65.19 488 PRO A N 1
ATOM 3802 C CA . PRO A 1 488 ? 24.130 -6.893 -3.924 1.00 65.19 488 PRO A CA 1
ATOM 3803 C C . PRO A 1 488 ? 24.396 -8.403 -3.897 1.00 65.19 488 PRO A C 1
ATOM 3805 O O . PRO A 1 488 ? 25.537 -8.854 -4.040 1.00 65.19 488 PRO A O 1
ATOM 3808 N N . LYS A 1 489 ? 23.325 -9.196 -3.733 1.00 59.94 489 LYS A N 1
ATOM 3809 C CA . LYS A 1 489 ? 23.393 -10.668 -3.751 1.00 59.94 489 LYS A CA 1
ATOM 3810 C C . LYS A 1 489 ? 24.054 -11.148 -5.059 1.00 59.94 489 LYS A C 1
ATOM 3812 O O . LYS A 1 489 ? 23.800 -10.579 -6.121 1.00 59.94 489 LYS A O 1
ATOM 3817 N N . LYS A 1 490 ? 24.944 -12.144 -4.943 1.00 48.31 490 LYS A N 1
ATOM 3818 C CA . LYS A 1 490 ? 25.895 -12.560 -5.994 1.00 48.31 490 LYS A CA 1
ATOM 3819 C C . LYS A 1 490 ? 25.250 -12.965 -7.317 1.00 48.31 490 LYS A C 1
ATOM 3821 O O . LYS A 1 490 ? 24.291 -13.768 -7.280 1.00 48.31 490 LYS A O 1
#

Nearest PDB structures (foldseek):
  6w3w-assembly1_A  TM=7.270E-01  e=9.242E-02  synthetic construct
  4orl-assembly1_A  TM=6.137E-01  e=7.500E-02  Bacteroides ovatus ATCC 8483
  4q53-assembly1_A  TM=5.991E-01  e=3.408E-01  Bacteroides uniformis ATCC 8492
  3u0c-assembly1_A  TM=6.003E-01  e=1.549E+00  Shigella flexneri